Protein AF-A0A9W9VSD2-F1 (afdb_monomer_lite)

Foldseek 3Di:
DDDDDDDDDDDPPPDPPPPLPDPPVQPDDQQDDDPDDDAQPQWQDDDPDPPQVPDPDDDDDPVVLVVQVVVLVVQLVVCVVVVVLPPRNVVSLVVVVVSVVVVDGDGLVVLQVLLQVLLCQLLPPPDAQVSSLSSLVSNCVSQVDCRSPPAQPSAADDCVSLVVLVCCQQPPVNVVVPPPDNRRHDLLSSLSSLQSNLRNHALVCQVVQCVVLVVQCDPVQLLSLLQSLLCCLRHRHLADHDLVDPCSACVNCVVVLVVSLVSQFQALSSLLSVLSNVVSNQSNCVPDPSQDQDPLGNDDPVRSVVNVVSVVLNVQPDDPPDDRSHDVVSNVSNVSSVSSDHDCVSVVSDDDDDPPPPVVVVVVPPDD

Sequence (368 aa):
MDASSLKAILTSDNFPHASEISRATSPGGEPAAVNGSSEPKARVRPRTYPYFDYLPYPLEDETERERTLREILNQLYVSVEAGDFSPGAVHWTRELRGWLSLKFDPTRKERINLVKLYYELSLAPGIDPGVSERFASMFMLLTKRKHYLRPVKDLTLDWKPLYKELKAFVLPTESGLVHSTNLKRNVKTLTKLCAFAQLFIDPCEVPAMLEEFLPHYTTSFSEGAFVVAGLINLLLPTSPAPADRQDLLPQTYLPTHFHLWSLVGRSKTFDTTYLDYLSRLARDSLTAAQIPFSEHGLFTKEQSSLIFTATLRLLEIPVGQSSSPYSALVDISSGLGIMLDRDTRKHPCCPPHRPLDSNVALSCLSGV

Organism: NCBI:txid1131564

Radius of gyration: 24.58 Å; chains: 1; bounding box: 69×80×68 Å

Structure (mmCIF, N/CA/C/O backbone):
data_AF-A0A9W9VSD2-F1
#
_entry.id   AF-A0A9W9VSD2-F1
#
loop_
_atom_site.group_PDB
_atom_site.id
_atom_site.type_symbol
_atom_site.label_atom_id
_atom_site.label_alt_id
_atom_site.label_comp_id
_atom_site.label_asym_id
_atom_site.label_entity_id
_atom_site.label_seq_id
_atom_site.pdbx_PDB_ins_code
_atom_site.Cartn_x
_atom_site.Cartn_y
_atom_site.Cartn_z
_atom_site.occupancy
_atom_site.B_iso_or_equiv
_atom_site.auth_seq_id
_atom_site.auth_comp_id
_atom_site.auth_asym_id
_atom_site.auth_atom_id
_atom_site.pdbx_PDB_model_num
ATOM 1 N N . MET A 1 1 ? -24.294 54.803 0.553 1.00 32.34 1 MET A N 1
ATOM 2 C CA . MET A 1 1 ? -23.641 55.278 -0.680 1.00 32.34 1 MET A CA 1
ATOM 3 C C . MET A 1 1 ? -22.310 54.544 -0.784 1.00 32.34 1 MET A C 1
ATOM 5 O O . MET A 1 1 ? -21.288 55.068 -0.373 1.00 32.34 1 MET A O 1
ATOM 9 N N . ASP A 1 2 ? -22.350 53.216 -0.900 1.00 24.55 2 ASP A N 1
ATOM 10 C CA . ASP A 1 2 ? -22.587 52.420 -2.130 1.00 24.55 2 ASP A CA 1
ATOM 11 C C . ASP A 1 2 ? -21.269 52.247 -2.895 1.00 24.55 2 ASP A C 1
ATOM 13 O O . ASP A 1 2 ? -20.667 53.222 -3.321 1.00 24.55 2 ASP A O 1
ATOM 17 N N . ALA A 1 3 ? -20.675 51.048 -2.817 1.00 26.00 3 ALA A N 1
ATOM 18 C CA . ALA A 1 3 ? -20.724 49.979 -3.834 1.00 26.00 3 ALA A CA 1
ATOM 19 C C . ALA A 1 3 ? -19.541 50.137 -4.819 1.00 26.00 3 ALA A C 1
ATOM 21 O O . ALA A 1 3 ? -19.302 51.212 -5.334 1.00 26.00 3 ALA A O 1
ATOM 22 N N . SER A 1 4 ? -18.709 49.149 -5.141 1.00 27.97 4 SER A N 1
ATOM 23 C CA . SER A 1 4 ? -18.953 47.723 -5.320 1.00 27.97 4 SER A CA 1
ATOM 24 C C . SER A 1 4 ? -17.599 46.990 -5.379 1.00 27.97 4 SER A C 1
ATOM 26 O O . SER A 1 4 ? -16.758 47.287 -6.221 1.00 27.97 4 SER A O 1
ATOM 28 N N . SER A 1 5 ? -17.376 46.022 -4.489 1.00 29.36 5 SER A N 1
ATOM 29 C CA . SER A 1 5 ? -16.343 44.997 -4.681 1.00 29.36 5 SER A CA 1
ATOM 30 C C . SER A 1 5 ? -17.058 43.768 -5.228 1.00 29.36 5 SER A C 1
ATOM 32 O O . SER A 1 5 ? -17.918 43.191 -4.557 1.00 29.36 5 SER A O 1
ATOM 34 N N . LEU A 1 6 ? -16.797 43.450 -6.495 1.00 28.84 6 LEU A N 1
ATOM 35 C CA . LEU A 1 6 ? -17.400 42.329 -7.207 1.00 28.84 6 LEU A CA 1
ATOM 36 C C . LEU A 1 6 ? -17.093 41.020 -6.469 1.00 28.84 6 LEU A C 1
ATOM 38 O O . LEU A 1 6 ? -15.960 40.543 -6.446 1.00 28.84 6 LEU A O 1
ATOM 42 N N . LYS A 1 7 ? -18.136 40.426 -5.880 1.00 31.39 7 LYS A N 1
ATOM 43 C CA . LYS A 1 7 ? -18.140 39.033 -5.432 1.00 31.39 7 LYS A CA 1
ATOM 44 C C . LYS A 1 7 ? -17.940 38.150 -6.663 1.00 31.39 7 LYS A C 1
ATOM 46 O O . LYS A 1 7 ? -18.859 37.990 -7.462 1.00 31.39 7 LYS A O 1
ATOM 51 N N . ALA A 1 8 ? -16.745 37.586 -6.817 1.00 30.41 8 ALA A N 1
ATOM 52 C CA . ALA A 1 8 ? -16.501 36.547 -7.804 1.00 30.41 8 ALA A CA 1
ATOM 53 C C . ALA A 1 8 ? -17.347 35.318 -7.440 1.00 30.41 8 ALA A C 1
ATOM 55 O O . ALA A 1 8 ? -17.152 34.687 -6.400 1.00 30.41 8 ALA A O 1
ATOM 56 N N . ILE A 1 9 ? -18.328 35.021 -8.286 1.00 32.72 9 ILE A N 1
ATOM 57 C CA . ILE A 1 9 ? -19.132 33.805 -8.223 1.00 32.72 9 ILE A CA 1
ATOM 58 C C . ILE A 1 9 ? -18.187 32.630 -8.493 1.00 32.72 9 ILE A C 1
ATOM 60 O O . ILE A 1 9 ? -17.555 32.556 -9.546 1.00 32.72 9 ILE A O 1
ATOM 64 N N . LEU A 1 10 ? -18.072 31.733 -7.515 1.00 30.66 10 LEU A N 1
ATOM 65 C CA . LEU A 1 10 ? -17.289 30.503 -7.606 1.00 30.66 10 LEU A CA 1
ATOM 66 C C . LEU A 1 10 ? -17.900 29.591 -8.679 1.00 30.66 10 LEU A C 1
ATOM 68 O O . LEU A 1 10 ? -18.929 28.959 -8.450 1.00 30.66 10 LEU A O 1
ATOM 72 N N . THR A 1 11 ? -17.267 29.532 -9.846 1.00 31.84 11 THR A N 1
ATOM 73 C CA . THR A 1 11 ? -17.569 28.582 -10.926 1.00 31.84 11 THR A CA 1
ATOM 74 C C . THR A 1 11 ? -16.514 27.474 -10.978 1.00 31.84 11 THR A C 1
ATOM 76 O O . THR A 1 11 ? -15.401 27.622 -10.468 1.00 31.84 11 THR A O 1
ATOM 79 N N . SER A 1 12 ? -16.895 26.337 -11.567 1.00 33.69 12 SER A N 1
ATOM 80 C CA . SER A 1 12 ? -16.160 25.060 -11.627 1.00 33.69 12 SER A CA 1
ATOM 81 C C . SER A 1 12 ? -14.778 25.109 -12.287 1.00 33.69 12 SER A C 1
ATOM 83 O O . SER A 1 12 ? -14.062 24.111 -12.257 1.00 33.69 12 SER A O 1
ATOM 85 N N . ASP A 1 13 ? -14.388 26.246 -12.854 1.00 32.66 13 ASP A N 1
ATOM 86 C CA . ASP A 1 13 ? -13.240 26.342 -13.755 1.00 32.66 13 ASP A CA 1
ATOM 87 C C . ASP A 1 13 ? -11.921 26.688 -13.046 1.00 32.66 13 ASP A C 1
ATOM 89 O O . ASP A 1 13 ? -10.855 26.602 -13.649 1.00 32.66 13 ASP A O 1
ATOM 93 N N . ASN A 1 14 ? -11.952 26.987 -11.740 1.00 31.94 14 ASN A N 1
ATOM 94 C CA . ASN A 1 14 ? -10.752 27.355 -10.972 1.00 31.94 14 ASN A CA 1
ATOM 95 C C . ASN A 1 14 ? -10.070 26.195 -10.215 1.00 31.94 14 ASN A C 1
ATOM 97 O O . ASN A 1 14 ? -9.187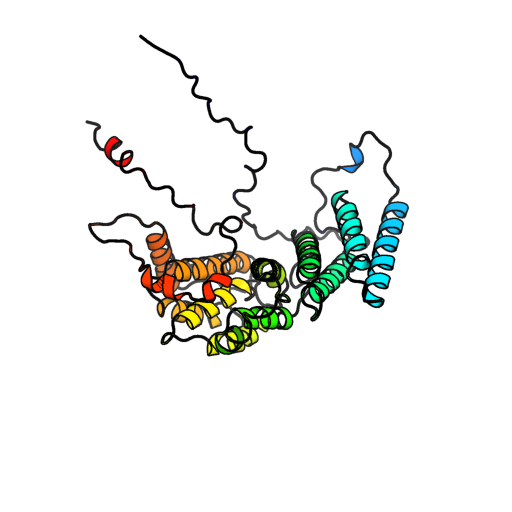 26.436 -9.392 1.00 31.94 14 ASN A O 1
ATOM 101 N N . PHE A 1 15 ? -10.415 24.933 -10.499 1.00 29.84 15 PHE A N 1
ATOM 102 C CA . PHE A 1 15 ? -9.704 23.767 -9.952 1.00 29.84 15 PHE A CA 1
ATOM 103 C C . PHE A 1 15 ? -9.421 22.701 -11.025 1.00 29.84 15 PHE A C 1
ATOM 105 O O . PHE A 1 15 ? -10.330 21.951 -11.381 1.00 29.84 15 PHE A O 1
ATOM 112 N N . PRO A 1 16 ? -8.158 22.477 -11.440 1.00 30.70 16 PRO A N 1
ATOM 113 C CA . PRO A 1 16 ? -7.805 21.356 -12.320 1.00 30.70 16 PRO A CA 1
ATOM 114 C C . PRO A 1 16 ? -7.828 19.973 -11.623 1.00 30.70 16 PRO A C 1
ATOM 116 O O . PRO A 1 16 ? -7.310 19.003 -12.167 1.00 30.70 16 PRO A O 1
ATOM 119 N N . HIS A 1 17 ? -8.429 19.844 -10.430 1.00 32.94 17 HIS A N 1
ATOM 120 C CA . HIS A 1 17 ? -8.461 18.598 -9.643 1.00 32.94 17 HIS A CA 1
ATOM 121 C C . HIS A 1 17 ? -9.826 18.250 -9.006 1.00 32.94 17 HIS A C 1
ATOM 123 O O . HIS A 1 17 ? -9.911 17.326 -8.197 1.00 32.94 17 HIS A O 1
ATOM 129 N N . ALA A 1 18 ? -10.917 18.926 -9.385 1.00 28.97 18 ALA A N 1
ATOM 130 C CA . ALA A 1 18 ? -12.238 18.716 -8.775 1.00 28.97 18 ALA A CA 1
ATOM 131 C C . ALA A 1 18 ? -12.898 17.347 -9.084 1.00 28.97 18 ALA A C 1
ATOM 133 O O . ALA A 1 18 ? -13.892 16.993 -8.456 1.00 28.97 18 ALA A O 1
ATOM 134 N N . SER A 1 19 ? -12.348 16.545 -10.003 1.00 29.38 19 SER A N 1
ATOM 135 C CA . SER A 1 19 ? -12.891 15.228 -10.383 1.00 29.38 19 SER A CA 1
ATOM 136 C C . SER A 1 19 ? -12.304 14.035 -9.611 1.00 29.38 19 SER A C 1
ATOM 138 O O . SER A 1 19 ? -12.622 12.887 -9.921 1.00 29.38 19 SER A O 1
ATOM 140 N N . GLU A 1 20 ? -11.467 14.264 -8.591 1.00 31.08 20 GLU A N 1
ATOM 141 C CA . GLU A 1 20 ? -10.888 13.188 -7.764 1.00 31.08 20 GLU A CA 1
ATOM 142 C C . GLU A 1 20 ? -11.648 12.913 -6.451 1.00 31.08 20 GLU A C 1
ATOM 144 O O . GLU A 1 20 ? -11.106 12.283 -5.543 1.00 31.08 20 GLU A O 1
ATOM 149 N N . ILE A 1 21 ? -12.916 13.318 -6.342 1.00 31.92 21 ILE A N 1
ATOM 150 C CA . ILE A 1 21 ? -13.773 12.970 -5.201 1.00 31.92 21 ILE A CA 1
ATOM 151 C C . ILE A 1 21 ? -14.603 11.736 -5.583 1.00 31.92 21 ILE A C 1
ATOM 153 O O . ILE A 1 21 ? -15.318 11.739 -6.579 1.00 31.92 21 ILE A O 1
ATOM 157 N N . SER A 1 22 ? -14.475 10.674 -4.783 1.00 31.50 22 SER A N 1
ATOM 158 C CA . SER A 1 22 ? -15.187 9.388 -4.890 1.00 31.50 22 SER A CA 1
ATOM 159 C C . SER A 1 22 ? -14.670 8.403 -5.945 1.00 31.50 22 SER A C 1
ATOM 161 O O . SER A 1 22 ? -15.361 8.021 -6.887 1.00 31.50 22 SER A O 1
ATOM 163 N N . ARG A 1 23 ? -13.481 7.830 -5.709 1.00 33.94 23 ARG A N 1
ATOM 164 C CA . ARG A 1 23 ? -13.174 6.481 -6.222 1.00 33.94 23 ARG A CA 1
ATOM 165 C C . ARG A 1 23 ? -13.868 5.428 -5.355 1.00 33.94 23 ARG A C 1
ATOM 167 O O . ARG A 1 23 ? -13.223 4.721 -4.582 1.00 33.94 23 ARG A O 1
ATOM 174 N N . ALA A 1 24 ? -15.183 5.298 -5.511 1.00 33.16 24 ALA A N 1
ATOM 175 C CA . ALA A 1 24 ? -15.859 4.058 -5.162 1.00 33.16 24 ALA A CA 1
ATOM 176 C C . ALA A 1 24 ? -15.304 2.973 -6.096 1.00 33.16 24 ALA A C 1
ATOM 178 O O . ALA A 1 24 ? -15.582 2.950 -7.295 1.00 33.16 24 ALA A O 1
ATOM 179 N N . THR A 1 25 ? -14.430 2.115 -5.574 1.00 41.84 25 THR A N 1
ATOM 180 C CA . THR A 1 25 ? -13.944 0.937 -6.294 1.00 41.84 25 THR A CA 1
ATOM 181 C C . THR A 1 25 ? -15.076 -0.079 -6.340 1.00 41.84 25 THR A C 1
ATOM 183 O O . THR A 1 25 ? -15.095 -1.020 -5.551 1.00 41.84 25 THR A O 1
ATOM 186 N N . SER A 1 26 ? -16.055 0.154 -7.214 1.00 37.53 26 SER A N 1
ATOM 187 C CA . SER A 1 26 ? -17.075 -0.840 -7.523 1.00 37.53 26 SER A CA 1
ATOM 188 C C . SER A 1 26 ? -16.356 -2.127 -7.947 1.00 37.53 26 SER A C 1
ATOM 190 O O . SER A 1 26 ? -15.359 -2.032 -8.684 1.00 37.53 26 SER A O 1
ATOM 192 N N . PRO A 1 27 ? -16.755 -3.301 -7.438 1.00 41.34 27 PRO A N 1
ATOM 193 C CA . PRO A 1 27 ? -16.062 -4.522 -7.780 1.00 41.34 27 PRO A CA 1
ATOM 194 C C . PRO A 1 27 ? -16.178 -4.738 -9.285 1.00 41.34 27 PRO A C 1
ATOM 196 O O . PRO A 1 27 ? -17.267 -4.705 -9.851 1.00 41.34 27 PRO A O 1
ATOM 199 N N . GLY A 1 28 ? -15.031 -4.833 -9.953 1.00 36.53 28 GLY A N 1
ATOM 200 C CA . GLY A 1 28 ? -14.989 -4.943 -11.403 1.00 36.53 28 GLY A CA 1
ATOM 201 C C . GLY A 1 28 ? -15.734 -6.197 -11.836 1.00 36.53 28 GLY A C 1
ATOM 202 O O . GLY A 1 28 ? -15.293 -7.294 -11.509 1.00 36.53 28 GLY A O 1
ATOM 203 N N . GLY A 1 29 ? -16.842 -6.021 -12.559 1.00 32.94 29 GLY A N 1
ATOM 204 C CA . GLY A 1 29 ? -17.533 -7.121 -13.220 1.00 32.94 29 GLY A CA 1
ATOM 205 C C . GLY A 1 29 ? -16.564 -7.911 -14.098 1.00 32.94 29 GLY A C 1
ATOM 206 O O . GLY A 1 29 ? -15.641 -7.340 -14.695 1.00 32.94 29 GLY A O 1
ATOM 207 N N . GLU A 1 30 ? -16.751 -9.228 -14.135 1.00 36.34 30 GLU A N 1
ATOM 208 C CA . GLU A 1 30 ? -15.949 -10.107 -14.976 1.00 36.34 30 GLU A CA 1
ATOM 209 C C . GLU A 1 30 ? -16.055 -9.671 -16.449 1.00 36.34 30 GLU A C 1
ATOM 211 O O . GLU A 1 30 ? -17.141 -9.314 -16.915 1.00 36.34 30 GLU A O 1
ATOM 216 N N . PRO A 1 31 ? -14.949 -9.651 -17.212 1.00 39.16 31 PRO A N 1
ATOM 217 C CA . PRO A 1 31 ? -15.030 -9.391 -18.641 1.00 39.16 31 PRO A CA 1
ATOM 218 C C . PRO A 1 31 ? -15.766 -10.551 -19.303 1.00 39.16 31 PRO A C 1
ATOM 220 O O . PRO A 1 31 ? -15.464 -11.708 -19.011 1.00 39.16 31 PRO A O 1
ATOM 223 N N . ALA A 1 32 ? -16.666 -10.245 -20.239 1.00 33.09 32 ALA A N 1
ATOM 224 C CA . ALA A 1 32 ? -17.236 -11.245 -21.130 1.00 33.09 32 ALA A CA 1
ATOM 225 C C . ALA A 1 32 ? -16.102 -12.081 -21.746 1.00 33.09 32 ALA A C 1
ATOM 227 O O . ALA A 1 32 ? -15.197 -11.539 -22.390 1.00 33.09 32 ALA A O 1
ATOM 228 N N . ALA A 1 33 ? -16.128 -13.390 -21.495 1.00 33.12 33 ALA A N 1
ATOM 229 C CA . ALA A 1 33 ? -15.195 -14.338 -22.075 1.00 33.12 33 ALA A CA 1
ATOM 230 C C . ALA A 1 33 ? -15.395 -14.347 -23.594 1.00 33.12 33 ALA A C 1
ATOM 232 O O . ALA A 1 33 ? -16.318 -14.967 -24.116 1.00 33.12 33 ALA A O 1
ATOM 233 N N . VAL A 1 34 ? -14.543 -13.623 -24.318 1.00 31.84 34 VAL A N 1
ATOM 234 C CA . VAL A 1 34 ? -14.442 -13.791 -25.765 1.00 31.84 34 VAL A CA 1
ATOM 235 C C . VAL A 1 34 ? -13.591 -15.034 -25.990 1.00 31.84 34 VAL A C 1
ATOM 237 O O . VAL A 1 34 ? -12.372 -14.999 -25.826 1.00 31.84 34 VAL A O 1
ATOM 240 N N . ASN A 1 35 ? -14.260 -16.139 -26.315 1.00 35.31 35 ASN A N 1
ATOM 241 C CA . ASN A 1 35 ? -13.639 -17.341 -26.859 1.00 35.31 35 ASN A CA 1
ATOM 242 C C . ASN A 1 35 ? -12.785 -16.954 -28.073 1.00 35.31 35 ASN A C 1
ATOM 244 O O . ASN A 1 35 ? -13.308 -16.435 -29.056 1.00 35.31 35 ASN A O 1
ATOM 248 N N . GLY A 1 36 ? -11.478 -17.199 -28.009 1.00 31.83 36 GLY A N 1
ATOM 249 C CA . GLY A 1 36 ? -10.593 -16.998 -29.153 1.00 31.83 36 GLY A CA 1
ATOM 250 C C . GLY A 1 36 ? -9.141 -16.801 -28.748 1.00 31.83 36 GLY A C 1
ATOM 251 O O . GLY A 1 36 ? -8.790 -15.810 -28.107 1.00 31.83 36 GLY A O 1
ATOM 252 N N . SER A 1 37 ? -8.303 -17.747 -29.163 1.00 40.44 37 SER A N 1
ATOM 253 C CA . SER A 1 37 ? -6.841 -17.723 -29.143 1.00 40.44 37 SER A CA 1
ATOM 254 C C . SER A 1 37 ? -6.281 -16.428 -29.746 1.00 40.44 37 SER A C 1
ATOM 256 O O . SER A 1 37 ? -6.013 -16.344 -30.941 1.00 40.44 37 SER A O 1
ATOM 258 N N . SER A 1 38 ? -6.106 -15.407 -28.917 1.00 38.94 38 SER A N 1
ATOM 259 C CA . SER A 1 38 ? -5.377 -14.193 -29.267 1.00 38.94 38 SER A CA 1
ATOM 260 C C . SER A 1 38 ? -4.414 -13.894 -28.129 1.00 38.94 38 SER A C 1
ATOM 262 O O . SER A 1 38 ? -4.745 -14.115 -26.963 1.00 38.94 38 SER A O 1
ATOM 264 N N . GLU A 1 39 ? -3.200 -13.495 -28.496 1.00 41.44 39 GLU A N 1
ATOM 265 C CA . GLU A 1 39 ? -2.049 -13.205 -27.640 1.00 41.44 39 GLU A CA 1
ATOM 266 C C . GLU A 1 39 ? -2.421 -12.514 -26.320 1.00 41.44 39 GLU A C 1
ATOM 268 O O . GLU A 1 39 ? -3.431 -11.808 -26.263 1.00 41.44 39 GLU A O 1
ATOM 273 N N . PRO A 1 40 ? -1.637 -12.692 -25.236 1.00 50.88 40 PRO A N 1
ATOM 274 C CA . PRO A 1 40 ? -1.986 -12.174 -23.918 1.00 50.88 40 PRO A CA 1
ATOM 275 C C . PRO A 1 40 ? -2.117 -10.646 -23.945 1.00 50.88 40 PRO A C 1
ATOM 277 O O . PRO A 1 40 ? -1.153 -9.917 -23.713 1.00 50.88 40 PRO A O 1
ATOM 280 N N . LYS A 1 41 ? -3.343 -10.166 -24.193 1.00 59.53 41 LYS A N 1
ATOM 281 C CA . LYS A 1 41 ? -3.660 -8.745 -24.318 1.00 59.53 41 LYS A CA 1
ATOM 282 C C . LYS A 1 41 ? -3.138 -8.016 -23.084 1.00 59.53 41 LYS A C 1
ATOM 284 O O . LYS A 1 41 ? -3.454 -8.386 -21.942 1.00 59.53 41 LYS A O 1
ATOM 289 N N . ALA A 1 42 ? -2.382 -6.945 -23.329 1.00 62.94 42 ALA A N 1
ATOM 290 C CA . ALA A 1 42 ? -1.806 -6.061 -22.313 1.00 62.94 42 ALA A CA 1
ATOM 291 C C . ALA A 1 42 ? -2.855 -5.496 -21.333 1.00 62.94 42 ALA A C 1
ATOM 293 O O . ALA A 1 42 ? -2.527 -5.038 -20.237 1.00 62.94 42 ALA A O 1
ATOM 294 N N . ARG A 1 43 ? -4.141 -5.529 -21.712 1.00 63.94 43 ARG A N 1
ATOM 295 C CA . ARG A 1 43 ? -5.269 -5.033 -20.921 1.00 63.94 43 ARG A CA 1
ATOM 296 C C . ARG A 1 43 ? -6.427 -6.007 -20.914 1.00 63.94 43 ARG A C 1
ATOM 298 O O . ARG A 1 43 ? -6.749 -6.612 -21.931 1.00 63.94 43 ARG A O 1
ATOM 305 N N . VAL A 1 44 ? -7.115 -6.051 -19.777 1.00 64.31 44 VAL A N 1
ATOM 306 C CA . VAL A 1 44 ? -8.397 -6.749 -19.639 1.00 64.31 44 VAL A CA 1
ATOM 307 C C . VAL A 1 44 ? -9.540 -5.946 -20.278 1.00 64.31 44 VAL A C 1
ATOM 309 O O . VAL A 1 44 ? -10.465 -6.523 -20.835 1.00 64.31 44 VAL A O 1
ATOM 312 N N . ARG A 1 45 ? -9.459 -4.608 -20.237 1.00 67.19 45 ARG A N 1
ATOM 313 C CA . ARG A 1 45 ? -10.452 -3.695 -20.824 1.00 67.19 45 ARG A CA 1
ATOM 314 C C . ARG A 1 45 ? -9.796 -2.736 -21.829 1.00 67.19 45 ARG A C 1
ATOM 316 O O . ARG A 1 45 ? -8.784 -2.111 -21.467 1.00 67.19 45 ARG A O 1
ATOM 323 N N . PRO A 1 46 ? -10.364 -2.570 -23.041 1.00 71.25 46 PRO A N 1
ATOM 324 C CA . PRO A 1 46 ? -9.872 -1.600 -24.016 1.00 71.25 46 PRO A CA 1
ATOM 325 C C . PRO A 1 46 ? -9.996 -0.162 -23.490 1.00 71.25 46 PRO A C 1
ATOM 327 O O . PRO A 1 46 ? -10.688 0.116 -22.505 1.00 71.25 46 PRO A O 1
ATOM 330 N N . ARG A 1 47 ? -9.266 0.767 -24.112 1.00 75.75 47 ARG A N 1
ATOM 331 C CA . ARG A 1 47 ? -9.339 2.195 -23.771 1.00 75.75 47 ARG A CA 1
ATOM 332 C C . ARG A 1 47 ? -10.656 2.773 -24.275 1.00 75.75 47 ARG A C 1
ATOM 334 O O . ARG A 1 47 ? -11.051 2.488 -25.393 1.00 75.75 47 ARG A O 1
ATOM 341 N N . THR A 1 48 ? -11.293 3.612 -23.460 1.00 75.56 48 THR A N 1
ATOM 342 C CA . THR A 1 48 ? -12.526 4.314 -23.847 1.00 75.56 48 THR A CA 1
ATOM 343 C C . THR A 1 48 ? -12.286 5.332 -24.962 1.00 75.56 48 THR A C 1
ATOM 345 O O . THR A 1 48 ? -13.165 5.544 -25.781 1.00 75.56 48 THR A O 1
ATOM 348 N N . TYR A 1 49 ? -11.104 5.955 -24.997 1.00 79.88 49 TYR A N 1
ATOM 349 C CA . TYR A 1 49 ? -10.728 6.932 -26.016 1.00 79.88 49 TYR A CA 1
ATOM 350 C C . TYR A 1 49 ? -9.564 6.387 -26.861 1.00 79.88 49 TYR A C 1
ATOM 352 O O . TYR A 1 49 ? -8.524 6.038 -26.276 1.00 79.88 49 TYR A O 1
ATOM 360 N N . PRO A 1 50 ? -9.712 6.281 -28.193 1.00 80.50 50 PRO A N 1
ATOM 361 C CA . PRO A 1 50 ? -8.652 5.818 -29.076 1.00 80.50 50 PRO A CA 1
ATOM 362 C C . PRO A 1 50 ? -7.689 6.974 -29.372 1.00 80.50 50 PRO A C 1
ATOM 364 O O . PRO A 1 50 ? -7.841 7.721 -30.325 1.00 80.50 50 PRO A O 1
ATOM 367 N N . TYR A 1 51 ? -6.697 7.150 -28.496 1.00 82.00 51 TYR A N 1
ATOM 368 C CA . TYR A 1 51 ? -5.742 8.263 -28.583 1.00 82.00 51 TYR A CA 1
ATOM 369 C C . TYR A 1 51 ? -4.948 8.285 -29.889 1.00 82.00 51 TYR A C 1
ATOM 371 O O . TYR A 1 51 ? -4.621 9.360 -30.366 1.00 82.00 51 TYR A O 1
ATOM 379 N N . PHE A 1 52 ? -4.623 7.115 -30.429 1.00 83.12 52 PHE A N 1
ATOM 380 C CA . PHE A 1 52 ? -3.767 6.976 -31.601 1.00 83.12 52 PHE A CA 1
ATOM 381 C C . PHE A 1 52 ? -4.458 7.488 -32.875 1.00 83.12 52 PHE A C 1
ATOM 383 O O . PHE A 1 52 ? -3.854 8.227 -33.641 1.00 83.12 52 PHE A O 1
ATOM 390 N N . ASP A 1 53 ? -5.753 7.232 -33.030 1.00 83.56 53 ASP A N 1
ATOM 391 C CA . ASP A 1 53 ? -6.488 7.554 -34.260 1.00 83.56 53 ASP A CA 1
ATOM 392 C C . ASP A 1 53 ? -6.684 9.065 -34.489 1.00 83.56 53 ASP A C 1
ATOM 394 O O . ASP A 1 53 ? -6.948 9.495 -35.609 1.00 83.56 53 ASP A O 1
ATOM 398 N N . TYR A 1 54 ? -6.564 9.883 -33.437 1.00 86.25 54 TYR A N 1
ATOM 399 C CA . TYR A 1 54 ? -6.839 11.326 -33.480 1.00 86.25 54 TYR A CA 1
ATOM 400 C C . TYR A 1 54 ? -5.587 12.209 -33.440 1.00 86.25 54 TYR A C 1
ATOM 402 O O . TYR A 1 54 ? -5.706 13.434 -33.354 1.00 86.25 54 TYR A O 1
ATOM 410 N N . LEU A 1 55 ? -4.387 11.626 -33.460 1.00 87.31 55 LEU A N 1
ATOM 411 C CA . LEU A 1 55 ? -3.159 12.416 -33.455 1.00 87.31 55 LEU A CA 1
ATOM 412 C C . LEU A 1 55 ? -2.893 12.998 -34.855 1.00 87.31 55 LEU A C 1
ATOM 414 O O . LEU A 1 55 ? -2.981 12.278 -35.845 1.00 87.31 55 LEU A O 1
ATOM 418 N N . PRO A 1 56 ? -2.544 14.295 -34.967 1.00 89.62 56 PRO A N 1
ATOM 419 C CA . PRO A 1 56 ? -2.357 14.967 -36.256 1.00 89.62 56 PRO A CA 1
ATOM 420 C C . PRO A 1 56 ? -1.012 14.637 -36.930 1.00 89.62 56 PRO A C 1
ATOM 422 O O . PRO A 1 56 ? -0.614 15.318 -37.872 1.00 89.62 56 PRO A O 1
ATOM 425 N N . TYR A 1 57 ? -0.284 13.636 -36.431 1.00 87.31 57 TYR A N 1
ATOM 426 C CA . TYR A 1 57 ? 1.036 13.225 -36.905 1.00 87.31 57 TYR A CA 1
ATOM 427 C C . TYR A 1 57 ? 1.101 11.700 -37.067 1.00 87.31 57 TYR A C 1
ATOM 429 O O . TYR A 1 57 ? 0.373 10.985 -36.373 1.00 87.31 57 TYR A O 1
ATOM 437 N N . PRO A 1 58 ? 1.959 11.190 -37.974 1.00 83.50 58 PRO A N 1
ATOM 438 C CA . PRO A 1 58 ? 2.133 9.756 -38.161 1.00 83.50 58 PRO A CA 1
ATOM 439 C C . PRO A 1 58 ? 2.666 9.110 -36.883 1.00 83.50 58 PRO A C 1
ATOM 441 O O . PRO A 1 58 ? 3.533 9.661 -36.205 1.00 83.50 58 PRO A O 1
ATOM 444 N N . LEU A 1 59 ? 2.126 7.942 -36.560 1.00 83.88 59 LEU A N 1
ATOM 445 C CA . LEU A 1 59 ? 2.504 7.189 -35.374 1.00 83.88 59 LEU A CA 1
ATOM 446 C C . LEU A 1 59 ? 3.641 6.223 -35.675 1.00 83.88 59 LEU A C 1
ATOM 448 O O . LEU A 1 59 ? 3.743 5.702 -36.783 1.00 83.88 59 LEU A O 1
ATOM 452 N N . GLU A 1 60 ? 4.445 5.962 -34.650 1.00 81.75 60 GLU A N 1
ATOM 453 C CA . GLU A 1 60 ? 5.450 4.901 -34.653 1.00 81.75 60 GLU A CA 1
ATOM 454 C C . GLU A 1 60 ? 4.789 3.529 -34.807 1.00 81.75 60 GLU A C 1
ATOM 456 O O . GLU A 1 60 ? 3.696 3.277 -34.275 1.00 81.75 60 GLU A O 1
ATOM 461 N N . ASP A 1 61 ? 5.481 2.628 -35.501 1.00 85.75 61 ASP A N 1
ATOM 462 C CA . ASP A 1 61 ? 4.997 1.268 -35.698 1.00 85.75 61 ASP A CA 1
ATOM 463 C C . ASP A 1 61 ? 4.992 0.480 -34.372 1.00 85.75 61 ASP A C 1
ATOM 465 O O . ASP A 1 61 ? 5.715 0.775 -33.414 1.00 85.75 61 ASP A O 1
ATOM 469 N N . GLU A 1 62 ? 4.161 -0.557 -34.281 1.00 83.12 62 GLU A N 1
ATOM 470 C CA . GLU A 1 62 ? 4.155 -1.456 -33.122 1.00 83.12 62 GLU A CA 1
ATOM 471 C C . GLU A 1 62 ? 5.517 -2.122 -32.905 1.00 83.12 62 GLU A C 1
ATOM 473 O O . GLU A 1 62 ? 5.988 -2.214 -31.769 1.00 83.12 62 GLU A O 1
ATOM 478 N N . THR A 1 63 ? 6.206 -2.466 -33.993 1.00 87.00 63 THR A N 1
ATOM 479 C CA . THR A 1 63 ? 7.534 -3.089 -33.944 1.00 87.00 63 THR A CA 1
ATOM 480 C C . THR A 1 63 ? 8.607 -2.162 -33.364 1.00 87.00 63 THR A C 1
ATOM 482 O O . THR A 1 63 ? 9.448 -2.603 -32.573 1.00 87.00 63 THR A O 1
ATOM 485 N N . GLU A 1 64 ? 8.557 -0.870 -33.693 1.00 87.81 64 GLU A N 1
ATOM 486 C CA . GLU A 1 64 ? 9.462 0.146 -33.151 1.00 87.81 64 GLU A CA 1
ATOM 487 C C . GLU A 1 64 ? 9.210 0.358 -31.657 1.00 87.81 64 GLU A C 1
ATOM 489 O O . GLU A 1 64 ? 10.153 0.361 -30.861 1.00 87.81 64 GLU A O 1
ATOM 494 N N . ARG A 1 65 ? 7.938 0.426 -31.245 1.00 87.88 65 ARG A N 1
ATOM 495 C CA . ARG A 1 65 ? 7.558 0.564 -29.830 1.00 87.88 65 ARG A CA 1
ATOM 496 C C . ARG A 1 65 ? 8.046 -0.608 -28.983 1.00 87.88 65 ARG A C 1
ATOM 498 O O . ARG A 1 65 ? 8.553 -0.390 -27.879 1.00 87.88 65 ARG A O 1
ATOM 505 N N . GLU A 1 66 ? 7.920 -1.834 -29.490 1.00 88.62 66 GLU A N 1
ATOM 506 C CA . GLU A 1 66 ? 8.455 -3.025 -28.825 1.00 88.62 66 GLU A CA 1
ATOM 507 C C . GLU A 1 66 ? 9.982 -3.030 -28.766 1.00 88.62 66 GLU A C 1
ATOM 509 O O . GLU A 1 66 ? 10.557 -3.404 -27.743 1.00 88.62 66 GLU A O 1
ATOM 514 N N . ARG A 1 67 ? 10.657 -2.616 -29.845 1.00 92.19 67 ARG A N 1
ATOM 515 C CA . ARG A 1 67 ? 12.120 -2.525 -29.875 1.00 92.19 67 ARG A CA 1
ATOM 516 C C . ARG A 1 67 ? 12.625 -1.552 -28.811 1.00 92.19 67 ARG A C 1
ATOM 518 O O . ARG A 1 67 ? 13.511 -1.922 -28.043 1.00 92.19 67 ARG A O 1
ATOM 525 N N . THR A 1 68 ? 12.017 -0.371 -28.724 1.00 92.12 68 THR A N 1
ATOM 526 C CA . THR A 1 68 ? 12.331 0.635 -27.702 1.00 92.12 68 THR A CA 1
ATOM 527 C C . THR A 1 68 ? 12.080 0.095 -26.295 1.00 92.12 68 THR A C 1
ATOM 529 O O . THR A 1 68 ? 12.914 0.271 -25.408 1.00 92.12 68 THR A O 1
ATOM 532 N N . LEU A 1 69 ? 10.973 -0.628 -26.075 1.00 92.69 69 LEU A N 1
ATOM 533 C CA . LEU A 1 69 ? 10.710 -1.269 -24.784 1.00 92.69 69 LEU A CA 1
ATOM 534 C C . LEU A 1 69 ? 11.800 -2.289 -24.431 1.00 92.69 69 LEU A C 1
ATOM 536 O O . LEU A 1 69 ? 12.321 -2.259 -23.318 1.00 92.69 69 LEU A O 1
ATOM 540 N N . ARG A 1 70 ? 12.175 -3.171 -25.365 1.00 94.00 70 ARG A N 1
ATOM 541 C CA . ARG A 1 70 ? 13.230 -4.173 -25.138 1.00 94.00 70 ARG A CA 1
ATOM 542 C C . ARG A 1 70 ? 14.580 -3.531 -24.844 1.00 94.00 70 ARG A C 1
ATOM 544 O O . ARG A 1 70 ? 15.302 -4.035 -23.991 1.00 94.00 70 ARG A O 1
ATOM 551 N N . GLU A 1 71 ? 14.908 -2.426 -25.505 1.00 95.44 71 GLU A N 1
ATOM 552 C CA . GLU A 1 71 ? 16.126 -1.664 -25.226 1.00 95.44 71 GLU A CA 1
ATOM 553 C C . GLU A 1 71 ? 16.124 -1.102 -23.799 1.00 95.44 71 GLU A C 1
ATOM 555 O O . GLU A 1 71 ? 17.065 -1.357 -23.047 1.00 95.44 71 GLU A O 1
ATOM 560 N N . ILE A 1 72 ? 15.033 -0.444 -23.388 1.00 94.94 72 ILE A N 1
ATOM 561 C CA . ILE A 1 72 ? 14.870 0.065 -22.017 1.00 94.94 72 ILE A CA 1
ATOM 562 C C . ILE A 1 72 ? 15.006 -1.071 -20.994 1.00 94.94 72 ILE A C 1
ATOM 564 O O . ILE A 1 72 ? 15.690 -0.912 -19.983 1.00 94.94 72 ILE A O 1
ATOM 568 N N . LEU A 1 73 ? 14.369 -2.219 -21.244 1.00 95.00 73 LEU A N 1
ATOM 569 C CA . LEU A 1 73 ? 14.421 -3.375 -20.345 1.00 95.00 73 LEU A CA 1
ATOM 570 C C . LEU A 1 73 ? 15.823 -3.986 -20.260 1.00 95.00 73 LEU A C 1
ATOM 572 O O . LEU A 1 73 ? 16.266 -4.317 -19.162 1.00 95.00 73 LEU A O 1
ATOM 576 N N . ASN A 1 74 ? 16.520 -4.117 -21.390 1.00 95.88 74 ASN A N 1
ATOM 577 C CA . ASN A 1 74 ? 17.873 -4.665 -21.434 1.00 95.88 74 ASN A CA 1
ATOM 578 C C . ASN A 1 74 ? 18.846 -3.770 -20.658 1.00 95.88 74 ASN A C 1
ATOM 580 O O . ASN A 1 74 ? 19.580 -4.236 -19.793 1.00 95.88 74 ASN A O 1
ATOM 584 N N . GLN A 1 75 ? 18.794 -2.463 -20.898 1.00 95.44 75 GLN A N 1
ATOM 585 C CA . GLN A 1 75 ? 19.680 -1.529 -20.214 1.00 95.44 75 GLN A CA 1
ATOM 586 C C . GLN A 1 75 ? 19.351 -1.389 -18.721 1.00 95.44 75 GLN A C 1
ATOM 588 O O . GLN A 1 75 ? 20.256 -1.265 -17.891 1.00 95.44 75 GLN A O 1
ATOM 593 N N . LEU A 1 76 ? 18.067 -1.475 -18.352 1.00 95.31 76 LEU A N 1
ATOM 594 C CA . LEU A 1 76 ? 17.655 -1.571 -16.952 1.00 95.31 76 LEU A CA 1
ATOM 595 C C . LEU A 1 76 ? 18.235 -2.828 -16.291 1.00 95.31 76 LEU A C 1
ATOM 597 O O . LEU A 1 76 ? 18.768 -2.730 -15.189 1.00 95.31 76 LEU A O 1
ATOM 601 N N . TYR A 1 77 ? 18.157 -3.981 -16.961 1.00 94.81 77 TYR A N 1
ATOM 602 C CA . TYR A 1 77 ? 18.714 -5.239 -16.466 1.00 94.81 77 TYR A CA 1
ATOM 603 C C . TYR A 1 77 ? 20.231 -5.138 -16.259 1.00 94.81 77 TYR A C 1
ATOM 605 O O . TYR A 1 77 ? 20.699 -5.390 -15.153 1.00 94.81 77 TYR A O 1
ATOM 613 N N . VAL A 1 78 ? 20.973 -4.665 -17.267 1.00 96.06 78 VAL A N 1
ATOM 614 C CA . VAL A 1 78 ? 22.432 -4.468 -17.185 1.00 96.06 78 VAL A CA 1
ATOM 615 C C . VAL A 1 78 ? 22.807 -3.523 -16.040 1.00 96.06 78 VAL A C 1
ATOM 617 O O . VAL A 1 78 ? 23.740 -3.802 -15.292 1.00 96.06 78 VAL A O 1
ATOM 620 N N . SER A 1 79 ? 22.061 -2.428 -15.852 1.00 94.81 79 SER A N 1
ATOM 621 C CA . SER A 1 79 ? 22.324 -1.478 -14.759 1.00 94.81 79 SER A CA 1
ATOM 622 C C . SER A 1 79 ? 22.123 -2.115 -13.380 1.00 94.81 79 SER A C 1
ATOM 624 O O . SER A 1 79 ? 22.912 -1.885 -12.467 1.00 94.81 79 SER A O 1
ATOM 626 N N . VAL A 1 80 ? 21.068 -2.923 -13.225 1.00 94.00 80 VAL A N 1
ATOM 627 C CA . VAL A 1 80 ? 20.760 -3.614 -11.964 1.00 94.00 80 VAL A CA 1
ATOM 628 C C . VAL A 1 80 ? 21.775 -4.722 -11.680 1.00 94.00 80 VAL A C 1
ATOM 630 O O . VAL A 1 80 ? 22.239 -4.831 -10.548 1.00 94.00 80 VAL A O 1
ATOM 633 N N . GLU A 1 81 ? 22.159 -5.503 -12.691 1.00 94.25 81 GLU A N 1
ATOM 634 C CA . GLU A 1 81 ? 23.171 -6.561 -12.575 1.00 94.25 81 GLU A CA 1
ATOM 635 C C . GLU A 1 81 ? 24.555 -5.993 -12.227 1.00 94.25 81 GLU A C 1
ATOM 637 O O . GLU A 1 81 ? 25.262 -6.548 -11.388 1.00 94.25 81 GLU A O 1
ATOM 642 N N . ALA A 1 82 ? 24.912 -4.837 -12.796 1.00 93.81 82 ALA A N 1
ATOM 643 C CA . ALA A 1 82 ? 26.143 -4.120 -12.469 1.00 93.81 82 ALA A CA 1
ATOM 644 C C . ALA A 1 82 ? 26.119 -3.435 -11.086 1.00 93.81 82 ALA A C 1
ATOM 646 O O . ALA A 1 82 ? 27.141 -2.903 -10.650 1.00 93.81 82 ALA A O 1
ATOM 647 N N . GLY A 1 83 ? 24.969 -3.403 -10.400 1.00 91.31 83 GLY A N 1
ATOM 648 C CA . GLY A 1 83 ? 24.789 -2.676 -9.140 1.00 91.31 83 GLY A CA 1
ATOM 649 C C . GLY A 1 83 ? 24.760 -1.147 -9.288 1.00 91.31 83 GLY A C 1
ATOM 650 O O . GLY A 1 83 ? 24.782 -0.435 -8.281 1.00 91.31 83 GLY A O 1
ATOM 651 N N . ASP A 1 84 ? 24.682 -0.622 -10.516 1.00 93.00 84 ASP A N 1
ATOM 652 C CA . ASP A 1 84 ? 24.531 0.810 -10.790 1.00 93.00 84 ASP A CA 1
ATOM 653 C C . ASP A 1 84 ? 23.057 1.228 -10.649 1.00 93.00 84 ASP A C 1
ATOM 655 O O . ASP A 1 84 ? 22.306 1.414 -11.616 1.00 93.00 84 ASP A O 1
ATOM 659 N N . PHE A 1 85 ? 22.618 1.376 -9.397 1.00 91.62 85 PHE A N 1
ATOM 660 C CA . PHE A 1 85 ? 21.268 1.854 -9.104 1.00 91.62 85 PHE A CA 1
ATOM 661 C C . PHE A 1 85 ? 21.086 3.337 -9.454 1.00 91.62 85 PHE A C 1
ATOM 663 O O . PHE A 1 85 ? 19.992 3.751 -9.843 1.00 91.62 85 PHE A O 1
ATOM 670 N N . SER A 1 86 ? 22.144 4.142 -9.330 1.00 89.75 86 SER A N 1
ATOM 671 C CA . SER A 1 86 ? 22.151 5.559 -9.683 1.00 89.75 86 SER A CA 1
ATOM 672 C C . SER A 1 86 ? 23.538 5.959 -10.198 1.00 89.75 86 SER A C 1
ATOM 674 O O . SER A 1 86 ? 24.489 5.900 -9.418 1.00 89.75 86 SER A O 1
ATOM 676 N N . PRO A 1 87 ? 23.645 6.476 -11.438 1.00 90.31 87 PRO A N 1
ATOM 677 C CA . PRO A 1 87 ? 22.549 6.967 -12.279 1.00 90.31 87 PRO A CA 1
ATOM 678 C C . PRO A 1 87 ? 21.833 5.907 -13.139 1.00 90.31 87 PRO A C 1
ATOM 680 O O . PRO A 1 87 ? 20.727 6.206 -13.598 1.00 90.31 87 PRO A O 1
ATOM 683 N N . GLY A 1 88 ? 22.405 4.715 -13.352 1.00 93.38 88 GLY A N 1
ATOM 684 C CA . GLY A 1 88 ? 21.970 3.757 -14.381 1.00 93.38 88 GLY A CA 1
ATOM 685 C C . GLY A 1 88 ? 20.503 3.329 -14.286 1.00 93.38 88 GLY A C 1
ATOM 686 O O . GLY A 1 88 ? 19.664 3.743 -15.094 1.00 93.38 88 GLY A O 1
ATOM 687 N N . ALA A 1 89 ? 20.151 2.538 -13.269 1.00 93.75 89 ALA A N 1
ATOM 688 C CA . ALA A 1 89 ? 18.792 2.001 -13.140 1.00 93.75 89 ALA A CA 1
ATOM 689 C C . ALA A 1 89 ? 17.731 3.108 -12.982 1.00 93.75 89 ALA A C 1
ATOM 691 O O . ALA A 1 89 ? 16.611 3.000 -13.493 1.00 93.75 89 ALA A O 1
ATOM 692 N N . VAL A 1 90 ? 18.077 4.206 -12.305 1.00 94.62 90 VAL A N 1
ATOM 693 C CA . VAL A 1 90 ? 17.222 5.394 -12.169 1.00 94.62 90 VAL A CA 1
ATOM 694 C C . VAL A 1 90 ? 16.942 6.064 -13.516 1.00 94.62 90 VAL A C 1
ATOM 696 O O . VAL A 1 90 ? 15.800 6.471 -13.755 1.00 94.62 90 VAL A O 1
ATOM 699 N N . HIS A 1 91 ? 17.947 6.182 -14.386 1.00 95.50 91 HIS A N 1
ATOM 700 C CA . HIS A 1 91 ? 17.791 6.747 -15.723 1.00 95.50 91 HIS A CA 1
ATOM 701 C C . HIS A 1 91 ? 16.810 5.909 -16.548 1.00 95.50 91 HIS A C 1
ATOM 703 O O . HIS A 1 91 ? 15.779 6.428 -16.977 1.00 95.50 91 HIS A O 1
ATOM 709 N N . TRP A 1 92 ? 17.039 4.599 -16.648 1.00 95.88 92 TRP A N 1
ATOM 710 C CA . TRP A 1 92 ? 16.161 3.703 -17.409 1.00 95.88 92 TRP A CA 1
ATOM 711 C C . TRP A 1 92 ? 14.758 3.577 -16.809 1.00 95.88 92 TRP A C 1
ATOM 713 O O . TRP A 1 92 ? 13.774 3.458 -17.537 1.00 95.88 92 TRP A O 1
ATOM 723 N N . THR A 1 93 ? 14.620 3.724 -15.489 1.00 95.12 93 THR A N 1
ATOM 724 C CA . THR A 1 93 ? 13.306 3.825 -14.831 1.00 95.12 93 THR A CA 1
ATOM 725 C C . THR A 1 93 ? 12.545 5.090 -15.247 1.00 95.12 93 THR A C 1
ATOM 727 O O . THR A 1 93 ? 11.316 5.067 -15.370 1.00 95.12 93 THR A O 1
ATOM 730 N N . ARG A 1 94 ? 13.245 6.210 -15.471 1.00 95.31 94 ARG A N 1
ATOM 731 C CA . ARG A 1 94 ? 12.632 7.444 -15.979 1.00 95.31 94 ARG A CA 1
ATOM 732 C C . ARG A 1 94 ? 12.188 7.281 -17.429 1.00 95.31 94 ARG A C 1
ATOM 734 O O . ARG A 1 94 ? 11.061 7.665 -17.737 1.00 95.31 94 ARG A O 1
ATOM 741 N N . GLU A 1 95 ? 13.018 6.674 -18.272 1.00 95.06 95 GLU A N 1
ATOM 742 C CA . GLU A 1 95 ? 12.667 6.404 -19.671 1.00 95.06 95 GLU A CA 1
ATOM 743 C C . GLU A 1 95 ? 11.470 5.444 -19.768 1.00 95.06 95 GLU A C 1
ATOM 745 O O . GLU A 1 95 ? 10.496 5.734 -20.463 1.00 95.06 95 GLU A O 1
ATOM 750 N N . LEU A 1 96 ? 11.440 4.384 -18.950 1.00 95.38 96 LEU A N 1
ATOM 751 C CA . LEU A 1 96 ? 10.288 3.481 -18.852 1.00 95.38 96 LEU A CA 1
ATOM 752 C C . LEU A 1 96 ? 9.010 4.213 -18.413 1.00 95.38 96 LEU A C 1
ATOM 754 O O . LEU A 1 96 ? 7.919 3.966 -18.932 1.00 95.38 96 LEU A O 1
ATOM 758 N N . ARG A 1 97 ? 9.120 5.142 -17.456 1.00 94.44 97 ARG A N 1
ATOM 759 C CA . ARG A 1 97 ? 7.990 5.985 -17.045 1.00 94.44 97 ARG A CA 1
ATOM 760 C C . ARG A 1 97 ? 7.515 6.888 -18.185 1.00 94.44 97 ARG A C 1
ATOM 762 O O . ARG A 1 97 ? 6.302 7.040 -18.346 1.00 94.44 97 ARG A O 1
ATOM 769 N N . GLY A 1 98 ? 8.440 7.466 -18.952 1.00 93.31 98 GLY A N 1
ATOM 770 C CA . GLY A 1 98 ? 8.147 8.238 -20.160 1.00 93.31 98 GLY A CA 1
ATOM 771 C C . GLY A 1 98 ? 7.382 7.399 -21.181 1.00 93.31 98 GLY A C 1
ATOM 772 O O . GLY A 1 98 ? 6.277 7.774 -21.576 1.00 93.31 98 GLY A O 1
ATOM 773 N N . TRP A 1 99 ? 7.884 6.203 -21.479 1.00 93.62 99 TRP A N 1
ATOM 774 C CA . TRP A 1 99 ? 7.260 5.244 -22.391 1.00 93.62 99 TRP A CA 1
ATOM 775 C C . TRP A 1 99 ? 5.827 4.867 -21.965 1.00 93.62 99 TRP A C 1
ATOM 777 O O . TRP A 1 99 ? 4.889 4.939 -22.758 1.00 93.62 99 TRP A O 1
ATOM 787 N N . LEU A 1 100 ? 5.593 4.590 -20.675 1.00 91.19 100 LEU A N 1
ATOM 788 C CA . LEU A 1 100 ? 4.238 4.341 -20.153 1.00 91.19 100 LEU A CA 1
ATOM 789 C C . LEU A 1 100 ? 3.327 5.583 -20.212 1.00 91.19 100 LEU A C 1
ATOM 791 O O . LEU A 1 100 ? 2.096 5.468 -20.304 1.00 91.19 100 LEU A O 1
ATOM 795 N N . SER A 1 101 ? 3.900 6.786 -20.118 1.00 90.00 101 SER A N 1
ATOM 796 C CA . SER A 1 101 ? 3.141 8.040 -20.164 1.00 90.00 101 SER A CA 1
ATOM 797 C C . SER A 1 101 ? 2.541 8.300 -21.550 1.00 90.00 101 SER A C 1
ATOM 799 O O . SER A 1 101 ? 1.381 8.729 -21.616 1.00 90.00 101 SER A O 1
ATOM 801 N N . LEU A 1 102 ? 3.253 7.873 -22.606 1.00 88.56 102 LEU A N 1
ATOM 802 C CA . LEU A 1 102 ? 2.832 7.845 -24.016 1.00 88.56 102 LEU A CA 1
ATOM 803 C C . LEU A 1 102 ? 1.725 6.830 -24.306 1.00 88.56 102 LEU A C 1
ATOM 805 O O . LEU A 1 102 ? 1.366 6.589 -25.452 1.00 88.56 102 LEU A O 1
ATOM 809 N N . LYS A 1 103 ? 1.135 6.246 -23.258 1.00 86.00 103 LYS A N 1
ATOM 810 C CA . LYS A 1 103 ? 0.013 5.318 -23.355 1.00 86.00 103 LYS A CA 1
ATOM 811 C C . LYS A 1 103 ? 0.368 4.002 -24.044 1.00 86.00 103 LYS A C 1
ATOM 813 O O . LYS A 1 103 ? -0.563 3.252 -24.332 1.00 86.00 103 LYS A O 1
ATOM 818 N N . PHE A 1 104 ? 1.644 3.679 -24.187 1.00 86.50 104 PHE A N 1
ATOM 819 C CA . PHE A 1 104 ? 2.075 2.346 -24.569 1.00 86.50 104 PHE A CA 1
ATOM 820 C C . PHE A 1 104 ? 1.867 1.380 -23.399 1.00 86.50 104 PHE A C 1
ATOM 822 O O . PHE A 1 104 ? 2.053 1.726 -22.228 1.00 86.50 104 PHE A O 1
ATOM 829 N N . ASP A 1 105 ? 1.350 0.195 -23.709 1.00 84.50 105 ASP A N 1
ATOM 830 C CA . ASP A 1 105 ? 0.970 -0.802 -22.718 1.00 84.50 105 ASP A CA 1
ATOM 831 C C . ASP A 1 105 ? 1.888 -2.026 -22.930 1.00 84.50 105 ASP A C 1
ATOM 833 O O . ASP A 1 105 ? 1.815 -2.636 -23.992 1.00 84.50 105 ASP A O 1
ATOM 837 N N . PRO A 1 106 ? 2.760 -2.383 -21.963 1.00 87.19 106 PRO A N 1
ATOM 838 C CA . PRO A 1 106 ? 3.623 -3.554 -22.090 1.00 87.19 106 PRO A CA 1
ATOM 839 C C . PRO A 1 106 ? 2.777 -4.824 -21.983 1.00 87.19 106 PRO A C 1
ATOM 841 O O . PRO A 1 106 ? 1.656 -4.789 -21.447 1.00 87.19 106 PRO A O 1
ATOM 844 N N . THR A 1 107 ? 3.317 -5.961 -22.416 1.00 88.00 107 THR A N 1
ATOM 845 C CA . THR A 1 107 ? 2.613 -7.236 -22.262 1.00 88.00 107 THR A CA 1
ATOM 846 C C . THR A 1 107 ? 2.359 -7.535 -20.782 1.00 88.00 107 THR A C 1
ATOM 848 O O . THR A 1 107 ? 3.041 -7.046 -19.872 1.00 88.00 107 THR A O 1
ATOM 851 N N . ARG A 1 108 ? 1.352 -8.371 -20.500 1.00 85.25 108 ARG A N 1
ATOM 852 C CA . ARG A 1 108 ? 1.008 -8.705 -19.109 1.00 85.25 108 ARG A CA 1
ATOM 853 C C . ARG A 1 108 ? 2.173 -9.371 -18.373 1.00 85.25 108 ARG A C 1
ATOM 855 O O . ARG A 1 108 ? 2.400 -9.065 -17.207 1.00 85.25 108 ARG A O 1
ATOM 862 N N . LYS A 1 109 ? 2.916 -10.246 -19.059 1.00 88.56 109 LYS A N 1
ATOM 863 C CA . LYS A 1 109 ? 4.078 -10.952 -18.499 1.00 88.56 109 LYS A CA 1
ATOM 864 C C . LYS A 1 109 ? 5.196 -9.976 -18.129 1.00 88.56 109 LYS A C 1
ATOM 866 O O . LYS A 1 109 ? 5.673 -10.006 -17.000 1.00 88.56 109 LYS A O 1
ATOM 871 N N . GLU A 1 110 ? 5.547 -9.066 -19.036 1.00 90.25 110 GLU A N 1
ATOM 872 C CA . GLU A 1 110 ? 6.554 -8.028 -18.774 1.00 90.25 110 GLU A CA 1
ATOM 873 C C . GLU A 1 110 ? 6.141 -7.138 -17.605 1.00 90.25 110 GLU A C 1
ATOM 875 O O . GLU A 1 110 ? 6.945 -6.868 -16.717 1.00 90.25 110 GLU A O 1
ATOM 880 N N . ARG A 1 111 ? 4.864 -6.736 -17.546 1.00 91.56 111 ARG A N 1
ATOM 881 C CA . ARG A 1 111 ? 4.351 -5.938 -16.429 1.00 91.56 111 ARG A CA 1
ATOM 882 C C . ARG A 1 111 ? 4.487 -6.667 -15.090 1.00 91.56 111 ARG A C 1
ATOM 884 O O . ARG A 1 111 ? 4.887 -6.034 -14.120 1.00 91.56 111 ARG A O 1
ATOM 891 N N . ILE A 1 112 ? 4.157 -7.959 -15.024 1.00 91.69 112 ILE A N 1
ATOM 892 C CA . ILE A 1 112 ? 4.306 -8.769 -13.802 1.00 91.69 112 ILE A CA 1
ATOM 893 C C . ILE A 1 112 ? 5.775 -8.801 -13.366 1.00 91.69 112 ILE A C 1
ATOM 895 O O . ILE A 1 112 ? 6.067 -8.535 -12.200 1.00 91.69 112 ILE A O 1
ATOM 899 N N . ASN A 1 113 ? 6.691 -9.062 -14.301 1.00 93.00 113 ASN A N 1
ATOM 900 C CA . ASN A 1 113 ? 8.125 -9.115 -14.016 1.00 93.00 113 ASN A CA 1
ATOM 901 C C . ASN A 1 113 ? 8.657 -7.761 -13.528 1.00 93.00 113 ASN A C 1
ATOM 903 O O . ASN A 1 113 ? 9.364 -7.707 -12.527 1.00 93.00 113 ASN A O 1
ATOM 907 N N . LEU A 1 114 ? 8.248 -6.663 -14.171 1.00 94.19 114 LEU A N 1
ATOM 908 C CA . LEU A 1 114 ? 8.590 -5.309 -13.739 1.00 94.19 114 LEU A CA 1
ATOM 909 C C . LEU A 1 114 ? 8.062 -5.000 -12.336 1.00 94.19 114 LEU A C 1
ATOM 911 O O . LEU A 1 114 ? 8.768 -4.390 -11.540 1.00 94.19 114 LEU A O 1
ATOM 915 N N . VAL A 1 115 ? 6.832 -5.411 -12.012 1.00 94.19 115 VAL A N 1
ATOM 916 C CA . VAL A 1 115 ? 6.272 -5.193 -10.671 1.00 94.19 115 VAL A CA 1
ATOM 917 C C . VAL A 1 115 ? 7.075 -5.943 -9.613 1.00 94.19 115 VAL A C 1
ATOM 919 O O . VAL A 1 115 ? 7.401 -5.337 -8.596 1.00 94.19 115 VAL A O 1
ATOM 922 N N . LYS A 1 116 ? 7.430 -7.211 -9.855 1.00 94.00 116 LYS A N 1
ATOM 923 C CA . LYS A 1 116 ? 8.274 -7.993 -8.936 1.00 94.00 116 LYS A CA 1
ATOM 924 C C . LYS A 1 116 ? 9.648 -7.349 -8.754 1.00 94.00 116 LYS A C 1
ATOM 926 O O . LYS A 1 116 ? 10.042 -7.083 -7.624 1.00 94.00 116 LYS A O 1
ATOM 931 N N . LEU A 1 117 ? 10.300 -6.985 -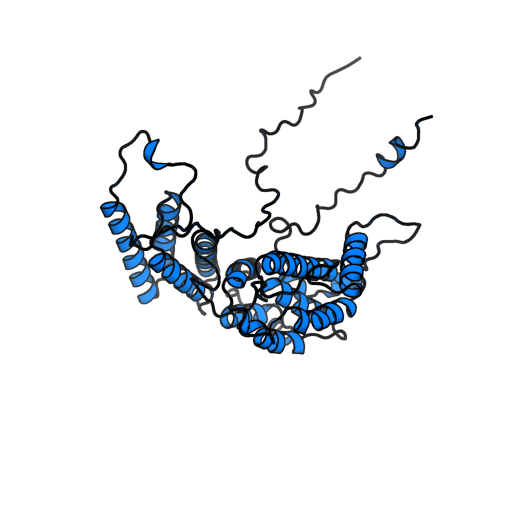9.860 1.00 94.56 117 LEU A N 1
ATOM 932 C CA . LEU A 1 117 ? 11.599 -6.315 -9.848 1.00 94.56 117 LEU A CA 1
ATOM 933 C C . LEU A 1 117 ? 11.557 -5.011 -9.039 1.00 94.56 117 LEU A C 1
ATOM 935 O O . LEU A 1 117 ? 12.353 -4.823 -8.128 1.00 94.56 117 LEU A O 1
ATOM 939 N N . TYR A 1 118 ? 10.613 -4.109 -9.326 1.00 95.56 118 TYR A N 1
ATOM 940 C CA . TYR A 1 118 ? 10.524 -2.835 -8.605 1.00 95.56 118 TYR A CA 1
ATOM 941 C C . TYR A 1 118 ? 10.087 -2.996 -7.146 1.00 95.56 118 TYR A C 1
ATOM 943 O O . TYR A 1 118 ? 10.457 -2.161 -6.320 1.00 95.56 118 TYR A O 1
ATOM 951 N N . TYR A 1 119 ? 9.320 -4.039 -6.818 1.00 94.69 119 TYR A N 1
ATOM 952 C CA . TYR A 1 119 ? 8.986 -4.370 -5.436 1.00 94.69 119 TYR A CA 1
ATOM 953 C C . TYR A 1 119 ? 10.246 -4.761 -4.654 1.00 94.69 119 TYR A C 1
ATOM 955 O O . TYR A 1 119 ? 10.565 -4.120 -3.652 1.00 94.69 119 TYR A O 1
ATOM 963 N N . GLU A 1 120 ? 11.014 -5.723 -5.169 1.00 93.50 120 GLU A N 1
ATOM 964 C CA . GLU A 1 120 ? 12.266 -6.183 -4.561 1.00 93.50 120 GLU A CA 1
ATOM 965 C C . GLU A 1 120 ? 13.306 -5.059 -4.482 1.00 93.50 120 GLU A C 1
ATOM 967 O O . GLU A 1 120 ? 13.850 -4.804 -3.410 1.00 93.50 120 GLU A O 1
ATOM 972 N N . LEU A 1 121 ? 13.507 -4.296 -5.564 1.00 92.94 121 LEU A N 1
ATOM 973 C CA . LEU A 1 121 ? 14.423 -3.149 -5.577 1.00 92.94 121 LEU A CA 1
ATOM 974 C C . LEU A 1 121 ? 14.007 -2.047 -4.597 1.00 92.94 121 LEU A C 1
ATOM 976 O O . LEU A 1 121 ? 14.859 -1.380 -4.019 1.00 92.94 121 LEU A O 1
ATOM 980 N N . SER A 1 122 ? 12.708 -1.828 -4.375 1.00 92.62 122 SER A N 1
ATOM 981 C CA . SER A 1 122 ? 12.276 -0.823 -3.397 1.00 92.62 122 SER A CA 1
ATOM 982 C C . SER A 1 122 ? 12.644 -1.217 -1.957 1.00 92.62 122 SER A C 1
ATOM 984 O O . SER A 1 122 ? 12.966 -0.343 -1.144 1.00 92.62 122 SER A O 1
ATOM 986 N N . LEU A 1 123 ? 12.671 -2.521 -1.666 1.00 90.69 123 LEU A N 1
ATOM 987 C CA . LEU A 1 123 ? 12.914 -3.094 -0.338 1.00 90.69 123 LEU A CA 1
ATOM 988 C C . LEU A 1 123 ? 14.343 -3.634 -0.148 1.00 90.69 123 LEU A C 1
ATOM 990 O O . LEU A 1 123 ? 14.701 -4.026 0.959 1.00 90.69 123 LEU A O 1
ATOM 994 N N . ALA A 1 124 ? 15.180 -3.625 -1.188 1.00 89.19 124 ALA A N 1
ATOM 995 C CA . ALA A 1 124 ? 16.526 -4.186 -1.134 1.00 89.19 124 ALA A CA 1
ATOM 996 C C . ALA A 1 124 ? 17.447 -3.409 -0.167 1.00 89.19 124 ALA A C 1
ATOM 998 O O . ALA A 1 124 ? 17.556 -2.181 -0.257 1.00 89.19 124 ALA A O 1
ATOM 999 N N . PRO A 1 125 ? 18.126 -4.082 0.778 1.00 85.06 125 PRO A N 1
ATOM 1000 C CA . PRO A 1 125 ? 18.989 -3.414 1.747 1.00 85.06 125 PRO A CA 1
ATOM 1001 C C . PRO A 1 125 ? 20.185 -2.737 1.058 1.00 85.06 125 PRO A C 1
ATOM 1003 O O . PRO A 1 125 ? 20.714 -3.247 0.077 1.00 85.06 125 PRO A O 1
ATOM 1006 N N . GLY A 1 126 ? 20.623 -1.590 1.583 1.00 82.12 126 GLY A N 1
ATOM 1007 C CA . GLY A 1 126 ? 21.803 -0.870 1.080 1.00 82.12 126 GLY A CA 1
ATOM 1008 C C . GLY A 1 126 ? 21.551 0.102 -0.079 1.00 82.12 126 GLY A C 1
ATOM 1009 O O . GLY A 1 126 ? 22.476 0.800 -0.483 1.00 82.12 126 GLY A O 1
ATOM 1010 N N . ILE A 1 127 ? 20.318 0.202 -0.585 1.00 86.69 127 ILE A N 1
ATOM 1011 C CA . ILE A 1 127 ? 19.944 1.209 -1.589 1.00 86.69 127 ILE A CA 1
ATOM 1012 C C . ILE A 1 127 ? 19.661 2.556 -0.915 1.00 86.69 127 ILE A C 1
ATOM 1014 O O . ILE A 1 127 ? 19.006 2.616 0.126 1.00 86.69 127 ILE A O 1
ATOM 1018 N N . ASP A 1 128 ? 20.119 3.640 -1.546 1.00 88.25 128 ASP A N 1
ATOM 1019 C CA . ASP A 1 128 ? 19.829 5.010 -1.121 1.00 88.25 128 ASP A CA 1
ATOM 1020 C C . ASP A 1 128 ? 18.306 5.253 -0.983 1.00 88.25 128 ASP A C 1
ATOM 1022 O O . ASP A 1 128 ? 17.545 4.915 -1.900 1.00 88.25 128 ASP A O 1
ATOM 1026 N N . PRO A 1 129 ? 17.825 5.867 0.117 1.00 86.38 129 PRO A N 1
ATOM 1027 C CA . PRO A 1 129 ? 16.398 6.115 0.326 1.00 86.38 129 PRO A CA 1
ATOM 1028 C C . PRO A 1 129 ? 15.713 6.895 -0.805 1.00 86.38 129 PRO A C 1
ATOM 1030 O O . PRO A 1 129 ? 14.557 6.610 -1.131 1.00 86.38 129 PRO A O 1
ATOM 1033 N N . GLY A 1 130 ? 16.409 7.849 -1.435 1.00 89.25 130 GLY A N 1
ATOM 1034 C CA . GLY A 1 130 ? 15.879 8.626 -2.555 1.00 89.25 130 GLY A CA 1
ATOM 1035 C C . GLY A 1 130 ? 15.725 7.790 -3.827 1.00 89.25 130 GLY A C 1
ATOM 1036 O O . GLY A 1 130 ? 14.748 7.945 -4.565 1.00 89.25 130 GLY A O 1
ATOM 1037 N N . VAL A 1 131 ? 16.652 6.861 -4.071 1.00 91.81 131 VAL A N 1
ATOM 1038 C CA . VAL A 1 131 ? 16.560 5.882 -5.166 1.00 91.81 131 VAL A CA 1
ATOM 1039 C C . VAL A 1 131 ? 15.443 4.865 -4.900 1.00 91.81 131 VAL A C 1
ATOM 1041 O O . VAL A 1 131 ? 14.599 4.634 -5.771 1.00 91.81 131 VAL A O 1
ATOM 1044 N N . SER A 1 132 ? 15.362 4.342 -3.673 1.00 91.88 132 SER A N 1
ATOM 1045 C CA . SER A 1 132 ? 14.284 3.448 -3.229 1.00 91.88 132 SER A CA 1
ATOM 1046 C C . SER A 1 132 ? 12.899 4.084 -3.418 1.00 91.88 132 SER A C 1
ATOM 1048 O O . SER A 1 132 ? 11.985 3.432 -3.930 1.00 91.88 132 SER A O 1
ATOM 1050 N N . GLU A 1 133 ? 12.735 5.379 -3.117 1.00 91.56 133 GLU A N 1
ATOM 1051 C CA . GLU A 1 133 ? 11.472 6.094 -3.339 1.00 91.56 133 GLU A CA 1
ATOM 1052 C C . GLU A 1 133 ? 11.083 6.165 -4.826 1.00 91.56 133 GLU A C 1
ATOM 1054 O O . GLU A 1 133 ? 9.905 6.013 -5.175 1.00 91.56 133 GLU A O 1
ATOM 1059 N N . ARG A 1 134 ? 12.058 6.340 -5.727 1.00 93.00 134 ARG A N 1
ATOM 1060 C CA . ARG A 1 134 ? 11.806 6.333 -7.179 1.00 93.00 134 ARG A CA 1
ATOM 1061 C C . ARG A 1 134 ? 11.334 4.958 -7.652 1.00 93.00 134 ARG A C 1
ATOM 1063 O O . ARG A 1 134 ? 10.381 4.892 -8.436 1.00 93.00 134 ARG A O 1
ATOM 1070 N N . PHE A 1 135 ? 11.930 3.882 -7.140 1.00 94.69 135 PHE A N 1
ATOM 1071 C CA . PHE A 1 135 ? 11.505 2.510 -7.432 1.00 94.69 135 PHE A CA 1
ATOM 1072 C C . PHE A 1 135 ? 10.116 2.205 -6.864 1.00 94.69 135 PHE A C 1
ATOM 1074 O O . PHE A 1 135 ? 9.250 1.734 -7.603 1.00 94.69 135 PHE A O 1
ATOM 1081 N N . ALA A 1 136 ? 9.837 2.593 -5.616 1.00 93.62 136 ALA A N 1
ATOM 1082 C CA . ALA A 1 136 ? 8.506 2.470 -5.021 1.00 93.62 136 ALA A CA 1
ATOM 1083 C C . ALA A 1 136 ? 7.448 3.246 -5.832 1.00 93.62 136 ALA A C 1
ATOM 1085 O O . ALA A 1 136 ? 6.352 2.750 -6.091 1.00 93.62 136 ALA A O 1
ATOM 1086 N N . SER A 1 137 ? 7.778 4.452 -6.305 1.00 93.88 137 SER A N 1
ATOM 1087 C CA . SER A 1 137 ? 6.910 5.237 -7.192 1.00 93.88 137 SER A CA 1
ATOM 1088 C C . SER A 1 137 ? 6.629 4.538 -8.521 1.00 93.88 137 SER A C 1
ATOM 1090 O O . SER A 1 137 ? 5.534 4.678 -9.077 1.00 93.88 137 SER A O 1
ATOM 1092 N N . MET A 1 138 ? 7.599 3.795 -9.053 1.00 94.44 138 MET A N 1
ATOM 1093 C CA . MET A 1 138 ? 7.411 3.011 -10.269 1.00 94.44 138 MET A CA 1
ATOM 1094 C C . MET A 1 138 ? 6.527 1.784 -10.021 1.00 94.44 138 MET A C 1
ATOM 1096 O O . MET A 1 138 ? 5.569 1.567 -10.766 1.00 94.44 138 MET A O 1
ATOM 1100 N N . PHE A 1 139 ? 6.756 1.058 -8.923 1.00 94.25 139 PHE A N 1
ATOM 1101 C CA . PHE A 1 139 ? 5.877 -0.023 -8.470 1.00 94.25 139 PHE A CA 1
ATOM 1102 C C . PHE A 1 139 ? 4.420 0.449 -8.343 1.00 94.25 139 PHE A C 1
ATOM 1104 O O . PHE A 1 139 ? 3.511 -0.157 -8.915 1.00 94.25 139 PHE A O 1
ATOM 1111 N N . MET A 1 140 ? 4.195 1.584 -7.670 1.00 91.38 140 MET A N 1
ATOM 1112 C CA . MET A 1 140 ? 2.860 2.170 -7.511 1.00 91.38 140 MET A CA 1
ATOM 1113 C C . MET A 1 140 ? 2.227 2.538 -8.858 1.00 91.38 140 MET A C 1
ATOM 1115 O O . MET A 1 140 ? 1.027 2.353 -9.045 1.00 91.38 140 MET A O 1
ATOM 1119 N N . LEU A 1 141 ? 3.005 3.044 -9.823 1.00 91.69 141 LEU A N 1
ATOM 1120 C CA . LEU A 1 141 ? 2.504 3.359 -11.166 1.00 91.69 141 LEU A CA 1
ATOM 1121 C C . LEU A 1 141 ? 2.030 2.099 -11.905 1.00 91.69 141 LEU A C 1
ATOM 1123 O O . LEU A 1 141 ? 0.967 2.118 -12.534 1.00 91.69 141 LEU A O 1
ATOM 1127 N N . LEU A 1 142 ? 2.805 1.016 -11.822 1.00 89.88 142 LEU A N 1
ATOM 1128 C CA . LEU A 1 142 ? 2.522 -0.243 -12.507 1.00 89.88 142 LEU A CA 1
ATOM 1129 C C . LEU A 1 142 ? 1.295 -0.964 -11.930 1.00 89.88 142 LEU A C 1
ATOM 1131 O O . LEU A 1 142 ? 0.538 -1.565 -12.699 1.00 89.88 142 LEU A O 1
ATOM 1135 N N . THR A 1 143 ? 1.074 -0.848 -10.617 1.00 88.25 143 THR A N 1
ATOM 1136 C CA . THR A 1 143 ? -0.022 -1.499 -9.877 1.00 88.25 143 THR A CA 1
ATOM 1137 C C . THR A 1 143 ? -1.272 -0.626 -9.706 1.00 88.25 143 THR A C 1
ATOM 1139 O O . THR A 1 143 ? -2.328 -1.132 -9.332 1.00 88.25 143 THR A O 1
ATOM 1142 N N . LYS A 1 144 ? -1.213 0.674 -10.046 1.00 83.44 144 LYS A N 1
ATOM 1143 C CA . LYS A 1 144 ? -2.294 1.650 -9.791 1.00 83.44 144 LYS A CA 1
ATOM 1144 C C . LYS A 1 144 ? -3.675 1.250 -10.309 1.00 83.44 144 LYS A C 1
ATOM 1146 O O . LYS A 1 144 ? -4.682 1.683 -9.750 1.00 83.44 144 LYS A O 1
ATOM 1151 N N . ARG A 1 145 ? -3.758 0.527 -11.429 1.00 79.44 145 ARG A N 1
ATOM 1152 C CA . ARG A 1 145 ? -5.039 0.237 -12.091 1.00 79.44 145 ARG A CA 1
ATOM 1153 C C . ARG A 1 145 ? -5.287 -1.268 -12.182 1.00 79.44 145 ARG A C 1
ATOM 1155 O O . ARG A 1 145 ? -4.582 -1.967 -12.905 1.00 79.44 145 ARG A O 1
ATOM 1162 N N . LYS A 1 146 ? -6.365 -1.727 -11.531 1.00 72.19 146 LYS A N 1
ATOM 1163 C CA . LYS A 1 146 ? -6.786 -3.142 -11.463 1.00 72.19 146 LYS A CA 1
ATOM 1164 C C . LYS A 1 146 ? -7.075 -3.786 -12.832 1.00 72.19 146 LYS A C 1
ATOM 1166 O O . LYS A 1 146 ? -7.064 -5.001 -12.953 1.00 72.19 146 LYS A O 1
ATOM 1171 N N . HIS A 1 147 ? -7.320 -3.003 -13.889 1.00 73.69 147 HIS A N 1
ATOM 1172 C CA . HIS A 1 147 ? -7.568 -3.547 -15.237 1.00 73.69 147 HIS A CA 1
ATOM 1173 C C . HIS A 1 147 ? -6.303 -3.999 -15.985 1.00 73.69 147 HIS A C 1
ATOM 1175 O O . HIS A 1 147 ? -6.420 -4.585 -17.063 1.00 73.69 147 HIS A O 1
ATOM 1181 N N . TYR A 1 148 ? -5.113 -3.679 -15.464 1.00 74.69 148 TYR A N 1
ATOM 1182 C CA . TYR A 1 148 ? -3.836 -4.147 -16.015 1.00 74.69 148 TYR A CA 1
ATOM 1183 C C . TYR A 1 148 ? -3.344 -5.429 -15.345 1.00 74.69 148 TYR A C 1
ATOM 1185 O O . TYR A 1 148 ? -2.738 -6.261 -16.011 1.00 74.69 148 TYR A O 1
ATOM 1193 N N . LEU A 1 149 ? -3.596 -5.575 -14.043 1.00 80.25 149 LEU A N 1
ATOM 1194 C CA . LEU A 1 149 ? -3.193 -6.725 -13.240 1.00 80.25 149 LEU A CA 1
ATOM 1195 C C . LEU A 1 149 ? -4.340 -7.099 -12.313 1.00 80.25 149 LEU A C 1
ATOM 1197 O O . LEU A 1 149 ? -4.780 -6.268 -11.512 1.00 80.25 149 LEU A O 1
ATOM 1201 N N . ARG A 1 150 ? -4.811 -8.343 -12.417 1.00 78.56 150 ARG A N 1
ATOM 1202 C CA . ARG A 1 150 ? -5.800 -8.867 -11.481 1.00 78.56 150 ARG A CA 1
ATOM 1203 C C . ARG A 1 150 ? -5.078 -9.296 -10.204 1.00 78.56 150 ARG A C 1
ATOM 1205 O O . ARG A 1 150 ? -4.166 -10.122 -10.291 1.00 78.56 150 ARG A O 1
ATOM 1212 N N . PRO A 1 151 ? -5.469 -8.760 -9.039 1.00 78.44 151 PRO A N 1
ATOM 1213 C CA . PRO A 1 151 ? -4.846 -9.150 -7.783 1.00 78.44 151 PRO A CA 1
ATOM 1214 C C . PRO A 1 151 ? -5.054 -10.644 -7.496 1.00 78.44 151 PRO A C 1
ATOM 1216 O O . PRO A 1 151 ? -6.088 -11.193 -7.886 1.00 78.44 151 PRO A O 1
ATOM 1219 N N . VAL A 1 152 ? -4.068 -11.289 -6.861 1.00 75.69 152 VAL A N 1
ATOM 1220 C CA . VAL A 1 152 ? -4.027 -12.718 -6.465 1.00 75.69 152 VAL A CA 1
ATOM 1221 C C . VAL A 1 152 ? -4.018 -13.719 -7.636 1.00 75.69 152 VAL A C 1
ATOM 1223 O O . VAL A 1 152 ? -3.314 -14.719 -7.580 1.00 75.69 152 VAL A O 1
ATOM 1226 N N . LYS A 1 153 ? -4.728 -13.445 -8.740 1.00 78.06 153 LYS A N 1
ATOM 1227 C CA . LYS A 1 153 ? -4.763 -14.306 -9.937 1.00 78.06 153 LYS A CA 1
ATOM 1228 C C . LYS A 1 153 ? -3.512 -14.176 -10.806 1.00 78.06 153 LYS A C 1
ATOM 1230 O O . LYS A 1 153 ? -2.995 -15.177 -11.283 1.00 78.06 153 LYS A O 1
ATOM 1235 N N . ASP A 1 154 ? -3.075 -12.943 -11.073 1.00 78.81 154 ASP A N 1
ATOM 1236 C CA . ASP A 1 154 ? -1.960 -12.690 -11.997 1.00 78.81 154 ASP A CA 1
ATOM 1237 C C . ASP A 1 154 ? -0.623 -12.469 -11.253 1.00 78.81 154 ASP A C 1
ATOM 1239 O O . ASP A 1 154 ? 0.444 -12.664 -11.833 1.00 78.81 154 ASP A O 1
ATOM 1243 N N . LEU A 1 155 ? -0.665 -12.040 -9.985 1.00 85.75 155 LEU A N 1
ATOM 1244 C CA . LEU A 1 155 ? 0.512 -11.732 -9.170 1.00 85.75 155 LEU A CA 1
ATOM 1245 C C . LEU A 1 155 ? 0.216 -11.948 -7.682 1.00 85.75 155 LEU A C 1
ATOM 1247 O O . LEU A 1 155 ? -0.795 -11.452 -7.178 1.00 85.75 155 LEU A O 1
ATOM 1251 N N . THR A 1 156 ? 1.162 -12.593 -7.003 1.00 89.12 156 THR A N 1
ATOM 1252 C CA . THR A 1 156 ? 1.267 -12.680 -5.545 1.00 89.12 156 THR A CA 1
ATOM 1253 C C . THR A 1 156 ? 2.582 -12.045 -5.084 1.00 89.12 156 THR A C 1
ATOM 1255 O O . THR A 1 156 ? 3.602 -12.155 -5.773 1.00 89.12 156 THR A O 1
ATOM 1258 N N . LEU A 1 157 ? 2.551 -11.335 -3.955 1.00 91.06 157 LEU A N 1
ATOM 1259 C CA . LEU A 1 157 ? 3.716 -10.696 -3.333 1.00 91.06 157 LEU A CA 1
ATOM 1260 C C . LEU A 1 157 ? 3.909 -11.223 -1.907 1.00 91.06 157 LEU A C 1
ATOM 1262 O O . LEU A 1 157 ? 2.931 -11.433 -1.192 1.00 91.06 157 LEU A O 1
ATOM 1266 N N . ASP A 1 158 ? 5.168 -11.392 -1.498 1.00 91.75 158 ASP A N 1
ATOM 1267 C CA . ASP A 1 158 ? 5.520 -11.729 -0.117 1.00 91.75 158 ASP A CA 1
ATOM 1268 C C . ASP A 1 158 ? 5.443 -10.479 0.764 1.00 91.75 158 ASP A C 1
ATOM 1270 O O . ASP A 1 158 ? 6.020 -9.443 0.444 1.00 91.75 158 ASP A O 1
ATOM 1274 N N . TRP A 1 159 ? 4.733 -10.571 1.883 1.00 92.81 159 TRP A N 1
ATOM 1275 C CA . TRP A 1 159 ? 4.528 -9.467 2.814 1.00 92.81 159 TRP A CA 1
ATOM 1276 C C . TRP A 1 159 ? 5.688 -9.299 3.810 1.00 92.81 159 TRP A C 1
ATOM 1278 O O . TRP A 1 159 ? 5.853 -8.218 4.383 1.00 92.81 159 TRP A O 1
ATOM 1288 N N . LYS A 1 160 ? 6.522 -10.331 4.006 1.00 92.06 160 LYS A N 1
ATOM 1289 C CA . LYS A 1 160 ? 7.563 -10.356 5.049 1.00 92.06 160 LYS A CA 1
ATOM 1290 C C . LYS A 1 160 ? 8.656 -9.295 4.877 1.00 92.06 160 LYS A C 1
ATOM 1292 O O . LYS A 1 160 ? 8.979 -8.645 5.875 1.00 92.06 160 LYS A O 1
ATOM 1297 N N . PRO A 1 161 ? 9.221 -9.043 3.675 1.00 90.69 161 PRO A N 1
ATOM 1298 C CA . PRO A 1 161 ? 10.249 -8.012 3.505 1.00 90.69 161 PRO A CA 1
ATOM 1299 C C . PRO A 1 161 ? 9.718 -6.616 3.841 1.00 90.69 161 PRO A C 1
ATOM 1301 O O . PRO A 1 161 ? 10.400 -5.807 4.467 1.00 90.69 161 PRO A O 1
ATOM 1304 N N . LEU A 1 162 ? 8.461 -6.359 3.480 1.00 89.69 162 LEU A N 1
ATOM 1305 C CA . LEU A 1 162 ? 7.781 -5.103 3.762 1.00 89.69 162 LEU A CA 1
ATOM 1306 C C . LEU A 1 162 ? 7.480 -4.941 5.254 1.00 89.69 162 LEU A C 1
ATOM 1308 O O . LEU A 1 162 ? 7.709 -3.869 5.811 1.00 89.69 162 LEU A O 1
ATOM 1312 N N . TYR A 1 163 ? 7.016 -6.009 5.909 1.00 90.19 163 TYR A N 1
ATOM 1313 C CA . TYR A 1 163 ? 6.797 -6.007 7.351 1.00 90.19 163 TYR A CA 1
ATOM 1314 C C . TYR A 1 163 ? 8.099 -5.804 8.128 1.00 90.19 163 TYR A C 1
ATOM 1316 O O . TYR A 1 163 ? 8.115 -5.014 9.064 1.00 90.19 163 TYR A O 1
ATOM 1324 N N . LYS A 1 164 ? 9.207 -6.427 7.708 1.00 88.75 164 LYS A N 1
ATOM 1325 C CA . LYS A 1 164 ? 10.527 -6.243 8.329 1.00 88.75 164 LYS A CA 1
ATOM 1326 C C . LYS A 1 164 ? 10.975 -4.779 8.316 1.00 88.75 164 LYS A C 1
ATOM 1328 O O . LYS A 1 164 ? 11.406 -4.264 9.344 1.00 88.75 164 LYS A O 1
ATOM 1333 N N . GLU A 1 165 ? 10.850 -4.107 7.173 1.00 86.62 165 GLU A N 1
ATOM 1334 C CA . GLU A 1 165 ? 11.183 -2.681 7.066 1.00 86.62 165 GLU A CA 1
ATOM 1335 C C . GLU A 1 165 ? 10.258 -1.820 7.934 1.00 86.62 165 GLU A C 1
ATOM 1337 O O . GLU A 1 165 ? 10.716 -0.867 8.556 1.00 86.62 165 GLU A O 1
ATOM 1342 N N . LEU A 1 166 ? 8.969 -2.166 8.019 1.00 86.06 166 LEU A N 1
ATOM 1343 C CA . LEU A 1 166 ? 7.991 -1.437 8.826 1.00 86.06 166 LEU A CA 1
ATOM 1344 C C . LEU A 1 166 ? 8.210 -1.632 10.335 1.00 86.06 166 LEU A C 1
ATOM 1346 O O . LEU A 1 166 ? 8.116 -0.675 11.105 1.00 86.06 166 LEU A O 1
ATOM 1350 N N . LYS A 1 167 ? 8.556 -2.853 10.753 1.00 84.19 167 LYS A N 1
ATOM 1351 C CA . LYS A 1 167 ? 8.812 -3.246 12.144 1.00 84.19 167 LYS A CA 1
ATOM 1352 C C . LYS A 1 167 ? 9.872 -2.354 12.799 1.00 84.19 167 LYS A C 1
ATOM 1354 O O . LYS A 1 167 ? 9.652 -1.867 13.907 1.00 84.19 167 LYS A O 1
ATOM 1359 N N . ALA A 1 168 ? 10.927 -2.024 12.052 1.00 80.38 168 ALA A N 1
ATOM 1360 C CA . ALA A 1 168 ? 12.024 -1.155 12.485 1.00 80.38 168 ALA A CA 1
ATOM 1361 C C . ALA A 1 168 ? 11.618 0.306 12.794 1.00 80.38 168 ALA A C 1
ATOM 1363 O O . ALA A 1 168 ? 12.412 1.067 13.359 1.00 80.38 168 ALA A O 1
ATOM 1364 N N . PHE A 1 169 ? 10.418 0.739 12.393 1.00 75.25 169 PHE A N 1
ATOM 1365 C CA . PHE A 1 169 ? 9.887 2.066 12.726 1.00 75.25 169 PHE A CA 1
ATOM 1366 C C . PHE A 1 169 ? 8.895 2.040 13.878 1.00 75.25 169 PHE A C 1
ATOM 1368 O O . PHE A 1 169 ? 8.778 3.033 14.587 1.00 75.25 169 PHE A O 1
ATOM 1375 N N . VAL A 1 170 ? 8.168 0.938 14.030 1.00 73.31 170 VAL A N 1
ATOM 1376 C CA . VAL A 1 170 ? 6.919 0.936 14.787 1.00 73.31 170 VAL A CA 1
ATOM 1377 C C . VAL A 1 170 ? 7.030 0.151 16.096 1.00 73.31 170 VAL A C 1
ATOM 1379 O O . VAL A 1 170 ? 6.278 0.418 17.027 1.00 73.31 170 VAL A O 1
ATOM 1382 N N . LEU A 1 171 ? 7.988 -0.775 16.222 1.00 73.00 171 LEU A N 1
ATOM 1383 C CA . LEU A 1 171 ? 8.180 -1.512 17.470 1.00 73.00 171 LEU A CA 1
ATOM 1384 C C . LEU A 1 171 ? 9.218 -0.845 18.394 1.00 73.00 171 LEU A C 1
ATOM 1386 O O . LEU A 1 171 ? 10.370 -0.681 17.984 1.00 73.00 171 LEU A O 1
ATOM 1390 N N . PRO A 1 172 ? 8.859 -0.525 19.657 1.00 58.50 172 PRO A N 1
ATOM 1391 C CA . PRO A 1 172 ? 9.715 0.195 20.609 1.00 58.50 172 PRO A CA 1
ATOM 1392 C C . PRO A 1 172 ? 11.109 -0.411 20.832 1.00 58.50 172 PRO A C 1
ATOM 1394 O O . PRO A 1 172 ? 12.101 0.313 20.919 1.00 58.50 172 PRO A O 1
ATOM 1397 N N . THR A 1 173 ? 11.208 -1.744 20.883 1.00 60.12 173 THR A N 1
ATOM 1398 C CA . THR A 1 173 ? 12.471 -2.473 21.110 1.00 60.12 173 THR A CA 1
ATOM 1399 C C . THR A 1 173 ? 13.483 -2.251 19.984 1.00 60.12 173 THR A C 1
ATOM 1401 O O . THR A 1 173 ? 14.689 -2.246 20.222 1.00 60.12 173 THR A O 1
ATOM 1404 N N . GLU A 1 174 ? 12.993 -2.021 18.766 1.00 54.34 174 GLU A N 1
ATOM 1405 C CA . GLU A 1 174 ? 13.800 -1.794 17.568 1.00 54.34 174 GLU A CA 1
ATOM 1406 C C . GLU A 1 174 ? 13.781 -0.326 17.119 1.00 54.34 174 GLU A C 1
ATOM 1408 O O . GLU A 1 174 ? 14.443 0.006 16.149 1.00 54.34 174 GLU A O 1
ATOM 1413 N N . SER A 1 175 ? 13.057 0.583 17.779 1.00 53.22 175 SER A N 1
ATOM 1414 C CA . SER A 1 175 ? 12.985 1.995 17.365 1.00 53.22 175 SER A CA 1
ATOM 1415 C C . SER A 1 175 ? 13.984 2.889 18.116 1.00 53.22 175 SER A C 1
ATOM 1417 O O . SER A 1 175 ? 14.518 3.844 17.535 1.00 53.22 175 SER A O 1
ATOM 1419 N N . GLY A 1 176 ? 14.304 2.544 19.373 1.00 49.66 176 GLY A N 1
ATOM 1420 C CA . GLY A 1 176 ? 15.222 3.292 20.244 1.00 49.66 176 GLY A CA 1
ATOM 1421 C C . GLY A 1 176 ? 16.691 3.270 19.801 1.00 49.66 176 GLY A C 1
ATOM 1422 O O . GLY A 1 176 ? 17.397 4.261 19.958 1.00 49.66 176 GLY A O 1
ATOM 1423 N N . LEU A 1 177 ? 17.145 2.189 19.160 1.00 48.94 177 LEU A N 1
ATOM 1424 C CA . LEU A 1 177 ? 18.508 2.080 18.612 1.00 48.94 177 LEU A CA 1
ATOM 1425 C C . LEU A 1 177 ? 18.678 2.784 17.254 1.00 48.94 177 LEU A C 1
ATOM 1427 O O . LEU A 1 177 ? 19.781 2.852 16.717 1.00 48.94 177 LEU A O 1
ATOM 1431 N N . VAL A 1 178 ? 17.586 3.267 16.656 1.00 51.22 178 VAL A N 1
ATOM 1432 C CA . VAL A 1 178 ? 17.510 3.411 15.196 1.00 51.22 178 VAL A CA 1
ATOM 1433 C C . VAL A 1 178 ? 17.088 4.822 14.763 1.00 51.22 178 VAL A C 1
ATOM 1435 O O . VAL A 1 178 ? 16.826 5.072 13.589 1.00 51.22 178 VAL A O 1
ATOM 1438 N N . HIS A 1 179 ? 17.085 5.783 15.690 1.00 49.00 179 HIS A N 1
ATOM 1439 C CA . HIS A 1 179 ? 16.940 7.219 15.405 1.00 49.00 179 HIS A CA 1
ATOM 1440 C C . HIS A 1 179 ? 18.235 7.888 14.887 1.00 49.00 179 HIS A C 1
ATOM 1442 O O . HIS A 1 179 ? 18.238 9.089 14.636 1.00 49.00 179 HIS A O 1
ATOM 1448 N N . SER A 1 180 ? 19.331 7.136 14.703 1.00 45.62 180 SER A N 1
ATOM 1449 C CA . SER A 1 180 ? 20.671 7.703 14.466 1.00 45.62 180 SER A CA 1
ATOM 1450 C C . SER A 1 180 ? 21.217 7.607 13.027 1.00 45.62 180 SER A C 1
ATOM 1452 O O . SER A 1 180 ? 22.331 8.077 12.796 1.00 45.62 180 SER A O 1
ATOM 1454 N N . THR A 1 181 ? 20.521 7.019 12.044 1.00 46.84 181 THR A N 1
ATOM 1455 C CA . THR A 1 181 ? 21.124 6.784 10.712 1.00 46.84 181 THR A CA 1
ATOM 1456 C C . THR A 1 181 ? 20.318 7.375 9.549 1.00 46.84 181 THR A C 1
ATOM 1458 O O . THR A 1 181 ? 19.164 7.029 9.311 1.00 46.84 181 THR A O 1
ATOM 1461 N N . ASN A 1 182 ? 20.980 8.230 8.759 1.00 49.81 182 ASN A N 1
ATOM 1462 C CA . ASN A 1 182 ? 20.519 8.846 7.500 1.00 49.81 182 ASN A CA 1
ATOM 1463 C C . ASN A 1 182 ? 20.209 7.838 6.359 1.00 49.81 182 ASN A C 1
ATOM 1465 O O . ASN A 1 182 ? 20.046 8.235 5.212 1.00 49.81 182 ASN A O 1
ATOM 1469 N N . LEU A 1 183 ? 20.127 6.535 6.652 1.00 56.53 183 LEU A N 1
ATOM 1470 C CA . LEU A 1 183 ? 19.876 5.454 5.687 1.00 56.53 183 LEU A CA 1
ATOM 1471 C C . LEU A 1 183 ? 18.422 4.955 5.696 1.00 56.53 183 LEU A C 1
ATOM 1473 O O . LEU A 1 183 ? 18.092 3.987 5.012 1.00 56.53 183 LEU A O 1
ATOM 1477 N N . LYS A 1 184 ? 17.538 5.571 6.486 1.00 66.50 184 LYS A N 1
ATOM 1478 C CA . LYS A 1 184 ? 16.163 5.091 6.628 1.00 66.50 184 LYS A CA 1
ATOM 1479 C C . LYS A 1 184 ? 15.261 5.526 5.480 1.00 66.50 184 LYS A C 1
ATOM 1481 O O . LYS A 1 184 ? 15.188 6.701 5.124 1.00 66.50 184 LYS A O 1
ATOM 1486 N N . ARG A 1 185 ? 14.501 4.559 4.960 1.00 77.69 185 ARG A N 1
ATOM 1487 C CA . ARG A 1 185 ? 13.416 4.783 4.000 1.00 77.69 185 ARG A CA 1
ATOM 1488 C C . ARG A 1 185 ? 12.351 5.703 4.586 1.00 77.69 185 ARG A C 1
ATOM 1490 O O . ARG A 1 185 ? 12.057 5.673 5.779 1.00 77.69 185 ARG A O 1
ATOM 1497 N N . ASN A 1 186 ? 11.723 6.496 3.723 1.00 83.75 186 ASN A N 1
ATOM 1498 C CA . ASN A 1 186 ? 10.621 7.354 4.131 1.00 83.75 186 ASN A CA 1
ATOM 1499 C C . ASN A 1 186 ? 9.394 6.506 4.495 1.00 83.75 186 ASN A C 1
ATOM 1501 O O . ASN A 1 186 ? 8.828 5.812 3.647 1.00 83.75 186 ASN A O 1
ATOM 1505 N N . VAL A 1 187 ? 8.940 6.619 5.740 1.00 83.94 187 VAL A N 1
ATOM 1506 C CA . VAL A 1 187 ? 7.798 5.860 6.268 1.00 83.94 187 VAL A CA 1
ATOM 1507 C C . VAL A 1 187 ? 6.528 6.124 5.468 1.00 83.94 187 VAL A C 1
ATOM 1509 O O . VAL A 1 187 ? 5.800 5.194 5.151 1.00 83.94 187 VAL A O 1
ATOM 1512 N N . LYS A 1 188 ? 6.307 7.361 5.004 1.00 86.00 188 LYS A N 1
ATOM 1513 C CA . LYS A 1 188 ? 5.147 7.679 4.153 1.00 86.00 188 LYS A CA 1
ATOM 1514 C C . LYS A 1 188 ? 5.179 6.920 2.827 1.00 86.00 188 LYS A C 1
ATOM 1516 O O . LYS A 1 188 ? 4.124 6.633 2.261 1.00 86.00 188 LYS A O 1
ATOM 1521 N N . THR A 1 189 ? 6.369 6.634 2.304 1.00 87.50 189 THR A N 1
ATOM 1522 C CA . THR A 1 189 ? 6.543 5.832 1.089 1.00 87.50 189 THR A CA 1
ATOM 1523 C C . THR A 1 189 ? 6.288 4.360 1.383 1.00 87.50 189 THR A C 1
ATOM 1525 O O . THR A 1 189 ? 5.575 3.728 0.609 1.00 87.50 189 THR A O 1
ATOM 1528 N N . LEU A 1 190 ? 6.758 3.845 2.524 1.00 87.69 190 LEU A N 1
ATOM 1529 C CA . LEU A 1 190 ? 6.459 2.482 2.979 1.00 87.69 190 LEU A CA 1
ATOM 1530 C C . LEU A 1 190 ? 4.957 2.266 3.210 1.00 87.69 190 LEU A C 1
ATOM 1532 O O . LEU A 1 190 ? 4.398 1.313 2.675 1.00 87.69 190 LEU A O 1
ATOM 1536 N N . THR A 1 191 ? 4.265 3.179 3.897 1.00 88.38 191 THR A N 1
ATOM 1537 C CA . THR A 1 191 ? 2.810 3.100 4.114 1.00 88.38 191 THR A CA 1
ATOM 1538 C C . THR A 1 191 ? 2.047 3.098 2.786 1.00 88.38 191 THR A C 1
ATOM 1540 O O . THR A 1 191 ? 1.121 2.313 2.580 1.00 88.38 191 THR A O 1
ATOM 1543 N N . LYS A 1 192 ? 2.463 3.925 1.816 1.00 88.31 192 LYS A N 1
ATOM 1544 C CA . LYS A 1 192 ? 1.882 3.877 0.465 1.00 88.31 192 LYS A CA 1
ATOM 1545 C C . LYS A 1 192 ? 2.174 2.546 -0.220 1.00 88.31 192 LYS A C 1
ATOM 1547 O O . LYS A 1 192 ? 1.256 1.963 -0.786 1.00 88.31 192 LYS A O 1
ATOM 1552 N N . LEU A 1 193 ? 3.412 2.062 -0.157 1.00 90.31 193 LEU A N 1
ATOM 1553 C CA . LEU A 1 193 ? 3.811 0.785 -0.742 1.00 90.31 193 LEU A CA 1
ATOM 1554 C C . LEU A 1 193 ? 2.950 -0.362 -0.194 1.00 90.31 193 LEU A C 1
ATOM 1556 O O . LEU A 1 193 ? 2.421 -1.134 -0.988 1.00 90.31 193 LEU A O 1
ATOM 1560 N N . CYS A 1 194 ? 2.706 -0.393 1.121 1.00 90.69 194 CYS A N 1
ATOM 1561 C CA . CYS A 1 194 ? 1.801 -1.347 1.764 1.00 90.69 194 CYS A CA 1
ATOM 1562 C C . CYS A 1 194 ? 0.385 -1.277 1.200 1.00 90.69 194 CYS A C 1
ATOM 1564 O O . CYS A 1 194 ? -0.151 -2.298 0.788 1.00 90.69 194 CYS A O 1
ATOM 1566 N N . ALA A 1 195 ? -0.192 -0.080 1.082 1.00 86.94 195 ALA A N 1
ATOM 1567 C CA . ALA A 1 195 ? -1.542 0.081 0.546 1.00 86.94 195 ALA A CA 1
ATOM 1568 C C . ALA A 1 195 ? -1.707 -0.459 -0.892 1.00 86.94 195 ALA A C 1
ATOM 1570 O O . ALA A 1 195 ? -2.800 -0.894 -1.254 1.00 86.94 195 ALA A O 1
ATOM 1571 N N . PHE A 1 196 ? -0.653 -0.419 -1.717 1.00 88.31 196 PHE A N 1
ATOM 1572 C CA . PHE A 1 196 ? -0.670 -1.018 -3.058 1.00 88.31 196 PHE A CA 1
ATOM 1573 C C . PHE A 1 196 ? -0.345 -2.516 -3.034 1.00 88.31 196 PHE A C 1
ATOM 1575 O O . PHE A 1 196 ? -0.964 -3.270 -3.782 1.00 88.31 196 PHE A O 1
ATOM 1582 N N . ALA A 1 197 ? 0.589 -2.947 -2.183 1.00 89.50 197 ALA A N 1
ATOM 1583 C CA . ALA A 1 197 ? 0.999 -4.343 -2.053 1.00 89.50 197 ALA A CA 1
ATOM 1584 C C . ALA A 1 197 ? -0.100 -5.222 -1.437 1.00 89.50 197 ALA A C 1
ATOM 1586 O O . ALA A 1 197 ? -0.288 -6.336 -1.910 1.00 89.50 197 ALA A O 1
ATOM 1587 N N . GLN A 1 198 ? -0.877 -4.696 -0.479 1.00 89.12 198 GLN A N 1
ATOM 1588 C CA . GLN A 1 198 ? -1.975 -5.375 0.229 1.00 89.12 198 GLN A CA 1
ATOM 1589 C C . GLN A 1 198 ? -2.940 -6.106 -0.714 1.00 89.12 198 GLN A C 1
ATOM 1591 O O . GLN A 1 198 ? -3.429 -7.184 -0.397 1.00 89.12 198 GLN A O 1
ATOM 1596 N N . LEU A 1 199 ? -3.205 -5.540 -1.896 1.00 85.94 199 LEU A N 1
ATOM 1597 C CA . LEU A 1 199 ? -4.105 -6.144 -2.882 1.00 85.94 199 LEU A CA 1
ATOM 1598 C C . LEU A 1 199 ? -3.549 -7.447 -3.478 1.00 85.94 199 LEU A C 1
ATOM 1600 O O . LEU A 1 199 ? -4.328 -8.296 -3.901 1.00 85.94 199 LEU A O 1
ATOM 1604 N N . PHE A 1 200 ? -2.225 -7.585 -3.545 1.00 88.69 200 PHE A N 1
ATOM 1605 C CA . PHE A 1 200 ? -1.516 -8.709 -4.159 1.00 88.69 200 PHE A CA 1
ATOM 1606 C C . PHE A 1 200 ? -0.963 -9.701 -3.126 1.00 88.69 200 PHE A C 1
ATOM 1608 O O . PHE A 1 200 ? -0.247 -10.621 -3.509 1.00 88.69 200 PHE A O 1
ATOM 1615 N N . ILE A 1 201 ? -1.263 -9.526 -1.838 1.00 90.06 201 ILE A N 1
ATOM 1616 C CA . ILE A 1 201 ? -0.935 -10.518 -0.807 1.00 90.06 201 ILE A CA 1
ATOM 1617 C C . ILE A 1 201 ? -1.962 -11.650 -0.888 1.00 90.06 201 ILE A C 1
ATOM 1619 O O . ILE A 1 201 ? -3.150 -11.410 -1.120 1.00 90.06 201 ILE A O 1
ATOM 1623 N N . ASP A 1 202 ? -1.498 -12.885 -0.717 1.00 89.56 202 ASP A N 1
ATOM 1624 C CA . ASP A 1 202 ? -2.372 -14.052 -0.670 1.00 89.56 202 ASP A CA 1
ATOM 1625 C C . ASP A 1 202 ? -3.239 -14.017 0.609 1.00 89.56 202 ASP A C 1
ATOM 1627 O O . ASP A 1 202 ? -2.689 -13.931 1.710 1.00 89.56 202 ASP A O 1
ATOM 1631 N N . PRO A 1 203 ? -4.583 -14.087 0.518 1.00 87.00 203 PRO A N 1
ATOM 1632 C CA . PRO A 1 203 ? -5.449 -14.162 1.696 1.00 87.00 203 PRO A CA 1
ATOM 1633 C C . PRO A 1 203 ? -5.174 -15.379 2.596 1.00 87.00 203 PRO A C 1
ATOM 1635 O O . PRO A 1 203 ? -5.540 -15.353 3.771 1.00 87.00 203 PRO A O 1
ATOM 1638 N N . CYS A 1 204 ? -4.515 -16.431 2.100 1.00 88.62 204 CYS A N 1
ATOM 1639 C CA . CYS A 1 204 ? -4.096 -17.559 2.934 1.00 88.62 204 CYS A CA 1
ATOM 1640 C C . CYS A 1 204 ? -3.024 -17.203 3.976 1.00 88.62 204 CYS A C 1
ATOM 1642 O O . CYS A 1 204 ? -2.878 -17.937 4.950 1.00 88.62 204 CYS A O 1
ATOM 1644 N N . GLU A 1 205 ? -2.332 -16.073 3.818 1.00 89.44 205 GLU A N 1
ATOM 1645 C CA . GLU A 1 205 ? -1.313 -15.596 4.759 1.00 89.44 205 GLU A CA 1
ATOM 1646 C C . GLU A 1 205 ? -1.908 -14.851 5.968 1.00 89.44 205 GLU A C 1
ATOM 1648 O O . GLU A 1 205 ? -1.188 -14.571 6.924 1.00 89.44 205 GLU A O 1
ATOM 1653 N N . VAL A 1 206 ? -3.215 -14.550 5.973 1.00 89.88 206 VAL A N 1
ATOM 1654 C CA . VAL A 1 206 ? -3.884 -13.799 7.056 1.00 89.88 206 VAL A CA 1
ATOM 1655 C C . VAL A 1 206 ? -3.610 -14.380 8.451 1.00 89.88 206 VAL A C 1
ATOM 1657 O O . VAL A 1 206 ? -3.239 -13.598 9.327 1.00 89.88 206 VAL A O 1
ATOM 1660 N N . PRO A 1 207 ? -3.729 -15.702 8.701 1.00 90.12 207 PRO A N 1
ATOM 1661 C CA . PRO A 1 207 ? -3.434 -16.261 10.020 1.00 90.12 207 PRO A CA 1
ATOM 1662 C C . PRO A 1 207 ? -1.977 -16.046 10.436 1.00 90.12 207 PRO A C 1
ATOM 1664 O O . PRO A 1 207 ? -1.735 -15.588 11.546 1.00 90.12 207 PRO A O 1
ATOM 1667 N N . ALA A 1 208 ? -1.022 -16.274 9.527 1.00 91.69 208 ALA A N 1
ATOM 1668 C CA . ALA A 1 208 ? 0.402 -16.075 9.798 1.00 91.69 208 ALA A CA 1
ATOM 1669 C C . ALA A 1 208 ? 0.730 -14.601 10.101 1.00 91.69 208 ALA A C 1
ATOM 1671 O O . ALA A 1 208 ? 1.531 -14.300 10.983 1.00 91.69 208 ALA A O 1
ATOM 1672 N N . MET A 1 209 ? 0.074 -13.663 9.412 1.00 92.44 209 MET A N 1
ATOM 1673 C CA . MET A 1 209 ? 0.200 -12.232 9.706 1.00 92.44 209 MET A CA 1
ATOM 1674 C C . MET A 1 209 ? -0.367 -11.885 11.087 1.00 92.44 209 MET A C 1
ATOM 1676 O O . MET A 1 209 ? 0.245 -11.122 11.833 1.00 92.44 209 MET A O 1
ATOM 1680 N N . LEU A 1 210 ? -1.526 -12.443 11.451 1.00 91.12 210 LEU A N 1
ATOM 1681 C CA . LEU A 1 210 ? -2.135 -12.215 12.762 1.00 91.12 210 LEU A CA 1
ATOM 1682 C C . LEU A 1 210 ? -1.297 -12.819 13.898 1.00 91.12 210 LEU A C 1
ATOM 1684 O O . LEU A 1 210 ? -1.151 -12.170 14.931 1.00 91.12 210 LEU A O 1
ATOM 1688 N N . GLU A 1 211 ? -0.702 -13.996 13.705 1.00 92.50 211 GLU A N 1
ATOM 1689 C CA . GLU A 1 211 ? 0.223 -14.614 14.668 1.00 92.50 211 GLU A CA 1
ATOM 1690 C C . GLU A 1 211 ? 1.445 -13.733 14.961 1.00 92.50 211 GLU A C 1
ATOM 1692 O O . GLU A 1 211 ? 1.919 -13.709 16.093 1.00 92.50 211 GLU A O 1
ATOM 1697 N N . GLU A 1 212 ? 1.916 -12.957 13.984 1.00 91.44 212 GLU A N 1
ATOM 1698 C CA . GLU A 1 212 ? 3.026 -12.009 14.158 1.00 91.44 212 GLU A CA 1
ATOM 1699 C C . GLU A 1 212 ? 2.568 -10.667 14.760 1.00 91.44 212 GLU A C 1
ATOM 1701 O O . GLU A 1 212 ? 3.281 -10.040 15.551 1.00 91.44 212 GLU A O 1
ATOM 1706 N N . PHE A 1 213 ? 1.365 -10.194 14.418 1.00 91.56 213 PHE A N 1
ATOM 1707 C CA . PHE A 1 213 ? 0.877 -8.887 14.872 1.00 91.56 213 PHE A CA 1
ATOM 1708 C C . PHE A 1 213 ? 0.332 -8.933 16.303 1.00 91.56 213 PHE A C 1
ATOM 1710 O O . PHE A 1 213 ? 0.676 -8.079 17.120 1.00 91.56 213 PHE A O 1
ATOM 1717 N N . LEU A 1 214 ? -0.503 -9.924 16.621 1.00 91.12 214 LEU A N 1
ATOM 1718 C CA . LEU A 1 214 ? -1.245 -9.996 17.883 1.00 91.12 214 LEU A CA 1
ATOM 1719 C C . LEU A 1 214 ? -0.377 -10.071 19.153 1.00 91.12 214 LEU A C 1
ATOM 1721 O O . LEU A 1 214 ? -0.775 -9.446 20.136 1.00 91.12 214 LEU A O 1
ATOM 1725 N N . PRO A 1 215 ? 0.803 -10.726 19.182 1.00 91.19 215 PRO A N 1
ATOM 1726 C CA . PRO A 1 215 ? 1.663 -10.743 20.370 1.00 91.19 215 PRO A CA 1
ATOM 1727 C C . PRO A 1 215 ? 2.120 -9.356 20.834 1.00 91.19 215 PRO A C 1
ATOM 1729 O O . PRO A 1 215 ? 2.447 -9.170 22.004 1.00 91.19 215 PRO A O 1
ATOM 1732 N N . HIS A 1 216 ? 2.136 -8.375 19.930 1.00 87.06 216 HIS A N 1
ATOM 1733 C CA . HIS A 1 216 ? 2.516 -6.997 20.233 1.00 87.06 216 HIS A CA 1
ATOM 1734 C C . HIS A 1 216 ? 1.339 -6.162 20.765 1.00 87.06 216 HIS A C 1
ATOM 1736 O O . HIS A 1 216 ? 1.529 -5.013 21.172 1.00 87.06 216 HIS A O 1
ATOM 1742 N N . TYR A 1 217 ? 0.123 -6.717 20.774 1.00 89.69 217 TYR A N 1
ATOM 1743 C CA . TYR A 1 217 ? -1.058 -6.028 21.268 1.00 89.69 217 TYR A CA 1
ATOM 1744 C C . TYR A 1 217 ? -1.044 -5.995 22.796 1.00 89.69 217 TYR A C 1
ATOM 1746 O O . TYR A 1 217 ? -1.157 -7.021 23.464 1.00 89.69 217 TYR A O 1
ATOM 1754 N N . THR A 1 218 ? -0.950 -4.798 23.368 1.00 86.50 218 THR A N 1
ATOM 1755 C CA . THR A 1 218 ? -1.009 -4.599 24.816 1.00 86.50 218 THR A CA 1
ATOM 1756 C C . THR A 1 218 ? -1.839 -3.371 25.153 1.00 86.50 218 THR A C 1
ATOM 1758 O O . THR A 1 218 ? -1.753 -2.339 24.492 1.00 86.50 218 THR A O 1
ATOM 1761 N N . THR A 1 219 ? -2.663 -3.488 26.193 1.00 83.75 219 THR A N 1
ATOM 1762 C CA . THR A 1 219 ? -3.449 -2.375 26.743 1.00 83.75 219 THR A CA 1
ATOM 1763 C C . THR A 1 219 ? -2.724 -1.674 27.888 1.00 83.75 219 THR A C 1
ATOM 1765 O O . THR A 1 219 ? -3.073 -0.548 28.226 1.00 83.75 219 THR A O 1
ATOM 1768 N N . SER A 1 220 ? -1.707 -2.314 28.479 1.00 82.19 220 SER A N 1
ATOM 1769 C CA . SER A 1 220 ? -0.874 -1.715 29.530 1.00 82.19 220 SER A CA 1
ATOM 1770 C C . SER A 1 220 ? -0.021 -0.570 28.984 1.00 82.19 220 SER A C 1
ATOM 1772 O O . SER A 1 220 ? 0.239 0.401 29.687 1.00 82.19 220 SER A O 1
ATOM 1774 N N . PHE A 1 221 ? 0.387 -0.680 27.718 1.00 79.69 221 PHE A N 1
ATOM 1775 C CA . PHE A 1 221 ? 1.041 0.381 26.964 1.00 79.69 221 PHE A CA 1
ATOM 1776 C C . PHE A 1 221 ? 0.278 0.595 25.657 1.00 79.69 221 PHE A C 1
ATOM 1778 O O . PHE A 1 221 ? 0.462 -0.140 24.689 1.00 79.69 221 PHE A O 1
ATOM 1785 N N . SER A 1 222 ? -0.622 1.577 25.649 1.00 80.38 222 SER A N 1
ATOM 1786 C CA . SER A 1 222 ? -1.611 1.769 24.581 1.00 80.38 222 SER A CA 1
ATOM 1787 C C . SER A 1 222 ? -1.008 1.930 23.186 1.00 80.38 222 SER A C 1
ATOM 1789 O O . SER A 1 222 ? -1.651 1.533 22.217 1.00 80.38 222 SER A O 1
ATOM 1791 N N . GLU A 1 223 ? 0.231 2.411 23.068 1.00 83.62 223 GLU A N 1
ATOM 1792 C CA . GLU A 1 223 ? 0.965 2.471 21.800 1.00 83.62 223 GLU A CA 1
ATOM 1793 C C . GLU A 1 223 ? 0.964 1.120 21.067 1.00 83.62 223 GLU A C 1
ATOM 1795 O O . GLU A 1 223 ? 0.673 1.079 19.875 1.00 83.62 223 GLU A O 1
ATOM 1800 N N . GLY A 1 224 ? 1.186 0.001 21.771 1.00 84.81 224 GLY A N 1
ATOM 1801 C CA . GLY A 1 224 ? 1.180 -1.334 21.160 1.00 84.81 224 GLY A CA 1
ATOM 1802 C C . GLY A 1 224 ? -0.163 -1.685 20.509 1.00 84.81 224 GLY A C 1
ATOM 1803 O O . GLY A 1 224 ? -0.199 -2.243 19.412 1.00 84.81 224 GLY A O 1
ATOM 1804 N N . ALA A 1 225 ? -1.279 -1.285 21.126 1.00 89.06 225 ALA A N 1
ATOM 1805 C CA . ALA A 1 225 ? -2.605 -1.473 20.543 1.00 89.06 225 ALA A CA 1
ATOM 1806 C C . ALA A 1 225 ? -2.796 -0.651 19.254 1.00 89.06 225 ALA A C 1
ATOM 1808 O O . ALA A 1 225 ? -3.301 -1.181 18.259 1.00 89.06 225 ALA A O 1
ATOM 1809 N N . PHE A 1 226 ? -2.354 0.613 19.235 1.00 89.31 226 PHE A N 1
ATOM 1810 C CA . PHE A 1 226 ? -2.419 1.470 18.042 1.00 89.31 226 PHE A CA 1
ATOM 1811 C C . PHE A 1 226 ? -1.549 0.946 16.900 1.00 89.31 226 PHE A C 1
ATOM 1813 O O . PHE A 1 226 ? -1.985 0.933 15.749 1.00 89.31 226 PHE A O 1
ATOM 1820 N N . VAL A 1 227 ? -0.349 0.463 17.220 1.00 89.25 227 VAL A N 1
ATOM 1821 C CA . VAL A 1 227 ? 0.560 -0.169 16.262 1.00 89.25 227 VAL A CA 1
ATOM 1822 C C . VAL A 1 227 ? -0.102 -1.367 15.590 1.00 89.25 227 VAL A C 1
ATOM 1824 O O . VAL A 1 227 ? -0.161 -1.429 14.363 1.00 89.25 227 VAL A O 1
ATOM 1827 N N . VAL A 1 228 ? -0.644 -2.300 16.373 1.00 91.12 228 VAL A N 1
ATOM 1828 C CA . VAL A 1 228 ? -1.266 -3.513 15.829 1.00 91.12 228 VAL A CA 1
ATOM 1829 C C . VAL A 1 228 ? -2.510 -3.183 15.005 1.00 91.12 228 VAL A C 1
ATOM 1831 O O . VAL A 1 228 ? -2.666 -3.717 13.907 1.00 91.12 228 VAL A O 1
ATOM 1834 N N . ALA A 1 229 ? -3.361 -2.261 15.466 1.00 91.44 229 ALA A N 1
ATOM 1835 C CA . ALA A 1 229 ? -4.516 -1.816 14.686 1.00 91.44 229 ALA A CA 1
ATOM 1836 C C . ALA A 1 229 ? -4.099 -1.154 13.360 1.00 91.44 229 ALA A 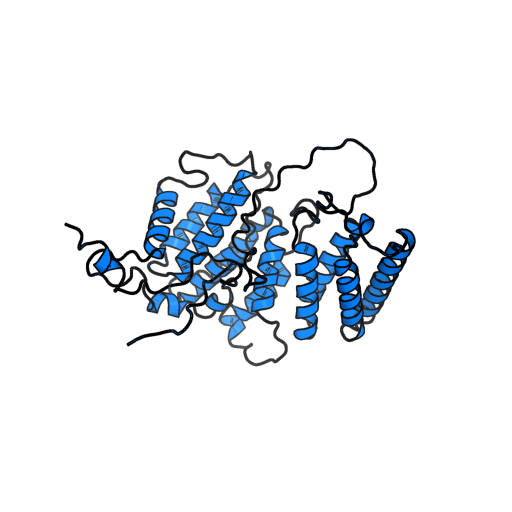C 1
ATOM 1838 O O . ALA A 1 229 ? -4.687 -1.439 12.313 1.00 91.44 229 ALA A O 1
ATOM 1839 N N . GLY A 1 230 ? -3.045 -0.333 13.380 1.00 90.44 230 GLY A N 1
ATOM 1840 C CA . GLY A 1 230 ? -2.462 0.261 12.180 1.00 90.44 230 GLY A CA 1
ATOM 1841 C C . GLY A 1 230 ? -1.917 -0.792 11.210 1.00 90.44 230 GLY A C 1
ATOM 1842 O O . GLY A 1 230 ? -2.191 -0.715 10.014 1.00 90.44 230 GLY A O 1
ATOM 1843 N N . LEU A 1 231 ? -1.205 -1.810 11.711 1.00 91.25 231 LEU A N 1
ATOM 1844 C CA . LEU A 1 231 ? -0.666 -2.911 10.901 1.00 91.25 231 LEU A CA 1
ATOM 1845 C C . LEU A 1 231 ? -1.780 -3.728 10.241 1.00 91.25 231 LEU A C 1
ATOM 1847 O O . LEU A 1 231 ? -1.710 -3.993 9.040 1.00 91.25 231 LEU A O 1
ATOM 1851 N N . ILE A 1 232 ? -2.831 -4.062 10.998 1.00 91.75 232 ILE A N 1
ATOM 1852 C CA . ILE A 1 232 ? -4.022 -4.749 10.480 1.00 91.75 232 ILE A CA 1
ATOM 1853 C C . ILE A 1 232 ? -4.651 -3.924 9.354 1.00 91.75 232 ILE A C 1
ATOM 1855 O O . ILE A 1 232 ? -4.896 -4.440 8.266 1.00 91.75 232 ILE A O 1
ATOM 1859 N N . ASN A 1 233 ? -4.854 -2.624 9.576 1.00 91.56 233 ASN A N 1
ATOM 1860 C CA . ASN A 1 233 ? -5.441 -1.749 8.568 1.00 91.56 233 ASN A CA 1
ATOM 1861 C C . ASN A 1 233 ? -4.545 -1.610 7.321 1.00 91.56 233 ASN A C 1
ATOM 1863 O O . ASN A 1 233 ? -5.039 -1.489 6.197 1.00 91.56 233 ASN A O 1
ATOM 1867 N N . LEU A 1 234 ? -3.226 -1.611 7.489 1.00 89.44 234 LEU A N 1
ATOM 1868 C CA . LEU A 1 234 ? -2.291 -1.291 6.418 1.00 89.44 234 LEU A CA 1
ATOM 1869 C C . LEU A 1 234 ? -1.890 -2.494 5.552 1.00 89.44 234 LEU A C 1
ATOM 1871 O O . LEU A 1 234 ? -1.743 -2.334 4.338 1.00 89.44 234 LEU A O 1
ATOM 1875 N N . LEU A 1 235 ? -1.675 -3.661 6.165 1.00 89.81 235 LEU A N 1
ATOM 1876 C CA . LEU A 1 235 ? -1.069 -4.825 5.512 1.00 89.81 235 LEU A CA 1
ATOM 1877 C C . LEU A 1 235 ? -2.041 -5.983 5.288 1.00 89.81 235 LEU A C 1
ATOM 1879 O O . LEU A 1 235 ? -1.876 -6.701 4.305 1.00 89.81 235 LEU A O 1
ATOM 1883 N N . LEU A 1 236 ? -3.028 -6.186 6.163 1.00 90.50 236 LEU A N 1
ATOM 1884 C CA . LEU A 1 236 ? -3.848 -7.397 6.123 1.00 90.50 236 LEU A CA 1
ATOM 1885 C C . LEU A 1 236 ? -4.717 -7.426 4.851 1.00 90.50 236 LEU A C 1
ATOM 1887 O O . LEU A 1 236 ? -5.476 -6.479 4.625 1.00 90.50 236 LEU A O 1
ATOM 1891 N N . PRO A 1 237 ? -4.631 -8.454 3.988 1.00 88.94 237 PRO A N 1
ATOM 1892 C CA . PRO A 1 237 ? -5.403 -8.485 2.750 1.00 88.94 237 PRO A CA 1
ATOM 1893 C C . PRO A 1 237 ? -6.909 -8.574 3.034 1.00 88.94 237 PRO A C 1
ATOM 1895 O O . PRO A 1 237 ? -7.351 -9.332 3.890 1.00 88.94 237 PRO A O 1
ATOM 1898 N N . THR A 1 238 ? -7.705 -7.804 2.287 1.00 85.44 238 THR A N 1
ATOM 1899 C CA . THR A 1 238 ? -9.182 -7.804 2.369 1.00 85.44 238 THR A CA 1
ATOM 1900 C C . THR A 1 238 ? -9.846 -8.625 1.265 1.00 85.44 238 THR A C 1
ATOM 1902 O O . THR A 1 238 ? -11.068 -8.761 1.243 1.00 85.44 238 THR A O 1
ATOM 1905 N N . SER A 1 239 ? -9.053 -9.170 0.338 1.00 83.19 239 SER A N 1
ATOM 1906 C CA . SER A 1 239 ? -9.532 -10.046 -0.730 1.00 83.19 239 SER A CA 1
ATOM 1907 C C . SER A 1 239 ? -10.125 -11.333 -0.140 1.00 83.19 239 SER A C 1
ATOM 1909 O O . SER A 1 239 ? -9.539 -11.892 0.788 1.00 83.19 239 SER A O 1
ATOM 1911 N N . PRO A 1 240 ? -11.248 -11.844 -0.674 1.00 81.50 240 PRO A N 1
ATOM 1912 C CA . PRO A 1 240 ? -11.847 -13.069 -0.162 1.00 81.50 240 PRO A CA 1
ATOM 1913 C C . PRO A 1 240 ? -10.918 -14.269 -0.375 1.00 81.50 240 PRO A C 1
ATOM 1915 O O . PRO A 1 240 ? -10.306 -14.414 -1.437 1.00 81.50 240 PRO A O 1
ATOM 1918 N N . ALA A 1 241 ? -10.845 -15.141 0.631 1.00 80.00 241 ALA A N 1
ATOM 1919 C CA . ALA A 1 241 ? -10.102 -16.392 0.549 1.00 80.00 241 ALA A CA 1
ATOM 1920 C C . ALA A 1 241 ? -10.713 -17.356 -0.495 1.00 80.00 241 ALA A C 1
ATOM 1922 O O . ALA A 1 241 ? -11.909 -17.247 -0.809 1.00 80.00 241 ALA A O 1
ATOM 1923 N N . PRO A 1 242 ? -9.916 -18.303 -1.033 1.00 79.62 242 PRO A N 1
ATOM 1924 C CA . PRO A 1 242 ? -10.410 -19.359 -1.914 1.00 79.62 242 PRO A CA 1
ATOM 1925 C C . PRO A 1 242 ? -11.546 -20.162 -1.266 1.00 79.62 242 PRO A C 1
ATOM 1927 O O . PRO A 1 242 ? -11.523 -20.408 -0.061 1.00 79.62 242 PRO A O 1
ATOM 1930 N N . ALA A 1 243 ? -12.513 -20.610 -2.074 1.00 73.69 243 ALA A N 1
ATOM 1931 C CA . ALA A 1 243 ? -13.710 -21.318 -1.600 1.00 73.69 243 ALA A CA 1
ATOM 1932 C C . ALA A 1 243 ? -13.404 -22.626 -0.842 1.00 73.69 243 ALA A C 1
ATOM 1934 O O . ALA A 1 243 ? -14.208 -23.061 -0.023 1.00 73.69 243 ALA A O 1
ATOM 1935 N N . ASP A 1 244 ? -12.232 -23.218 -1.079 1.00 75.50 244 ASP A N 1
ATOM 1936 C CA . ASP A 1 244 ? -11.817 -24.487 -0.477 1.00 75.50 244 ASP A CA 1
ATOM 1937 C C . ASP A 1 244 ? -11.424 -24.362 1.006 1.00 75.50 244 ASP A C 1
ATOM 1939 O O . ASP A 1 244 ? -11.355 -25.369 1.708 1.00 75.50 244 ASP A O 1
ATOM 1943 N N . ARG A 1 245 ? -11.162 -23.143 1.512 1.00 77.38 245 ARG A N 1
ATOM 1944 C CA . ARG A 1 245 ? -10.720 -22.916 2.900 1.00 77.38 245 ARG A CA 1
ATOM 1945 C C . ARG A 1 245 ? -11.759 -22.167 3.727 1.00 77.38 245 ARG A C 1
ATOM 1947 O O . ARG A 1 245 ? -11.718 -20.943 3.837 1.00 77.38 245 ARG A O 1
ATOM 1954 N N . GLN A 1 246 ? -12.639 -22.925 4.379 1.00 74.94 246 GLN A N 1
ATOM 1955 C CA . GLN A 1 246 ? -13.652 -22.393 5.302 1.00 74.94 246 GLN A CA 1
ATOM 1956 C C . GLN A 1 246 ? -13.043 -21.761 6.565 1.00 74.94 246 GLN A C 1
ATOM 1958 O O . GLN A 1 246 ? -13.620 -20.837 7.131 1.00 74.94 246 GLN A O 1
ATOM 1963 N N . ASP A 1 247 ? -11.842 -22.184 6.963 1.00 77.19 247 ASP A N 1
ATOM 1964 C CA . ASP A 1 247 ? -11.145 -21.646 8.140 1.00 77.19 247 ASP A CA 1
ATOM 1965 C C . ASP A 1 247 ? -10.826 -20.146 8.004 1.00 77.19 247 ASP A C 1
ATOM 1967 O O . ASP A 1 247 ? -10.744 -19.422 8.996 1.00 77.19 247 ASP A O 1
ATOM 1971 N N . LEU A 1 248 ? -10.686 -19.663 6.764 1.00 80.31 248 LEU A N 1
ATOM 1972 C CA . LEU A 1 248 ? -10.324 -18.282 6.427 1.00 80.31 248 LEU A CA 1
ATOM 1973 C C . LEU A 1 248 ? -11.538 -17.372 6.204 1.00 80.31 248 LEU A C 1
ATOM 1975 O O . LEU A 1 248 ? -11.395 -16.248 5.711 1.00 80.31 248 LEU A O 1
ATOM 1979 N N . LEU A 1 249 ? -12.741 -17.840 6.538 1.00 81.88 249 LEU A N 1
ATOM 1980 C CA . LEU A 1 249 ? -13.933 -17.012 6.458 1.00 81.88 249 LEU A CA 1
ATOM 1981 C C . LEU A 1 249 ? -13.812 -15.809 7.406 1.00 81.88 249 LEU A C 1
ATOM 1983 O O . LEU A 1 249 ? -13.347 -15.960 8.539 1.00 81.88 249 LEU A O 1
ATOM 1987 N N . PRO A 1 250 ? -14.296 -14.617 7.001 1.00 80.94 250 PRO A N 1
ATOM 1988 C CA . PRO A 1 250 ? -14.294 -13.441 7.867 1.00 80.94 250 PRO A CA 1
ATOM 1989 C C . PRO A 1 250 ? -14.929 -13.685 9.236 1.00 80.94 250 PRO A C 1
ATOM 1991 O O . PRO A 1 250 ? -14.482 -13.133 10.236 1.00 80.94 250 PRO A O 1
ATOM 1994 N N . GLN A 1 251 ? -15.927 -14.566 9.306 1.00 81.62 251 GLN A N 1
ATOM 1995 C CA . GLN A 1 251 ? -16.604 -14.919 10.553 1.00 81.62 251 GLN A CA 1
ATOM 1996 C C . GLN A 1 251 ? -15.665 -15.506 11.619 1.00 81.62 251 GLN A C 1
ATOM 1998 O O . GLN A 1 251 ? -15.935 -15.330 12.804 1.00 81.62 251 GLN A O 1
ATOM 2003 N N . THR A 1 252 ? -14.556 -16.136 11.224 1.00 84.81 252 THR A N 1
ATOM 2004 C CA . THR A 1 252 ? -13.597 -16.751 12.152 1.00 84.81 252 THR A CA 1
ATOM 2005 C C . THR A 1 252 ? -12.777 -15.703 12.905 1.00 84.81 252 THR A C 1
ATOM 2007 O O . THR A 1 252 ? -12.604 -15.803 14.116 1.00 84.81 252 THR A O 1
ATOM 2010 N N . TYR A 1 253 ? -12.279 -14.675 12.210 1.00 86.44 253 TYR A N 1
ATOM 2011 C CA . TYR A 1 253 ? -11.347 -13.696 12.788 1.00 86.44 253 TYR A CA 1
ATOM 2012 C C . TYR A 1 253 ? -11.993 -12.342 13.128 1.00 86.44 253 TYR A C 1
ATOM 2014 O O . TYR A 1 253 ? -11.436 -11.569 13.911 1.00 86.44 253 TYR A O 1
ATOM 2022 N N . LEU A 1 254 ? -13.183 -12.037 12.593 1.00 89.38 254 LEU A N 1
ATOM 2023 C CA . LEU A 1 254 ? -13.916 -10.810 12.920 1.00 89.38 254 LEU A CA 1
ATOM 2024 C C . LEU A 1 254 ? -14.199 -10.645 14.423 1.00 89.38 254 LEU A C 1
ATOM 2026 O O . LEU A 1 254 ? -13.969 -9.540 14.919 1.00 89.38 254 LEU A O 1
ATOM 2030 N N . PRO A 1 255 ? -14.640 -11.671 15.181 1.00 92.00 255 PRO A N 1
ATOM 2031 C CA . PRO A 1 255 ? -14.854 -11.532 16.622 1.00 92.00 255 PRO A CA 1
ATOM 2032 C C . PRO A 1 255 ? -13.612 -11.024 17.359 1.00 92.00 255 PRO A C 1
ATOM 2034 O O . PRO A 1 255 ? -13.727 -10.140 18.206 1.00 92.00 255 PRO A O 1
ATOM 2037 N N . THR A 1 256 ? -12.423 -11.495 16.973 1.00 91.06 256 THR A N 1
ATOM 2038 C CA . THR A 1 256 ? -11.147 -11.019 17.520 1.00 91.06 256 THR A CA 1
ATOM 2039 C C . THR A 1 256 ? -10.939 -9.539 17.223 1.00 91.06 256 THR A C 1
ATOM 2041 O O . THR A 1 256 ? -10.659 -8.776 18.141 1.00 91.06 256 THR A O 1
ATOM 2044 N N . HIS A 1 257 ? -11.144 -9.085 15.982 1.00 91.62 257 HIS A N 1
ATOM 2045 C CA . HIS A 1 257 ? -11.018 -7.659 15.651 1.00 91.62 257 HIS A CA 1
ATOM 2046 C C . HIS A 1 257 ? -11.991 -6.776 16.437 1.00 91.62 257 HIS A C 1
ATOM 2048 O O . HIS A 1 257 ? -11.589 -5.730 16.937 1.00 91.62 257 HIS A O 1
ATOM 2054 N N . PHE A 1 258 ? -13.251 -7.193 16.580 1.00 92.50 258 PHE A N 1
ATOM 2055 C CA . PHE A 1 258 ? -14.243 -6.456 17.367 1.00 92.50 258 PHE A CA 1
ATOM 2056 C C . PHE A 1 258 ? -13.907 -6.444 18.861 1.00 92.50 258 PHE A C 1
ATOM 2058 O O . PHE A 1 258 ? -14.099 -5.424 19.525 1.00 92.50 258 PHE A O 1
ATOM 2065 N N . HIS A 1 259 ? -13.356 -7.542 19.382 1.00 92.62 259 HIS A N 1
ATOM 2066 C CA . HIS A 1 259 ? -12.861 -7.593 20.749 1.00 92.62 259 HIS A CA 1
ATOM 2067 C C . HIS A 1 259 ? -11.697 -6.616 20.949 1.00 92.62 259 HIS A C 1
ATOM 2069 O O . HIS A 1 259 ? -11.787 -5.754 21.821 1.00 92.62 259 HIS A O 1
ATOM 2075 N N . LEU A 1 260 ? -10.667 -6.664 20.095 1.00 91.94 260 LEU A N 1
ATOM 2076 C CA . LEU A 1 260 ? -9.545 -5.719 20.138 1.00 91.94 260 LEU A CA 1
ATOM 2077 C C . LEU A 1 260 ? -10.032 -4.270 20.024 1.00 91.94 260 LEU A C 1
ATOM 2079 O O . LEU A 1 260 ? -9.625 -3.427 20.819 1.00 91.94 260 LEU A O 1
ATOM 2083 N N . TRP A 1 261 ? -10.968 -3.997 19.108 1.00 92.31 261 TRP A N 1
ATOM 2084 C CA . TRP A 1 261 ? -11.583 -2.680 18.962 1.00 92.31 261 TRP A CA 1
ATOM 2085 C C . TRP A 1 261 ? -12.226 -2.198 20.276 1.00 92.31 261 TRP A C 1
ATOM 2087 O O . TRP A 1 261 ? -12.009 -1.066 20.705 1.00 92.31 261 TRP A O 1
ATOM 2097 N N . SER A 1 262 ? -12.959 -3.073 20.968 1.00 90.38 262 SER A N 1
ATOM 2098 C CA . SER A 1 262 ? -13.629 -2.730 22.229 1.00 90.38 262 SER A CA 1
ATOM 2099 C C . SER A 1 262 ? -12.679 -2.436 23.401 1.00 90.38 262 SER A C 1
ATOM 2101 O O . SER A 1 262 ? -13.064 -1.708 24.316 1.00 90.38 262 SER A O 1
ATOM 2103 N N . LEU A 1 263 ? -11.442 -2.955 23.375 1.00 89.38 263 LEU A N 1
ATOM 2104 C CA . LEU A 1 263 ? -10.465 -2.780 24.458 1.00 89.38 263 LEU A CA 1
ATOM 2105 C C . LEU A 1 263 ? -9.917 -1.347 24.550 1.00 89.38 263 LEU A C 1
ATOM 2107 O O . LEU A 1 263 ? -9.581 -0.896 25.644 1.00 89.38 263 LEU A O 1
ATOM 2111 N N . VAL A 1 264 ? -9.836 -0.622 23.429 1.00 85.31 264 VAL A N 1
ATOM 2112 C CA . VAL A 1 264 ? -9.376 0.777 23.395 1.00 85.31 264 VAL A CA 1
ATOM 2113 C C . VAL A 1 264 ? -10.560 1.687 23.087 1.00 85.31 264 VAL A C 1
ATOM 2115 O O . VAL A 1 264 ? -10.824 2.079 21.951 1.00 85.31 264 VAL A O 1
ATOM 2118 N N . GLY A 1 265 ? -11.309 2.016 24.137 1.00 81.06 265 GLY A N 1
ATOM 2119 C CA . GLY A 1 265 ? -12.452 2.919 24.049 1.00 81.06 265 GLY A CA 1
ATOM 2120 C C . GLY A 1 265 ? -12.059 4.397 23.928 1.00 81.06 265 GLY A C 1
ATOM 2121 O O . GLY A 1 265 ? -10.987 4.821 24.350 1.00 81.06 265 GLY A O 1
ATOM 2122 N N . ARG A 1 266 ? -12.992 5.210 23.411 1.00 83.25 266 ARG A N 1
ATOM 2123 C CA . ARG A 1 266 ? -12.906 6.687 23.345 1.00 83.25 266 ARG A CA 1
ATOM 2124 C C . ARG A 1 266 ? -11.715 7.242 22.544 1.00 83.25 266 ARG A C 1
ATOM 2126 O O . ARG A 1 266 ? -11.360 8.402 22.744 1.00 83.25 266 ARG A O 1
ATOM 2133 N N . SER A 1 267 ? -11.155 6.463 21.618 1.00 88.25 267 SER A N 1
ATOM 2134 C CA . SER A 1 267 ? -10.141 6.913 20.655 1.00 88.25 267 SER A CA 1
ATOM 2135 C C . SER A 1 267 ? -10.756 7.157 19.277 1.00 88.25 267 SER A C 1
ATOM 2137 O O . SER A 1 267 ? -11.400 6.268 18.715 1.00 88.25 267 SER A O 1
ATOM 2139 N N . LYS A 1 268 ? -10.520 8.345 18.707 1.00 88.19 268 LYS A N 1
ATOM 2140 C CA . LYS A 1 268 ? -10.975 8.681 17.349 1.00 88.19 268 LYS A CA 1
ATOM 2141 C C . LYS A 1 268 ? -10.135 7.968 16.293 1.00 88.19 268 LYS A C 1
ATOM 2143 O O . LYS A 1 268 ? -10.668 7.502 15.282 1.00 88.19 268 LYS A O 1
ATOM 2148 N N . THR A 1 269 ? -8.828 7.867 16.532 1.00 87.12 269 THR A N 1
ATOM 2149 C CA . THR A 1 269 ? -7.879 7.205 15.625 1.00 87.12 269 THR A CA 1
ATOM 2150 C C . THR A 1 269 ? -8.194 5.718 15.495 1.00 87.12 269 THR A C 1
ATOM 2152 O O . THR A 1 269 ? -8.231 5.183 14.385 1.00 87.12 269 THR A O 1
ATOM 2155 N N . PHE A 1 270 ? -8.498 5.059 16.613 1.00 88.81 270 PHE A N 1
ATOM 2156 C CA . PHE A 1 270 ? -8.816 3.634 16.638 1.00 88.81 270 PHE A CA 1
ATOM 2157 C C . PHE A 1 270 ? -10.141 3.331 15.921 1.00 88.81 270 PHE A C 1
ATOM 2159 O O . PHE A 1 270 ? -10.174 2.464 15.046 1.00 88.81 270 PHE A O 1
ATOM 2166 N N . ASP A 1 271 ? -11.192 4.117 16.192 1.00 90.69 271 ASP A N 1
ATOM 2167 C CA . ASP A 1 271 ? -12.479 4.018 15.486 1.00 90.69 271 ASP A CA 1
ATOM 2168 C C . ASP A 1 271 ? -12.305 4.205 13.971 1.00 90.69 271 ASP A C 1
ATOM 2170 O O . ASP A 1 271 ? -12.802 3.404 13.179 1.00 90.69 271 ASP A O 1
ATOM 2174 N N . THR A 1 272 ? -11.546 5.221 13.551 1.00 90.12 272 THR A N 1
ATOM 2175 C CA . THR A 1 272 ? -11.294 5.492 12.124 1.00 90.12 272 THR A CA 1
ATOM 2176 C C . THR A 1 272 ? -10.538 4.343 11.449 1.00 90.12 272 THR A C 1
ATOM 2178 O O . THR A 1 272 ? -10.846 3.978 10.314 1.00 90.12 272 THR A O 1
ATOM 2181 N N . THR A 1 273 ? -9.568 3.754 12.151 1.00 90.50 273 THR A N 1
ATOM 2182 C CA . THR A 1 273 ? -8.725 2.662 11.644 1.00 90.50 273 THR A CA 1
ATOM 2183 C C . THR A 1 273 ? -9.536 1.389 11.411 1.00 90.50 273 THR A C 1
ATOM 2185 O O . THR A 1 273 ? -9.485 0.817 10.320 1.00 90.50 273 THR A O 1
ATOM 2188 N N . TYR A 1 274 ? -10.340 0.967 12.392 1.00 92.00 274 TYR A N 1
ATOM 2189 C CA . TYR A 1 274 ? -11.193 -0.213 12.232 1.00 92.00 274 TYR A CA 1
ATOM 2190 C C . TYR A 1 274 ? -12.300 0.011 11.204 1.00 92.00 274 TYR A C 1
ATOM 2192 O O . TYR A 1 274 ? -12.576 -0.890 10.414 1.00 92.00 274 TYR A O 1
ATOM 2200 N N . LEU A 1 275 ? -12.896 1.205 11.141 1.00 92.12 275 LEU A N 1
ATOM 2201 C CA . LEU A 1 275 ? -13.901 1.508 10.121 1.00 92.12 275 LEU A CA 1
ATOM 2202 C C . LEU A 1 275 ? -13.314 1.493 8.696 1.00 92.12 275 LEU A C 1
ATOM 2204 O O . LEU A 1 275 ? -13.957 0.952 7.793 1.00 92.12 275 LEU A O 1
ATOM 2208 N N . ASP A 1 276 ? -12.089 1.995 8.472 1.00 90.06 276 ASP A N 1
ATOM 2209 C CA . ASP A 1 276 ? -11.412 1.889 7.163 1.00 90.06 276 ASP A CA 1
ATOM 2210 C C . ASP A 1 276 ? -11.164 0.421 6.774 1.00 90.06 276 ASP A C 1
ATOM 2212 O O . ASP A 1 276 ? -11.450 0.014 5.643 1.00 90.06 276 ASP A O 1
ATOM 2216 N N . TYR A 1 277 ? -10.688 -0.402 7.710 1.00 90.62 277 TYR A N 1
ATOM 2217 C CA . TYR A 1 277 ? -10.481 -1.833 7.480 1.00 90.62 277 TYR A CA 1
ATOM 2218 C C . TYR A 1 277 ? -11.796 -2.569 7.175 1.00 90.62 277 TYR A C 1
ATOM 2220 O O . TYR A 1 277 ? -11.929 -3.194 6.119 1.00 90.62 277 TYR A O 1
ATOM 2228 N N . LEU A 1 278 ? -12.798 -2.439 8.051 1.00 91.31 278 LEU A N 1
ATOM 2229 C CA . LEU A 1 278 ? -14.089 -3.122 7.930 1.00 91.31 278 LEU A CA 1
ATOM 2230 C C . LEU A 1 278 ? -14.849 -2.691 6.670 1.00 91.31 278 LEU A C 1
ATOM 2232 O O . LEU A 1 278 ? -15.479 -3.524 6.019 1.00 91.31 278 LEU A O 1
ATOM 2236 N N . SER A 1 279 ? -14.760 -1.414 6.279 1.00 90.25 279 SER A N 1
ATOM 2237 C CA . SER A 1 279 ? -15.404 -0.922 5.055 1.00 90.25 279 SER A CA 1
ATOM 2238 C C . SER A 1 279 ? -14.820 -1.553 3.785 1.00 90.25 279 SER A C 1
ATOM 2240 O O . SER A 1 279 ? -15.563 -1.858 2.846 1.00 90.25 279 SER A O 1
ATOM 2242 N N . ARG A 1 280 ? -13.498 -1.777 3.747 1.00 88.06 280 ARG A N 1
ATOM 2243 C CA . ARG A 1 280 ? -12.817 -2.449 2.630 1.00 88.06 280 ARG A CA 1
ATOM 2244 C C . ARG A 1 280 ? -13.121 -3.937 2.612 1.00 88.06 280 ARG A C 1
ATOM 2246 O O . ARG A 1 280 ? -13.491 -4.448 1.558 1.00 88.06 280 ARG A O 1
ATOM 2253 N N . LEU A 1 281 ? -13.060 -4.588 3.772 1.00 88.25 281 LEU A N 1
ATOM 2254 C CA . LEU A 1 281 ? -13.416 -5.996 3.918 1.00 88.25 281 LEU A CA 1
ATOM 2255 C C . LEU A 1 281 ? -14.851 -6.262 3.446 1.00 88.25 281 LEU A C 1
ATOM 2257 O O . LEU A 1 281 ? -15.071 -7.152 2.627 1.00 88.25 281 LEU A O 1
ATOM 2261 N N . ALA A 1 282 ? -15.817 -5.453 3.894 1.00 88.12 282 ALA A N 1
ATOM 2262 C CA . ALA A 1 282 ? -17.208 -5.575 3.469 1.00 88.12 282 ALA A CA 1
ATOM 2263 C C . ALA A 1 282 ? -17.353 -5.392 1.950 1.00 88.12 282 ALA A C 1
ATOM 2265 O O . ALA A 1 282 ? -18.035 -6.182 1.304 1.00 88.12 282 ALA A O 1
ATOM 2266 N N . ARG A 1 283 ? -16.678 -4.392 1.365 1.00 86.19 283 ARG A N 1
ATOM 2267 C CA . ARG A 1 283 ? -16.726 -4.111 -0.079 1.00 86.19 283 ARG A CA 1
ATOM 2268 C C . ARG A 1 283 ? -16.169 -5.253 -0.926 1.00 86.19 283 ARG A C 1
ATOM 2270 O O . ARG A 1 283 ? -16.788 -5.611 -1.925 1.00 86.19 283 ARG A O 1
ATOM 2277 N N . ASP A 1 284 ? -15.008 -5.784 -0.560 1.00 83.81 284 ASP A N 1
ATOM 2278 C CA . ASP A 1 284 ? -14.347 -6.841 -1.328 1.00 83.81 284 ASP A CA 1
ATOM 2279 C C . ASP A 1 284 ? -15.091 -8.183 -1.174 1.00 83.81 284 ASP A C 1
ATOM 2281 O O . ASP A 1 284 ? -15.224 -8.938 -2.143 1.00 83.81 284 ASP A O 1
ATOM 2285 N N . SER A 1 285 ? -15.695 -8.419 -0.003 1.00 84.38 285 SER A N 1
ATOM 2286 C CA . SER A 1 285 ? -16.516 -9.604 0.283 1.00 84.38 285 SER A CA 1
ATOM 2287 C C . SER A 1 285 ? -17.777 -9.703 -0.581 1.00 84.38 285 SER A C 1
ATOM 2289 O O . SER A 1 285 ? -18.216 -10.812 -0.863 1.00 84.38 285 SER A O 1
ATOM 2291 N N . LEU A 1 286 ? -18.338 -8.585 -1.070 1.00 82.50 286 LEU A N 1
ATOM 2292 C CA . LEU A 1 286 ? -19.538 -8.586 -1.932 1.00 82.50 286 LEU A CA 1
ATOM 2293 C C . LEU A 1 286 ? -19.370 -9.398 -3.222 1.00 82.50 286 LEU A C 1
ATOM 2295 O O . LEU A 1 286 ? -20.354 -9.842 -3.805 1.00 82.50 286 LEU A O 1
ATOM 2299 N N . THR A 1 287 ? -18.134 -9.568 -3.693 1.00 74.25 287 THR A N 1
ATOM 2300 C CA . THR A 1 287 ? -17.855 -10.354 -4.906 1.00 74.25 287 THR A CA 1
ATOM 2301 C C . THR A 1 287 ? -17.776 -11.849 -4.670 1.00 74.25 287 THR A C 1
ATOM 2303 O O . THR A 1 287 ? -17.810 -12.620 -5.629 1.00 74.25 287 THR A O 1
ATOM 2306 N N . ALA A 1 288 ? -17.640 -12.270 -3.415 1.00 76.50 288 ALA A N 1
ATOM 2307 C CA . ALA A 1 288 ? -17.423 -13.658 -3.071 1.00 76.50 288 ALA A CA 1
ATOM 2308 C C . ALA A 1 288 ? -18.767 -14.339 -2.798 1.00 76.50 288 ALA A C 1
ATOM 2310 O O . ALA A 1 288 ? -19.392 -14.118 -1.766 1.00 76.50 288 ALA A O 1
ATOM 2311 N N . ALA A 1 289 ? -19.177 -15.232 -3.701 1.00 71.69 289 ALA A N 1
ATOM 2312 C CA . ALA A 1 289 ? -20.385 -16.043 -3.527 1.00 71.69 289 ALA A CA 1
ATOM 2313 C C . ALA A 1 289 ? -20.301 -17.022 -2.338 1.00 71.69 289 ALA A C 1
ATOM 2315 O O . ALA A 1 289 ? -21.322 -17.522 -1.881 1.00 71.69 289 ALA A O 1
ATOM 2316 N N . GLN A 1 290 ? -19.090 -17.303 -1.847 1.00 75.06 290 GLN A N 1
ATOM 2317 C CA . GLN A 1 290 ? -18.839 -18.232 -0.740 1.00 75.06 290 GLN A CA 1
ATOM 2318 C C . GLN A 1 290 ? -19.181 -17.658 0.646 1.00 75.06 290 GLN A C 1
ATOM 2320 O O . GLN A 1 290 ? -19.368 -18.426 1.587 1.00 75.06 290 GLN A O 1
ATOM 2325 N N . ILE A 1 291 ? -19.290 -16.331 0.778 1.00 77.81 291 ILE A N 1
ATOM 2326 C CA . ILE A 1 291 ? -19.529 -15.680 2.069 1.00 77.81 291 ILE A CA 1
ATOM 2327 C C . ILE A 1 291 ? -21.042 -15.585 2.294 1.00 77.81 291 ILE A C 1
ATOM 2329 O O . ILE A 1 291 ? -21.728 -14.934 1.501 1.00 77.81 291 ILE A O 1
ATOM 2333 N N . PRO A 1 292 ? -21.592 -16.183 3.365 1.00 79.06 292 PRO A N 1
ATOM 2334 C CA . PRO A 1 292 ? -23.010 -16.056 3.659 1.00 79.06 292 PRO A CA 1
ATOM 2335 C C . PRO A 1 292 ? -23.315 -14.641 4.164 1.00 79.06 292 PRO A C 1
ATOM 2337 O O . PRO A 1 292 ? -22.717 -14.162 5.130 1.00 79.06 292 PRO A O 1
ATOM 2340 N N . PHE A 1 293 ? -24.272 -13.981 3.513 1.00 83.19 293 PHE A N 1
ATOM 2341 C CA . PHE A 1 293 ? -24.781 -12.676 3.922 1.00 83.19 293 PHE A CA 1
ATOM 2342 C C . PHE A 1 293 ? -26.050 -12.841 4.760 1.00 83.19 293 PHE A C 1
ATOM 2344 O O . PHE A 1 293 ? -26.956 -13.587 4.394 1.00 83.19 293 PHE A O 1
ATOM 2351 N N . SER A 1 294 ? -26.108 -12.123 5.879 1.00 84.12 294 SER A N 1
ATOM 2352 C CA . SER A 1 294 ? -27.284 -12.025 6.747 1.00 84.12 294 SER A CA 1
ATOM 2353 C C . SER A 1 294 ? -28.020 -10.693 6.543 1.00 84.12 294 SER A C 1
ATOM 2355 O O . SER A 1 294 ? -27.603 -9.858 5.739 1.00 84.12 294 SER A O 1
ATOM 2357 N N . GLU A 1 295 ? -29.080 -10.446 7.321 1.00 84.06 295 GLU A N 1
ATOM 2358 C CA . GLU A 1 295 ? -29.779 -9.148 7.387 1.00 84.06 295 GLU A CA 1
ATOM 2359 C C . GLU A 1 295 ? -28.840 -7.975 7.729 1.00 84.06 295 GLU A C 1
ATOM 2361 O O . GLU A 1 295 ? -29.078 -6.836 7.332 1.00 84.06 295 GLU A O 1
ATOM 2366 N N . HIS A 1 296 ? -27.736 -8.261 8.425 1.00 83.19 296 HIS A N 1
ATOM 2367 C CA . HIS A 1 296 ? -26.692 -7.301 8.790 1.00 83.19 296 HIS A CA 1
ATOM 2368 C C . HIS A 1 296 ? -25.448 -7.407 7.882 1.00 83.19 296 HIS A C 1
ATOM 2370 O O . HIS A 1 296 ? -24.358 -6.940 8.223 1.00 83.19 296 HIS A O 1
ATOM 2376 N N . GLY A 1 297 ? -25.601 -8.017 6.702 1.00 84.69 297 GLY A N 1
ATOM 2377 C CA . GLY A 1 297 ? -24.525 -8.256 5.748 1.00 84.69 297 GLY A CA 1
ATOM 2378 C C . GLY A 1 297 ? -23.533 -9.300 6.262 1.00 84.69 297 GLY A C 1
ATOM 2379 O O . GLY A 1 297 ? -23.932 -10.390 6.670 1.00 84.69 297 GLY A O 1
ATOM 2380 N N . LEU A 1 298 ? -22.240 -8.956 6.231 1.00 86.00 298 LEU A N 1
ATOM 2381 C CA . LEU A 1 298 ? -21.143 -9.785 6.754 1.00 86.00 298 LEU A CA 1
ATOM 2382 C C . LEU A 1 298 ? -21.131 -9.856 8.292 1.00 86.00 298 LEU A C 1
ATOM 2384 O O . LEU A 1 298 ? -20.560 -10.780 8.867 1.00 86.00 298 LEU A O 1
ATOM 2388 N N . PHE A 1 299 ? -21.708 -8.855 8.954 1.00 89.06 299 PHE A N 1
ATOM 2389 C CA . PHE A 1 299 ? -21.567 -8.644 10.390 1.00 89.06 299 PHE A CA 1
ATOM 2390 C C . PHE A 1 299 ? -22.731 -9.251 11.171 1.00 89.06 299 PHE A C 1
ATOM 2392 O O . PHE A 1 299 ? -23.821 -9.446 10.638 1.00 89.06 299 PHE A O 1
ATOM 2399 N N . THR A 1 300 ? -22.521 -9.501 12.463 1.00 90.75 300 THR A N 1
ATOM 2400 C CA . THR A 1 300 ? -23.618 -9.827 13.385 1.00 90.75 300 THR A CA 1
ATOM 2401 C C . THR A 1 300 ? -24.388 -8.568 13.796 1.00 90.75 300 THR A C 1
ATOM 2403 O O . THR A 1 300 ? -23.918 -7.438 13.630 1.00 90.75 300 THR A O 1
ATOM 2406 N N . LYS A 1 301 ? -25.572 -8.741 14.398 1.00 91.62 301 LYS A N 1
ATOM 2407 C CA . LYS A 1 301 ? -26.372 -7.628 14.935 1.00 91.62 301 LYS A CA 1
ATOM 2408 C C . LYS A 1 301 ? -25.571 -6.749 15.903 1.00 91.62 301 LYS A C 1
ATOM 2410 O O . LYS A 1 301 ? -25.583 -5.524 15.780 1.00 91.62 301 LYS A O 1
ATOM 2415 N N . GLU A 1 302 ? -24.843 -7.368 16.827 1.00 91.44 302 GLU A N 1
ATOM 2416 C CA . GLU A 1 302 ? -24.015 -6.675 17.822 1.00 91.44 302 GLU A CA 1
ATOM 2417 C C . GLU A 1 302 ? -22.858 -5.911 17.170 1.00 91.44 302 GLU A C 1
ATOM 2419 O O . GLU A 1 302 ? -22.656 -4.728 17.447 1.00 91.44 302 GLU A O 1
ATOM 2424 N N . GLN A 1 303 ? -22.157 -6.552 16.231 1.00 92.31 303 GLN A N 1
ATOM 2425 C CA . GLN A 1 303 ? -21.072 -5.935 15.466 1.00 92.31 303 GLN A CA 1
ATOM 2426 C C . GLN A 1 303 ? -21.562 -4.726 14.662 1.00 92.31 303 GLN A C 1
ATOM 2428 O O . GLN A 1 303 ? -20.945 -3.660 14.690 1.00 92.31 303 GLN A O 1
ATOM 2433 N N . SER A 1 304 ? -22.711 -4.862 13.992 1.00 92.38 304 SER A N 1
ATOM 2434 C CA . SER A 1 304 ? -23.318 -3.762 13.242 1.00 92.38 304 SER A CA 1
ATOM 2435 C C . SER A 1 304 ? -23.696 -2.594 14.161 1.00 92.38 304 SER A C 1
ATOM 2437 O O . SER A 1 304 ? -23.422 -1.441 13.834 1.00 92.38 304 SER A O 1
ATOM 2439 N N . SER A 1 305 ? -24.226 -2.881 15.355 1.00 93.06 305 SER A N 1
ATOM 2440 C CA . SER A 1 305 ? -24.573 -1.859 16.348 1.00 93.06 305 SER A CA 1
ATOM 2441 C C . SER A 1 305 ? -23.340 -1.092 16.834 1.00 93.06 305 SER A C 1
ATOM 2443 O O . SER A 1 305 ? -23.406 0.132 16.978 1.00 93.06 305 SER A O 1
ATOM 2445 N N . LEU A 1 306 ? -22.194 -1.766 17.011 1.00 91.81 306 LEU A N 1
ATOM 2446 C CA . LEU A 1 306 ? -20.931 -1.096 17.335 1.00 91.81 306 LEU A CA 1
ATOM 2447 C C . LEU A 1 306 ? -20.455 -0.188 16.191 1.00 91.81 306 LEU A C 1
ATOM 2449 O O . LEU A 1 306 ? -20.098 0.961 16.447 1.00 91.81 306 LEU A O 1
ATOM 2453 N N . ILE A 1 307 ? -20.508 -0.662 14.938 1.00 92.56 307 ILE A N 1
ATOM 2454 C CA . ILE A 1 307 ? -20.140 0.133 13.752 1.00 92.56 307 ILE A CA 1
ATOM 2455 C C . ILE A 1 307 ? -20.981 1.413 13.673 1.00 92.56 307 ILE A C 1
ATOM 2457 O O . ILE A 1 307 ? -20.430 2.507 13.514 1.00 92.56 307 ILE A O 1
ATOM 2461 N N . PHE A 1 308 ? -22.306 1.300 13.802 1.00 91.62 308 PHE A N 1
ATOM 2462 C CA . PHE A 1 308 ? -23.198 2.461 13.761 1.00 91.62 308 PHE A CA 1
ATOM 2463 C C . PHE A 1 308 ? -22.940 3.414 14.928 1.00 91.62 308 PHE A C 1
ATOM 2465 O O . PHE A 1 308 ? -22.879 4.625 14.721 1.00 91.62 308 PHE A O 1
ATOM 2472 N N . THR A 1 309 ? -22.708 2.884 16.130 1.00 91.06 309 THR A N 1
ATOM 2473 C CA . THR A 1 309 ? -22.366 3.698 17.303 1.00 91.06 309 THR A CA 1
ATOM 2474 C C . THR A 1 309 ? -21.070 4.477 17.081 1.00 91.06 309 THR A C 1
ATOM 2476 O O . THR A 1 309 ? -21.042 5.687 17.293 1.00 91.06 309 THR A O 1
ATOM 2479 N N . ALA A 1 310 ? -20.009 3.822 16.603 1.00 89.69 310 ALA A N 1
ATOM 2480 C CA . ALA A 1 310 ? -18.737 4.480 16.304 1.00 89.69 310 ALA A CA 1
ATOM 2481 C C . ALA A 1 310 ? -18.881 5.535 15.196 1.00 89.69 310 ALA A C 1
ATOM 2483 O O . ALA A 1 310 ? -18.359 6.642 15.317 1.00 89.69 310 ALA A O 1
ATOM 2484 N N . THR A 1 311 ? -19.665 5.234 14.159 1.00 90.38 311 THR A N 1
ATOM 2485 C CA . THR A 1 311 ? -19.966 6.185 13.080 1.00 90.38 311 THR A CA 1
ATOM 2486 C C . THR A 1 311 ? -20.682 7.427 13.622 1.00 90.38 311 THR A C 1
ATOM 2488 O O . THR A 1 311 ? -20.280 8.545 13.315 1.00 90.38 311 THR A O 1
ATOM 2491 N N . LEU A 1 312 ? -21.689 7.258 14.489 1.00 88.50 312 LEU A N 1
ATOM 2492 C CA . LEU A 1 312 ? -22.382 8.377 15.139 1.00 88.50 312 LEU A CA 1
ATOM 2493 C C . LEU A 1 312 ? -21.447 9.200 16.036 1.00 88.50 312 LEU A C 1
ATOM 2495 O O . LEU A 1 312 ? -21.526 10.427 16.024 1.00 88.50 312 LEU A O 1
ATOM 2499 N N . ARG A 1 313 ? -20.525 8.554 16.767 1.00 87.19 313 ARG A N 1
ATOM 2500 C CA . ARG A 1 313 ? -19.499 9.266 17.549 1.00 87.19 313 ARG A CA 1
ATOM 2501 C C . ARG A 1 313 ? -18.584 10.106 16.657 1.00 87.19 313 ARG A C 1
ATOM 2503 O O . ARG A 1 313 ? -18.262 11.231 17.024 1.00 87.19 313 ARG A O 1
ATOM 2510 N N . LEU A 1 314 ? -18.171 9.584 15.496 1.00 87.12 314 LEU A N 1
ATOM 2511 C CA . LEU A 1 314 ? -17.314 10.298 14.537 1.00 87.12 314 LEU A CA 1
ATOM 2512 C C . LEU A 1 314 ? -17.980 11.523 13.902 1.00 87.12 314 LEU A C 1
ATOM 2514 O O . LEU A 1 314 ? -17.270 12.446 13.510 1.00 87.12 314 LEU A O 1
ATOM 2518 N N . LEU A 1 315 ? -19.313 11.544 13.810 1.00 85.88 315 LEU A N 1
ATOM 2519 C CA . LEU A 1 315 ? -20.056 12.711 13.329 1.00 85.88 315 LEU A CA 1
ATOM 2520 C C . LEU A 1 315 ? -20.039 13.881 14.326 1.00 85.88 315 LEU A C 1
ATOM 2522 O O . LEU A 1 315 ? -20.408 14.986 13.940 1.00 85.88 315 LEU A O 1
ATOM 2526 N N . GLU A 1 316 ? -19.622 13.648 15.579 1.00 80.62 316 GLU A N 1
ATOM 2527 C CA . GLU A 1 316 ? -19.495 14.665 16.638 1.00 80.62 316 GLU A CA 1
ATOM 2528 C C . GLU A 1 316 ? -20.750 15.544 16.789 1.00 80.62 316 GLU A C 1
ATOM 2530 O O . GLU A 1 316 ? -20.673 16.740 17.066 1.00 80.62 316 GLU A O 1
ATOM 2535 N N . ILE A 1 317 ? -21.931 14.941 16.607 1.00 81.75 317 ILE A N 1
ATOM 2536 C CA . ILE A 1 317 ? -23.206 15.644 16.752 1.00 81.75 317 ILE A CA 1
ATOM 2537 C C . ILE A 1 317 ? -23.341 16.078 18.221 1.00 81.75 317 ILE A C 1
ATOM 2539 O O . ILE A 1 317 ? -23.302 15.218 19.107 1.00 81.75 317 ILE A O 1
ATOM 2543 N N . PRO A 1 318 ? -23.501 17.383 18.509 1.00 75.94 318 PRO A N 1
ATOM 2544 C CA . PRO A 1 318 ? -23.609 17.864 19.877 1.00 75.94 318 PRO A CA 1
ATOM 2545 C C . PRO A 1 318 ? -24.919 17.368 20.493 1.00 75.94 318 PRO A C 1
ATOM 2547 O O . PRO A 1 318 ? -26.008 17.764 20.079 1.00 75.94 318 PRO A O 1
ATOM 2550 N N . VAL A 1 319 ? -24.812 16.491 21.490 1.00 76.81 319 VAL A N 1
ATOM 2551 C CA . VAL A 1 319 ? -25.948 15.971 22.257 1.00 76.81 319 VAL A CA 1
ATOM 2552 C C . VAL A 1 319 ? -25.800 16.378 23.723 1.00 76.81 319 VAL A C 1
ATOM 2554 O O . VAL A 1 319 ? -24.934 15.897 24.448 1.00 76.81 319 VAL A O 1
ATOM 2557 N N . GLY A 1 320 ? -26.651 17.301 24.175 1.00 72.81 320 GLY A N 1
ATOM 2558 C CA . GLY A 1 320 ? -26.611 17.818 25.546 1.00 72.81 320 GLY A CA 1
ATOM 2559 C C . GLY A 1 320 ? -25.377 18.680 25.849 1.00 72.81 320 GLY A C 1
ATOM 2560 O O . GLY A 1 320 ? -24.826 19.334 24.972 1.00 72.81 320 GLY A O 1
ATOM 2561 N N . GLN A 1 321 ? -24.975 18.715 27.122 1.00 69.25 321 GLN A N 1
ATOM 2562 C CA . GLN A 1 321 ? -23.861 19.537 27.627 1.00 69.25 321 GLN A CA 1
ATOM 2563 C C . GLN A 1 321 ? -22.521 18.776 27.690 1.00 69.25 321 GLN A C 1
ATOM 2565 O O . GLN A 1 321 ? -21.561 19.280 28.270 1.00 69.25 321 GLN A O 1
ATOM 2570 N N . SER A 1 322 ? -22.435 17.545 27.164 1.00 58.84 322 SER A N 1
ATOM 2571 C CA . SER A 1 322 ? -21.188 16.780 27.249 1.00 58.84 322 SER A CA 1
ATOM 2572 C C . SER A 1 322 ? -20.162 17.290 26.240 1.00 58.84 322 SER A C 1
ATOM 2574 O O . SER A 1 322 ? -20.465 17.501 25.066 1.00 58.84 322 SER A O 1
ATOM 2576 N N . SER A 1 323 ? -18.915 17.419 26.688 1.00 67.25 323 SER A N 1
ATOM 2577 C CA . SER A 1 323 ? -17.762 17.533 25.799 1.00 67.25 323 SER A CA 1
ATOM 2578 C C . SER A 1 323 ? -17.603 16.255 24.955 1.00 67.25 323 SER A C 1
ATOM 2580 O O . SER A 1 323 ? -18.204 15.226 25.266 1.00 67.25 323 SER A O 1
ATOM 2582 N N . SER A 1 324 ? -16.853 16.355 23.850 1.00 75.12 324 SER A N 1
ATOM 2583 C CA . SER A 1 324 ? -16.646 15.319 22.818 1.00 75.12 324 SER A CA 1
ATOM 2584 C C . SER A 1 324 ? -16.651 13.861 23.334 1.00 75.12 324 SER A C 1
ATOM 2586 O O . SER A 1 324 ? -16.081 13.575 24.393 1.00 75.12 324 SER A O 1
ATOM 2588 N N . PRO A 1 325 ? -17.228 12.896 22.580 1.00 77.62 325 PRO A N 1
ATOM 2589 C CA . PRO A 1 325 ? -17.211 11.481 22.969 1.00 77.62 325 PRO A CA 1
ATOM 2590 C C . PRO A 1 325 ? -15.787 10.901 23.069 1.00 77.62 325 PRO A C 1
ATOM 2592 O O . PRO A 1 325 ? -15.573 9.907 23.778 1.00 77.62 325 PRO A O 1
ATOM 2595 N N . TYR A 1 326 ? -14.816 11.537 22.406 1.00 85.88 326 TYR A N 1
ATOM 2596 C CA . TYR A 1 326 ? -13.417 11.125 22.353 1.00 85.88 326 TYR A CA 1
ATOM 2597 C C . TYR A 1 326 ? -12.552 11.799 23.417 1.00 85.88 326 TYR A C 1
ATOM 2599 O O . TYR A 1 326 ? -12.785 12.938 23.822 1.00 85.88 326 TYR A O 1
ATOM 2607 N N . SER A 1 327 ? -11.512 11.088 23.848 1.00 84.62 327 SER A N 1
ATOM 2608 C CA . SER A 1 327 ? -10.490 11.612 24.749 1.00 84.62 327 SER A CA 1
ATOM 2609 C C . SER A 1 327 ? -9.195 11.856 23.983 1.00 84.62 327 SER A C 1
ATOM 2611 O O . SER A 1 327 ? -8.521 10.911 23.575 1.00 84.62 327 SER A O 1
ATOM 2613 N N . ALA A 1 328 ? -8.799 13.125 23.856 1.00 81.12 328 ALA A N 1
ATOM 2614 C CA . ALA A 1 328 ? -7.545 13.500 23.200 1.00 81.12 328 ALA A CA 1
ATOM 2615 C C . ALA A 1 328 ? -6.314 12.860 23.868 1.00 81.12 328 ALA A C 1
ATOM 2617 O O . ALA A 1 328 ? -5.342 12.550 23.191 1.00 81.12 328 ALA A O 1
ATOM 2618 N N . LEU A 1 329 ? -6.363 12.603 25.182 1.00 82.31 329 LEU A N 1
ATOM 2619 C CA . LEU A 1 329 ? -5.279 11.928 25.907 1.00 82.31 329 LEU A CA 1
ATOM 2620 C C . LEU A 1 329 ? -5.071 10.483 25.434 1.00 82.31 329 LEU A C 1
ATOM 2622 O O . LEU A 1 329 ? -3.937 10.013 25.391 1.00 82.31 329 LEU A O 1
ATOM 2626 N N . VAL A 1 330 ? -6.151 9.791 25.056 1.00 81.44 330 VAL A N 1
ATOM 2627 C CA . VAL A 1 330 ? -6.063 8.425 24.524 1.00 81.44 330 VAL A CA 1
ATOM 2628 C C . VAL A 1 330 ? -5.440 8.453 23.130 1.00 81.44 330 VAL A C 1
ATOM 2630 O O . VAL A 1 330 ? -4.545 7.662 22.853 1.00 81.44 330 VAL A O 1
ATOM 2633 N N . ASP A 1 331 ? -5.823 9.407 22.280 1.00 81.81 331 ASP A N 1
ATOM 2634 C CA . ASP A 1 331 ? -5.250 9.532 20.932 1.00 81.81 331 ASP A CA 1
ATOM 2635 C C . ASP A 1 331 ? -3.775 9.983 20.951 1.00 81.81 331 ASP A C 1
ATOM 2637 O O . ASP A 1 331 ? -2.975 9.517 20.139 1.00 81.81 331 ASP A O 1
ATOM 2641 N N . ILE A 1 332 ? -3.371 10.823 21.914 1.00 80.56 332 ILE A N 1
ATOM 2642 C CA . ILE A 1 332 ? -1.957 11.194 22.130 1.00 80.56 332 ILE A CA 1
ATOM 2643 C C . ILE A 1 332 ? -1.106 9.964 22.477 1.00 80.56 332 ILE A C 1
ATOM 2645 O O . ILE A 1 332 ? 0.067 9.899 22.117 1.00 80.56 332 ILE A O 1
ATOM 2649 N N . SER A 1 333 ? -1.701 8.957 23.118 1.00 78.81 333 SER A N 1
ATOM 2650 C CA . SER A 1 333 ? -1.009 7.715 23.469 1.00 78.81 333 SER A CA 1
ATOM 2651 C C . SER A 1 333 ? -0.758 6.771 22.280 1.00 78.81 333 SER A C 1
ATOM 2653 O O . SER A 1 333 ? -0.2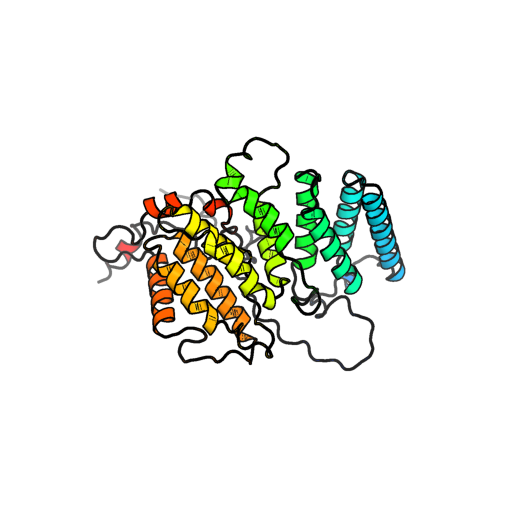11 5.687 22.463 1.00 78.81 333 SER A O 1
ATOM 2655 N N . SER A 1 334 ? -1.113 7.190 21.058 1.00 76.81 334 SER A N 1
ATOM 2656 C CA . SER A 1 334 ? -0.827 6.454 19.820 1.00 76.81 334 SER A CA 1
ATOM 2657 C C . SER A 1 334 ? 0.661 6.250 19.537 1.00 76.81 334 SER A C 1
ATOM 2659 O O . SER A 1 334 ? 0.998 5.278 18.863 1.00 76.81 334 SER A O 1
ATOM 2661 N N . GLY A 1 335 ? 1.546 7.104 20.066 1.00 80.44 335 GLY A N 1
ATOM 2662 C CA . GLY A 1 335 ? 3.000 6.921 19.982 1.00 80.44 335 GLY A CA 1
ATOM 2663 C C . GLY A 1 335 ? 3.486 6.704 18.544 1.00 80.44 335 GLY A C 1
ATOM 2664 O O . GLY A 1 335 ? 3.136 7.472 17.645 1.00 80.44 335 GLY A O 1
ATOM 2665 N N . LEU A 1 336 ? 4.262 5.641 18.303 1.00 76.00 336 LEU A N 1
ATOM 2666 C CA . LEU A 1 336 ? 4.730 5.258 16.963 1.00 76.00 336 LEU A 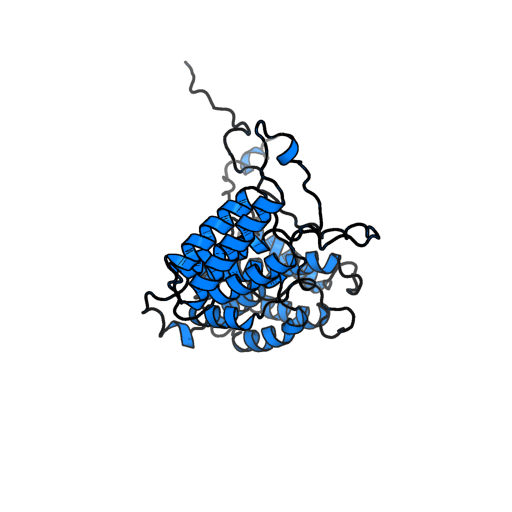CA 1
ATOM 2667 C C . LEU A 1 336 ? 3.607 4.760 16.036 1.00 76.00 336 LEU A C 1
ATOM 2669 O O . LEU A 1 336 ? 3.790 4.732 14.818 1.00 76.00 336 LEU A O 1
ATOM 2673 N N . GLY A 1 337 ? 2.425 4.427 16.564 1.00 71.12 337 GLY A N 1
ATOM 2674 C CA . GLY A 1 337 ? 1.259 4.021 15.775 1.00 71.12 337 GLY A CA 1
ATOM 2675 C C . GLY A 1 337 ? 0.802 5.086 14.771 1.00 71.12 337 GLY A C 1
ATOM 2676 O O . GLY A 1 337 ? 0.376 4.736 13.673 1.00 71.12 337 GLY A O 1
ATOM 2677 N N . ILE A 1 338 ? 1.001 6.378 15.068 1.00 76.94 338 ILE A N 1
ATOM 2678 C CA . ILE A 1 338 ? 0.668 7.483 14.147 1.00 76.94 338 ILE A CA 1
ATOM 2679 C C . ILE A 1 338 ? 1.451 7.414 12.825 1.00 76.94 338 ILE A C 1
ATOM 2681 O O . ILE A 1 338 ? 1.035 7.954 11.800 1.00 76.94 338 ILE A O 1
ATOM 2685 N N . MET A 1 339 ? 2.597 6.729 12.818 1.00 75.88 339 MET A N 1
ATOM 2686 C CA . MET A 1 339 ? 3.421 6.554 11.622 1.00 75.88 339 MET A CA 1
ATOM 2687 C C . MET A 1 339 ? 2.769 5.614 10.594 1.00 75.88 339 MET A C 1
ATOM 2689 O O . MET A 1 339 ? 3.134 5.642 9.416 1.00 75.88 339 MET A O 1
ATOM 2693 N N . LEU A 1 340 ? 1.792 4.810 11.027 1.00 79.06 340 LEU A N 1
ATOM 2694 C CA . LEU A 1 340 ? 1.031 3.885 10.189 1.00 79.06 340 LEU A CA 1
ATOM 2695 C C . LEU A 1 340 ? -0.226 4.506 9.571 1.00 79.06 340 LEU A C 1
ATOM 2697 O O . LEU A 1 340 ? -0.867 3.864 8.733 1.00 79.06 340 LEU A O 1
ATOM 2701 N N . ASP A 1 341 ? -0.561 5.748 9.928 1.00 76.12 341 ASP A N 1
ATOM 2702 C CA . ASP A 1 341 ? -1.745 6.413 9.401 1.00 76.12 341 ASP A CA 1
ATOM 2703 C C . ASP A 1 341 ? -1.666 6.572 7.880 1.00 76.12 341 ASP A C 1
ATOM 2705 O O . ASP A 1 341 ? -0.685 7.047 7.290 1.00 76.12 341 ASP A O 1
ATOM 2709 N N . ARG A 1 342 ? -2.754 6.175 7.218 1.00 68.31 342 ARG A N 1
ATOM 2710 C CA . ARG A 1 342 ? -2.906 6.356 5.775 1.00 68.31 342 ARG A CA 1
ATOM 2711 C C . ARG A 1 342 ? -3.142 7.835 5.478 1.00 68.31 342 ARG A C 1
ATOM 2713 O O . ARG A 1 342 ? -3.710 8.574 6.274 1.00 68.31 342 ARG A O 1
ATOM 2720 N N . ASP A 1 343 ? -2.716 8.273 4.295 1.00 60.66 343 ASP A N 1
ATOM 2721 C CA . ASP A 1 343 ? -2.869 9.664 3.857 1.00 60.66 343 ASP A CA 1
ATOM 2722 C C . ASP A 1 343 ? -4.359 10.054 3.787 1.00 60.66 343 ASP A C 1
ATOM 2724 O O . ASP A 1 343 ? -5.067 9.693 2.840 1.00 60.66 343 ASP A O 1
ATOM 2728 N N . THR A 1 344 ? -4.816 10.817 4.784 1.00 57.28 344 THR A N 1
ATOM 2729 C CA . THR A 1 344 ? -6.216 11.233 4.974 1.00 57.28 344 THR A CA 1
ATOM 2730 C C . THR A 1 344 ? -6.768 12.052 3.809 1.00 57.28 344 THR A C 1
ATOM 2732 O O . THR A 1 344 ? -7.977 12.084 3.597 1.00 57.28 344 THR A O 1
ATOM 2735 N N . ARG A 1 345 ? -5.902 12.678 2.995 1.00 52.06 345 ARG A N 1
ATOM 2736 C CA . ARG A 1 345 ? -6.324 13.427 1.798 1.00 52.06 345 ARG A CA 1
ATOM 2737 C C . ARG A 1 345 ? -6.661 12.513 0.623 1.00 52.06 345 ARG A C 1
ATOM 2739 O O . ARG A 1 345 ? -7.471 12.880 -0.221 1.00 52.06 345 ARG A O 1
ATOM 2746 N N . LYS A 1 346 ? -6.015 11.346 0.537 1.00 49.22 346 LYS A N 1
ATOM 2747 C CA . LYS A 1 346 ? -6.204 10.373 -0.557 1.00 49.22 346 LYS A CA 1
ATOM 2748 C C . LYS A 1 346 ? -7.212 9.286 -0.204 1.00 49.22 346 LYS A C 1
ATOM 2750 O O . LYS A 1 346 ? -7.829 8.717 -1.102 1.00 49.22 346 LYS A O 1
ATOM 2755 N N . HIS A 1 347 ? -7.374 9.030 1.090 1.00 50.50 347 HIS A N 1
ATOM 2756 C CA . HIS A 1 347 ? -8.344 8.107 1.658 1.00 50.50 347 HIS A CA 1
ATOM 2757 C C . HIS A 1 347 ? -9.140 8.838 2.746 1.00 50.50 347 HIS A C 1
ATOM 2759 O O . HIS A 1 347 ? -8.883 8.635 3.930 1.00 50.50 347 HIS A O 1
ATOM 2765 N N . PRO A 1 348 ? -10.057 9.749 2.369 1.00 45.00 348 PRO A N 1
ATOM 2766 C CA . PRO A 1 348 ? -10.886 10.430 3.348 1.00 45.00 348 PRO A CA 1
ATOM 2767 C C . PRO A 1 348 ? -11.854 9.421 3.970 1.00 45.00 348 PRO A C 1
ATOM 2769 O O . PRO A 1 348 ? -12.817 8.998 3.335 1.00 45.00 348 PRO A O 1
ATOM 2772 N N . CYS A 1 349 ? -11.583 9.030 5.213 1.00 41.78 349 CYS A N 1
ATOM 2773 C CA . CYS A 1 349 ? -12.509 8.241 6.028 1.00 41.78 349 CYS A CA 1
ATOM 2774 C C . CYS A 1 349 ? -13.597 9.134 6.654 1.00 41.78 349 CYS A C 1
ATOM 2776 O O . CYS A 1 349 ? -14.680 8.655 6.969 1.00 41.78 349 CYS A O 1
ATOM 2778 N N . CYS A 1 350 ? -13.322 10.439 6.781 1.00 36.19 350 CYS A N 1
ATOM 2779 C CA . CYS A 1 350 ? -14.242 11.471 7.258 1.00 36.19 350 CYS A CA 1
ATOM 2780 C C . CYS A 1 350 ? -14.084 12.755 6.422 1.00 36.19 350 CYS A C 1
ATOM 2782 O O . CYS A 1 350 ? -12.964 13.071 6.002 1.00 36.19 350 CYS A O 1
ATOM 2784 N N . PRO A 1 351 ? -15.162 13.533 6.198 1.00 29.70 351 PRO A N 1
ATOM 2785 C CA . PRO A 1 351 ? -15.024 14.888 5.688 1.00 29.70 351 PRO A CA 1
ATOM 2786 C C . PRO A 1 351 ? -14.167 15.718 6.662 1.00 29.70 351 PRO A C 1
ATOM 2788 O O . PRO A 1 351 ? -14.291 15.550 7.878 1.00 29.70 351 PRO A O 1
ATOM 2791 N N . PRO A 1 352 ? -13.278 16.598 6.167 1.00 29.55 352 PRO A N 1
ATOM 2792 C CA . PRO A 1 352 ? -12.482 17.453 7.039 1.00 29.55 352 PRO A CA 1
ATOM 2793 C C . PRO A 1 352 ? -13.401 18.327 7.899 1.00 29.55 352 PRO A C 1
ATOM 2795 O O . PRO A 1 352 ? -14.416 18.819 7.404 1.00 29.55 352 PRO A O 1
ATOM 2798 N N . HIS A 1 353 ? -13.016 18.538 9.165 1.00 37.19 353 HIS A N 1
ATOM 2799 C CA . HIS A 1 353 ? -13.623 19.522 10.064 1.00 37.19 353 HIS A CA 1
ATOM 2800 C C . HIS A 1 353 ? -13.774 20.855 9.320 1.00 37.19 353 HIS A C 1
ATOM 2802 O O . HIS A 1 353 ? -12.812 21.610 9.172 1.00 37.19 353 HIS A O 1
ATOM 2808 N N . ARG A 1 354 ? -14.987 21.172 8.869 1.00 25.77 354 ARG A N 1
ATOM 2809 C CA . ARG A 1 354 ? -15.413 22.564 8.877 1.00 25.77 354 ARG A CA 1
ATOM 2810 C C . ARG A 1 354 ? -15.941 22.807 10.280 1.00 25.77 354 ARG A C 1
ATOM 2812 O O . ARG A 1 354 ? -16.842 22.071 10.685 1.00 25.77 354 ARG A O 1
ATOM 2819 N N . PRO A 1 355 ? -15.411 23.783 11.033 1.00 28.75 355 PRO A N 1
ATOM 2820 C CA . PRO A 1 355 ? -16.180 24.308 12.143 1.00 28.75 355 PRO A CA 1
ATOM 2821 C C . PRO A 1 355 ? -17.527 24.732 11.552 1.00 28.75 355 PRO A C 1
ATOM 2823 O O . PRO A 1 355 ? -17.587 25.521 10.609 1.00 28.75 355 PRO A O 1
ATOM 2826 N N . LEU A 1 356 ? -18.603 24.105 12.020 1.00 32.62 356 LEU A N 1
ATOM 2827 C CA . LEU A 1 356 ? -19.931 24.662 11.846 1.00 32.62 356 LEU A CA 1
ATOM 2828 C C . LEU A 1 356 ? -19.881 25.989 12.593 1.00 32.62 356 LEU A C 1
ATOM 2830 O O . LEU A 1 356 ? -19.912 26.001 13.822 1.00 32.62 356 LEU A O 1
ATOM 2834 N N . ASP A 1 357 ? -19.702 27.084 11.853 1.00 28.27 357 ASP A N 1
ATOM 2835 C CA . ASP A 1 357 ? -19.829 28.422 12.405 1.00 28.27 357 ASP A CA 1
ATOM 2836 C C . ASP A 1 357 ? -21.161 28.470 13.153 1.00 28.27 357 ASP A C 1
ATOM 2838 O O . ASP A 1 357 ? -22.240 28.288 12.578 1.00 28.27 357 ASP A O 1
ATOM 2842 N N . SER A 1 358 ? -21.072 28.708 14.458 1.00 33.16 358 SER A N 1
ATOM 2843 C CA . SER A 1 358 ? -22.180 28.784 15.412 1.00 33.16 358 SER A CA 1
ATOM 2844 C C . SER A 1 358 ? -23.239 29.836 15.046 1.00 33.16 358 SER A C 1
ATOM 2846 O O . SER A 1 358 ? -24.301 29.882 15.660 1.00 33.16 358 SER A O 1
ATOM 2848 N N . ASN A 1 359 ? -23.002 30.628 13.998 1.00 35.06 359 ASN A N 1
ATOM 2849 C CA . ASN A 1 359 ? -23.940 31.599 13.446 1.00 35.06 359 ASN A CA 1
ATOM 2850 C C . ASN A 1 359 ? -24.966 31.012 12.462 1.00 35.06 359 ASN A C 1
ATOM 2852 O O . ASN A 1 359 ? -25.987 31.651 12.221 1.00 35.06 359 ASN A O 1
ATOM 2856 N N . VAL A 1 360 ? -24.761 29.810 11.906 1.00 32.69 360 VAL A N 1
ATOM 2857 C CA . VAL A 1 360 ? -25.73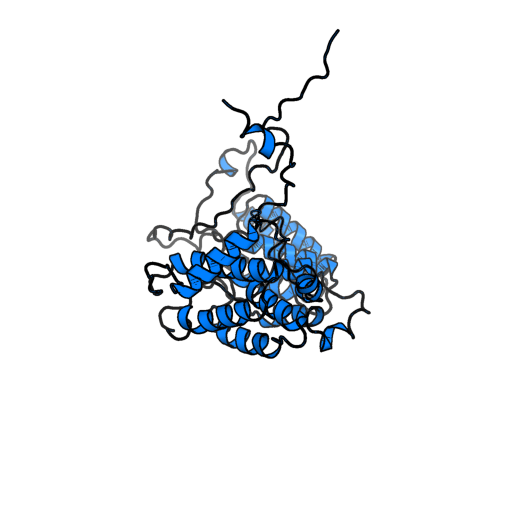0 29.233 10.947 1.00 32.69 360 VAL A CA 1
ATOM 2858 C C . VAL A 1 360 ? -26.913 28.575 11.670 1.00 32.69 360 VAL A C 1
ATOM 2860 O O . VAL A 1 360 ? -28.052 28.693 11.217 1.00 32.69 360 VAL A O 1
ATOM 2863 N N . ALA A 1 361 ? -26.683 27.979 12.846 1.00 29.50 361 ALA A N 1
ATOM 2864 C CA . ALA A 1 361 ? -27.719 27.294 13.627 1.00 29.50 361 ALA A CA 1
ATOM 2865 C C . ALA A 1 361 ? -28.794 28.236 14.210 1.00 29.50 361 ALA A C 1
ATOM 2867 O O . ALA A 1 361 ? -29.920 27.805 14.446 1.00 29.50 361 ALA A O 1
ATOM 2868 N N . LEU A 1 362 ? -28.490 29.527 14.387 1.00 31.27 362 LEU A N 1
ATOM 2869 C CA . LEU A 1 362 ? -29.446 30.523 14.891 1.00 31.27 362 LEU A CA 1
ATOM 2870 C C . LEU A 1 362 ? -30.419 31.046 13.821 1.00 31.27 362 LEU A C 1
ATOM 2872 O O . LEU A 1 362 ? -31.457 31.598 14.168 1.00 31.27 362 LEU A O 1
ATOM 2876 N N . SER A 1 363 ? -30.137 30.836 12.531 1.00 30.98 363 SER A N 1
ATOM 2877 C CA . SER A 1 363 ? -30.981 31.349 11.437 1.00 30.98 363 SER A CA 1
ATOM 2878 C C . SER A 1 363 ? -32.166 30.447 11.062 1.00 30.98 363 SER A C 1
ATOM 2880 O O . SER A 1 363 ? -33.075 30.891 10.369 1.00 30.98 363 SER A O 1
ATOM 2882 N N . CYS A 1 364 ? -32.195 29.198 11.541 1.00 31.88 364 CYS A N 1
ATOM 2883 C CA . CYS A 1 364 ? -33.261 28.231 11.232 1.00 31.88 364 CYS A CA 1
ATOM 2884 C C . CYS A 1 364 ? -34.326 28.089 12.338 1.00 31.88 364 CYS A C 1
ATOM 2886 O O . CYS A 1 364 ? -35.233 27.275 12.196 1.00 31.88 364 CYS A O 1
ATOM 2888 N N . LEU A 1 365 ? -34.241 28.870 13.423 1.00 32.81 365 LEU A N 1
ATOM 2889 C CA . LEU A 1 365 ? -35.212 28.859 14.532 1.00 32.81 365 LEU A CA 1
ATOM 2890 C C . LEU A 1 365 ? -35.951 30.195 14.733 1.00 32.81 365 LEU A C 1
ATOM 2892 O O . LEU A 1 365 ? -36.731 30.322 15.671 1.00 32.81 365 LEU A O 1
ATOM 2896 N N . SER A 1 366 ? -35.771 31.174 13.841 1.00 33.00 366 SER A N 1
ATOM 2897 C CA . SER A 1 366 ? -36.556 32.418 13.827 1.00 33.00 366 SER A CA 1
ATOM 2898 C C . SER A 1 366 ? -37.376 32.537 12.540 1.00 33.00 366 SER A C 1
ATOM 2900 O O . SER A 1 366 ? -37.111 33.383 11.687 1.00 33.00 366 SER A O 1
ATOM 2902 N N . GLY A 1 367 ? -38.359 31.656 12.392 1.00 32.31 367 GLY A N 1
ATOM 2903 C CA . GLY A 1 367 ? -39.376 31.734 11.350 1.00 32.31 367 GLY A CA 1
ATOM 2904 C C . GLY A 1 367 ? -40.727 31.382 11.952 1.00 32.31 367 GLY A C 1
ATOM 2905 O O . GLY A 1 367 ? -41.096 30.212 11.973 1.00 32.31 367 GLY A O 1
ATOM 2906 N N . VAL A 1 368 ? -41.385 32.403 12.506 1.00 38.31 368 VAL A N 1
ATOM 2907 C CA . VAL A 1 368 ? -42.848 32.464 12.654 1.00 38.31 368 VAL A CA 1
ATOM 2908 C C . VAL A 1 368 ? -43.471 32.517 11.267 1.00 38.31 368 VAL A C 1
ATOM 2910 O O . VAL A 1 368 ? -42.879 33.216 10.410 1.00 38.31 368 VAL A O 1
#

Secondary structure (DSSP, 8-state):
-----------GGG-TTTT-S-------PPPP---S-----S-SS--SS-TTTT-SSPPPPHHHHHHHHHHHHHHHHHHHHTT-IIIIIHHHHHHHHHHHHTT----HHHHHHHHHHHHHHHH-TT--HHHHHHHHHHHHHHHS-TTTS-BTTTB---SHHHHHHHHHHH-HHHHTT-TT-TTPPPHHHHHHHHHHHGGGS-GGGHHHHHHHHGGG--SSSHHHHHHHHHHHHHHS--SPPPTT-GGGSHHHHHHHHHHHHHHSTT-HHHHHHHHHHHHHHHHHHTT-TTSPPBTTBTS-HHHHHHHHHHHHHHTT---TT---SS-HHHHHTTGGGGGG---TTTS-SS-------TTTTTTTS---

pLDDT: mean 75.92, std 21.33, range [24.55, 96.06]

InterPro domains:
  IPR032372 Proteasome activator Blm10, N-terminal [PF16547] (19-88)
  IPR035309 Proteasome activator complex subunit 4 [PTHR32170] (45-332)

=== Feature glossary ===
Key to the feature types in this record:

Secondary structure (8-state, DSSP). Secondary structure is the local, repeating backbone conformation. DSSP classifies it into eight states by reading the hydrogen-bond network: three helix types (H, G, I), two β types (E, B), two non-regular types (T, S), and unstructured coil (-).

Backbone torsions (φ/ψ). Backbone dihedral angles. Every residue except chain termini has a φ (preceding-C → N → Cα → C) and a ψ (N → Cα → C → next-N). They are reported in degrees following the IUPAC sign convention. Secondary structure is essentially a statement about which (φ, ψ) basin each residue occupies.

Predicted aligned error. Predicted Aligned Error (PAE) is an AlphaFold confidence matrix: entry (i, j) is the expected error in the position of residue j, in ångströms, when the prediction is superimposed on the true structure at residue i. Low PAE within a block of residues means that block is internally rigid and well-predicted; high PAE between two blocks means their relative placement is uncertain even if each block individually is confident.

B-factor. B-factor (Debye–Waller factor) reflects atomic displacement in the crystal lattice. It is an experimental observable (units Å²), not a prediction; low values mean the atom is pinned down, high values mean it moves or is heterogeneous across the crystal.

Secondary structure (3-state, P-SEA). Three-state secondary structure (P-SEA) collapses the eight DSSP classes into helix (a), strand (b), and coil (c). P-SEA assigns these from Cα geometry alone — distances and angles — without requiring backbone oxygens, so it works on any Cα trace.

Sequence. Primary structure: the covalent order of the twenty standard amino acids along the backbone. Two proteins with the same sequence will (almost always) fold to the same structure; two with 30% identity often share a fold but not the details.

pLDDT. pLDDT is the predicted lDDT-Cα score: AlphaFold's confidence that the local environment of each residue (all inter-atomic distances within 15 Å) is correctly placed. It is a per-residue number between 0 and 100, with higher meaning more reliable.

InterPro / GO / CATH / organism. Functional annotations link the protein to curated databases. InterPro entries identify conserved domains and families by matching the sequence against member-database signatures (Pfam, PROSITE, CDD, …). Gene Ontology (GO) terms describe molecular function, biological process, and cellular component in a controlled vocabulary. CATH places the structure in a hierarchical fold classification (Class/Architecture/Topology/Homologous-superfamily). The organism is the source species.

Contact-map, Ramachandran, and PAE plots. Three diagnostic plots accompany the record. The Cα contact map visualizes the tertiary structure as a 2D adjacency matrix (8 Å cutoff, sequence-local contacts suppressed). The Ramachandran plot shows the distribution of backbone (φ, ψ) torsions, with points in the α and β basins reflecting secondary structure content. The PAE plot shows AlphaFold's inter-residue confidence as a color matrix.

mmCIF coordinates. The mmCIF table is the protein's shape written out atom by atom. For each backbone N, Cα, C, and carbonyl O, it records an (x, y, z) coordinate triple in Å plus the residue type, chain letter, and residue number.

Radius of gyration, Cα contacts, bounding box. Three whole-structure scalars: the radius of gyration (RMS distance of Cα from centroid, in Å), the count of Cα–Cα contacts (pairs closer than 8 Å and separated by more than four residues in sequence — i.e. tertiary, not local, contacts), and the bounding-box dimensions. Together they distinguish compact globular folds from extended fibres or disordered chains.

Foldseek 3Di. The Foldseek 3Di string encodes local tertiary geometry as a 20-letter alphabet — one character per residue — derived from the relative positions of nearby Cα atoms. Unlike the amino-acid sequence, 3Di is a direct function of the 3D structure, so two proteins with the same fold have similar 3Di strings even at low sequence identity.

Rendered structure images. Six rendered views show the 3D structure from the faces of a cube — i.e. along ±x, ±y, ±z. Rendering representation is drawn randomly per protein from cartoon (secondary-structure ribbons), sticks (backbone bonds), or molecular surface; coloring is either N→C rainbow (blue at the N-terminus through red at the C-terminus) or one color per chain.

Nearest PDB structures. The Foldseek neighbor list gives the closest experimentally determined structures in the PDB, ranked by structural alignment. TM-score near 1 means near-identical fold; near 0.3 means only rough topology match. This is how one finds what a novel AlphaFold prediction most resembles in the solved-structure universe.

Solvent-accessible surface area. SASA measures how much of the protein is reachable by solvent. It is computed by rolling a water-sized probe over the atomic surface and summing the exposed area (Å²). Per-residue SASA distinguishes core (buried, low SASA) from surface (exposed, high SASA) residues; total SASA is a whole-molecule size measure.